Protein AF-0000000072235820 (afdb_homodimer)

Foldseek 3Di:
DQDDDDDCPDDDDDDDDDDDDDDDDDDDDDDDPPPDPPPCPVPPPVPVPVPPLPQDAFQEEEEAELADQCRCLLVVLLVCCCVPVVTAYEYEYEDDLVVRCVAFPNVVCVVVVVSVHHYHYDNAPCVRPPPNHQAYAEYEYHHDQAQVNCVSVVVVCLRRQYAEYEYEAALVQADDDPDDDDDPPHDGNCPGRRNRNLVVQLPDDSHFYAYEHEFQEDDPRGRDDLQQCLLLLQQLVVHAREDAPPQQAKGFYAYSVQVSVLRVLLSPAPLRGSYYFYRTQQDIDGRVVSSVLSNVLSVGDHHYDYAHVVVCVVHDDSNPDDPHHHHHDGVSSCVRRVGHDDDDVSVRSNVSVVSCVVVVVNVDDDDCVRVVVRVVVVVVVVD/DCPDPPDDPDDPDDDDDPPDDPDDDDDDDCDPPDDDCPPCPVPPPVPVPVPPLPQDAFQEEEEAELADQCRCLLVVLLVCCCVPVVTAYEYEYEDDLVVRCVAFPNVVCVVSVVSVHHYHYDNAPCVRPPPNHQAYAEYEYNHDQAQVNCVSVVVVCLRRQYAEYEYEAALVQADDDPDDDDDPPHDGNCPGRRNRNLVVQLPDDSHFYAYEHEFQEDDPRGRDDLQLCLLLQQQLVVHAREDAPPQQAKGFYAYSVQVSVLRVLLSPAPLRGSYYFYRTQQDIDGRVVSSVLSNVLSVGDHHYDYAHVVVCVVHPDSNPDDPHHHHHDGVSSCVRRVGHDDDDVSVRSNVSVVSCVVVVVNVDDDDCVRVVVRVVVVVVVVD

Radius of gyration: 35.67 Å; Cα contacts (8 Å, |Δi|>4): 1275; chains: 2; bounding box: 71×128×119 Å

Structure (mmCIF, N/CA/C/O backbone):
data_AF-0000000072235820-model_v1
#
loop_
_entity.id
_entity.type
_entity.pdbx_description
1 polymer 'mRNA binding / poly(U) binding protein'
#
loop_
_atom_site.group_PDB
_atom_site.id
_atom_site.type_symbol
_atom_site.label_atom_id
_atom_site.label_alt_id
_atom_site.label_comp_id
_atom_site.label_asym_id
_atom_site.label_entity_id
_atom_site.label_seq_id
_atom_site.pdbx_PDB_ins_code
_atom_site.Cartn_x
_atom_site.Cartn_y
_atom_site.Cartn_z
_atom_site.occupancy
_atom_site.B_iso_or_equiv
_atom_site.auth_seq_id
_atom_site.auth_comp_id
_atom_site.auth_asym_id
_atom_site.auth_atom_id
_atom_site.pdbx_PDB_model_num
ATOM 1 N N . MET A 1 1 ? -31.062 7.461 -35.906 1 18.88 1 MET A N 1
ATOM 2 C CA . MET A 1 1 ? -30.203 6.918 -36.969 1 18.88 1 MET A CA 1
ATOM 3 C C . MET A 1 1 ? -28.781 6.695 -36.438 1 18.88 1 MET A C 1
ATOM 5 O O . MET A 1 1 ? -28.141 7.629 -35.969 1 18.88 1 MET A O 1
ATOM 9 N N . ASN A 1 2 ? -28.188 5.406 -36.125 1 20.22 2 ASN A N 1
ATOM 10 C CA . ASN A 1 2 ? -27.438 4.504 -35.25 1 20.22 2 ASN A CA 1
ATOM 11 C C . ASN A 1 2 ? -25.984 4.367 -35.719 1 20.22 2 ASN A C 1
ATOM 13 O O . ASN A 1 2 ? -25.609 3.355 -36.344 1 20.22 2 ASN A O 1
ATOM 17 N N . THR A 1 3 ? -25.297 5.418 -36.375 1 20 3 THR A N 1
ATOM 18 C CA . THR A 1 3 ? -24.078 5.285 -37.188 1 20 3 THR A CA 1
ATOM 19 C C . THR A 1 3 ? -22.906 4.836 -36.312 1 20 3 THR A C 1
ATOM 21 O O . THR A 1 3 ? -22.547 5.52 -35.344 1 20 3 THR A O 1
ATOM 24 N N . SER A 1 4 ? -22.281 3.623 -36.531 1 19.45 4 SER A N 1
ATOM 25 C CA . SER A 1 4 ? -21.469 2.496 -36.062 1 19.45 4 SER A CA 1
ATOM 26 C C . SER A 1 4 ? -20 2.889 -35.938 1 19.45 4 SER A C 1
ATOM 28 O O . SER A 1 4 ? -19.406 2.717 -34.875 1 19.45 4 SER A O 1
ATOM 30 N N . LEU A 1 5 ? -18.891 2.537 -36.906 1 19.47 5 LEU A N 1
ATOM 31 C CA . LEU A 1 5 ? -18.156 1.277 -37 1 19.47 5 LEU A CA 1
ATOM 32 C C . LEU A 1 5 ? -16.688 1.484 -36.688 1 19.47 5 LEU A C 1
ATOM 34 O O . LEU A 1 5 ? -16.094 0.767 -35.875 1 19.47 5 LEU A O 1
ATOM 38 N N . CYS A 1 6 ? -15.719 1.739 -37.75 1 19.89 6 CYS A N 1
ATOM 39 C CA . CYS A 1 6 ? -14.57 1.036 -38.281 1 19.89 6 CYS A CA 1
ATOM 40 C C . CYS A 1 6 ? -13.281 1.47 -37.594 1 19.89 6 CYS A C 1
ATOM 42 O O . CYS A 1 6 ? -13.133 2.635 -37.219 1 19.89 6 CYS A O 1
ATOM 44 N N . PHE A 1 7 ? -12.195 0.439 -37.219 1 21.31 7 PHE A N 1
ATOM 45 C CA . PHE A 1 7 ? -10.938 -0.017 -36.656 1 21.31 7 PHE A CA 1
ATOM 46 C C . PHE A 1 7 ? -9.766 0.375 -37.531 1 21.31 7 PHE A C 1
ATOM 48 O O . PHE A 1 7 ? -9.359 -0.391 -38.406 1 21.31 7 PHE A O 1
ATOM 55 N N . ASN A 1 8 ? -9.328 1.398 -38.156 1 19.19 8 ASN A N 1
ATOM 56 C CA . ASN A 1 8 ? -8.461 1.477 -39.344 1 19.19 8 ASN A CA 1
ATOM 57 C C . ASN A 1 8 ? -6.996 1.261 -38.969 1 19.19 8 ASN A C 1
ATOM 59 O O . ASN A 1 8 ? -6.328 2.182 -38.5 1 19.19 8 ASN A O 1
ATOM 63 N N . VAL A 1 9 ? -6.438 -0.022 -38.469 1 20.89 9 VAL A N 1
ATOM 64 C CA . VAL A 1 9 ? -5.043 -0.228 -38.094 1 20.89 9 VAL A CA 1
ATOM 65 C C . VAL A 1 9 ? -4.176 -0.278 -39.344 1 20.89 9 VAL A C 1
ATOM 67 O O . VAL A 1 9 ? -4.379 -1.127 -40.219 1 20.89 9 VAL A O 1
ATOM 70 N N . ALA A 1 10 ? -3.402 0.677 -39.781 1 17.92 10 ALA A N 1
ATOM 71 C CA . ALA A 1 10 ? -2.732 0.917 -41.062 1 17.92 10 ALA A CA 1
ATOM 72 C C . ALA A 1 10 ? -1.588 -0.07 -41.281 1 17.92 10 ALA A C 1
ATOM 74 O O . ALA A 1 10 ? -1.062 -0.635 -40.312 1 17.92 10 ALA A O 1
ATOM 75 N N . LYS A 1 11 ? -0.905 -0.26 -42.594 1 18.44 11 LYS A N 1
ATOM 76 C CA . LYS A 1 11 ? -0.354 -0.951 -43.75 1 18.44 11 LYS A CA 1
ATOM 77 C C . LYS A 1 11 ? 1.166 -1.054 -43.656 1 18.44 11 LYS A C 1
ATOM 79 O O . LYS A 1 11 ? 1.866 -0.039 -43.688 1 18.44 11 LYS A O 1
ATOM 84 N N . LEU A 1 12 ? 1.771 -2.045 -42.812 1 19.47 12 LEU A N 1
ATOM 85 C CA . LEU A 1 12 ? 3.217 -2.236 -42.844 1 19.47 12 LEU A CA 1
ATOM 86 C C . LEU A 1 12 ? 3.693 -2.561 -44.25 1 19.47 12 LEU A C 1
ATOM 88 O O . LEU A 1 12 ? 3.006 -3.264 -45 1 19.47 12 LEU A O 1
ATOM 92 N N . PRO A 1 13 ? 5.043 -2.209 -44.656 1 17.19 13 PRO A N 1
ATOM 93 C CA . PRO A 1 13 ? 5.602 -1.997 -46 1 17.19 13 PRO A CA 1
ATOM 94 C C . PRO A 1 13 ? 5.957 -3.303 -46.719 1 17.19 13 PRO A C 1
ATOM 96 O O . PRO A 1 13 ? 6.082 -4.344 -46.062 1 17.19 13 PRO A O 1
ATOM 99 N N . SER A 1 14 ? 6.57 -3.262 -48.094 1 16.16 14 SER A N 1
ATOM 100 C CA . SER A 1 14 ? 6.512 -3.779 -49.469 1 16.16 14 SER A CA 1
ATOM 101 C C . SER A 1 14 ? 7.652 -4.758 -49.719 1 16.16 14 SER A C 1
ATOM 103 O O . SER A 1 14 ? 7.461 -5.773 -50.406 1 16.16 14 SER A O 1
ATOM 105 N N . HIS A 1 15 ? 9.016 -4.637 -49.375 1 16.78 15 HIS A N 1
ATOM 106 C CA . HIS A 1 15 ? 9.852 -4.68 -50.562 1 16.78 15 HIS A CA 1
ATOM 107 C C . HIS A 1 15 ? 10.109 -6.117 -51 1 16.78 15 HIS A C 1
ATOM 109 O O . HIS A 1 15 ? 9.992 -7.047 -50.188 1 16.78 15 HIS A O 1
ATOM 115 N N . SER A 1 16 ? 11.109 -6.328 -52.188 1 15.57 16 SER A N 1
ATOM 116 C CA . SER A 1 16 ? 11.102 -6.938 -53.5 1 15.57 16 SER A CA 1
ATOM 117 C C . SER A 1 16 ? 11.828 -8.281 -53.5 1 15.57 16 SER A C 1
ATOM 119 O O . SER A 1 16 ? 11.281 -9.281 -53.969 1 15.57 16 SER A O 1
ATOM 121 N N . SER A 1 17 ? 13.289 -8.453 -53.656 1 15.62 17 SER A N 1
ATOM 122 C CA . SER A 1 17 ? 13.766 -8.867 -54.969 1 15.62 17 SER A CA 1
ATOM 123 C C . SER A 1 17 ? 13.922 -10.383 -55.062 1 15.62 17 SER A C 1
ATOM 125 O O . SER A 1 17 ? 13.867 -11.07 -54.031 1 15.62 17 SER A O 1
ATOM 127 N N . ILE A 1 18 ? 15.344 -10.922 -55.5 1 15.99 18 ILE A N 1
ATOM 128 C CA . ILE A 1 18 ? 15.797 -11.531 -56.75 1 15.99 18 ILE A CA 1
ATOM 129 C C . ILE A 1 18 ? 15.852 -13.047 -56.594 1 15.99 18 ILE A C 1
ATOM 131 O O . ILE A 1 18 ? 15.969 -13.562 -55.469 1 15.99 18 ILE A O 1
ATOM 135 N N . ILE A 1 19 ? 16.594 -13.695 -57.656 1 15.87 19 ILE A N 1
ATOM 136 C CA . ILE A 1 19 ? 16.312 -14.727 -58.656 1 15.87 19 ILE A CA 1
ATOM 137 C C . ILE A 1 19 ? 16.797 -16.078 -58.156 1 15.87 19 ILE A C 1
ATOM 139 O O . ILE A 1 19 ? 17.609 -16.141 -57.219 1 15.87 19 ILE A O 1
ATOM 143 N N . ILE A 1 20 ? 17.609 -16.906 -59.125 1 15.62 20 ILE A N 1
ATOM 144 C CA . ILE A 1 20 ? 17.234 -18.094 -59.906 1 15.62 20 ILE A CA 1
ATOM 145 C C . ILE A 1 20 ? 18.031 -19.297 -59.438 1 15.62 20 ILE A C 1
ATOM 147 O O . ILE A 1 20 ? 17.484 -20.391 -59.281 1 15.62 20 ILE A O 1
ATOM 151 N N . ARG A 1 21 ? 19.375 -19.281 -59.125 1 14.98 21 ARG A N 1
ATOM 152 C CA . ARG A 1 21 ? 20.016 -20.094 -60.156 1 14.98 21 ARG A CA 1
ATOM 153 C C . ARG A 1 21 ? 19.812 -21.578 -59.906 1 14.98 21 ARG A C 1
ATOM 155 O O . ARG A 1 21 ? 19.375 -22.312 -60.781 1 14.98 21 ARG A O 1
ATOM 162 N N . LYS A 1 22 ? 21.094 -22.297 -59.594 1 16.05 22 LYS A N 1
ATOM 163 C CA . LYS A 1 22 ? 21.859 -23.234 -60.406 1 16.05 22 LYS A CA 1
ATOM 164 C C . LYS A 1 22 ? 21.422 -24.672 -60.125 1 16.05 22 LYS A C 1
ATOM 166 O O . LYS A 1 22 ? 21.188 -25.047 -58.969 1 16.05 22 LYS A O 1
ATOM 171 N N . THR A 1 23 ? 21.594 -25.484 -61.156 1 15.63 23 THR A N 1
ATOM 172 C CA . THR A 1 23 ? 20.969 -26.656 -61.781 1 15.63 23 THR A CA 1
ATOM 173 C C . THR A 1 23 ? 21.406 -27.938 -61.062 1 15.63 23 THR A C 1
ATOM 175 O O . THR A 1 23 ? 20.594 -28.812 -60.812 1 15.63 23 THR A O 1
ATOM 178 N N . HIS A 1 24 ? 22.75 -28.438 -61.062 1 17 24 HIS A N 1
ATOM 179 C CA . HIS A 1 24 ? 23 -29.594 -61.906 1 17 24 HIS A CA 1
ATOM 180 C C . HIS A 1 24 ? 22.703 -30.891 -61.156 1 17 24 HIS A C 1
ATOM 182 O O . HIS A 1 24 ? 23.125 -31.062 -60 1 17 24 HIS A O 1
ATOM 188 N N . TYR A 1 25 ? 22 -31.828 -61.812 1 15.62 25 TYR A N 1
ATOM 189 C CA . TYR A 1 25 ? 21.188 -32.969 -61.438 1 15.62 25 TYR A CA 1
ATOM 190 C C . TYR A 1 25 ? 22.062 -34.188 -61.125 1 15.62 25 TYR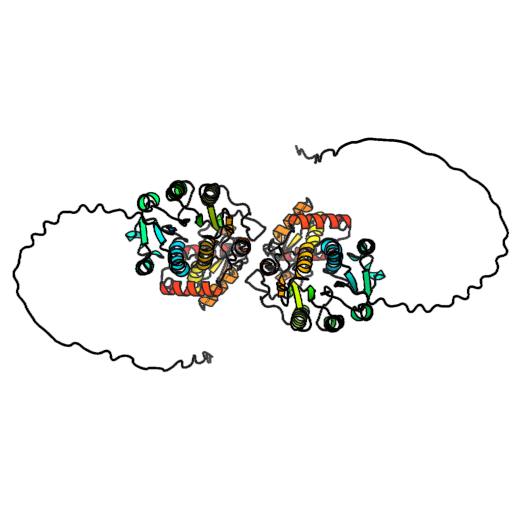 A C 1
ATOM 192 O O . TYR A 1 25 ? 21.875 -34.844 -60.094 1 15.62 25 TYR A O 1
ATOM 200 N N . PHE A 1 26 ? 23 -34.812 -62.062 1 17.16 26 PHE A N 1
ATOM 201 C CA . PHE A 1 26 ? 22.469 -36.062 -62.562 1 17.16 26 PHE A CA 1
ATOM 202 C C . PHE A 1 26 ? 22.766 -37.219 -61.594 1 17.16 26 PHE A C 1
ATOM 204 O O . PHE A 1 26 ? 23.625 -37.062 -60.719 1 17.16 26 PHE A O 1
ATOM 211 N N . ILE A 1 27 ? 22.859 -38.562 -62.312 1 17.03 27 ILE A N 1
ATOM 212 C CA . ILE A 1 27 ? 22.109 -39.812 -62.25 1 17.03 27 ILE A CA 1
ATOM 213 C C . ILE A 1 27 ? 22.922 -40.906 -61.531 1 17.03 27 ILE A C 1
ATOM 215 O O . ILE A 1 27 ? 22.422 -41.562 -60.625 1 17.03 27 ILE A O 1
ATOM 219 N N . PRO A 1 28 ? 24.234 -41.344 -61.969 1 17.41 28 PRO A N 1
ATOM 220 C CA . PRO A 1 28 ? 24.031 -42.688 -62.562 1 17.41 28 PRO A CA 1
ATOM 221 C C . PRO A 1 28 ? 23.984 -43.781 -61.5 1 17.41 28 PRO A C 1
ATOM 223 O O . PRO A 1 28 ? 22.906 -44.312 -61.188 1 17.41 28 PRO A O 1
ATOM 226 N N . ASN A 1 29 ? 25.156 -44.75 -61.562 1 18.5 29 ASN A N 1
ATOM 227 C CA . ASN A 1 29 ? 25.25 -46.156 -61.969 1 18.5 29 ASN A CA 1
ATOM 228 C C . ASN A 1 29 ? 25.156 -47.094 -60.781 1 18.5 29 ASN A C 1
ATOM 230 O O . ASN A 1 29 ? 25.609 -46.781 -59.688 1 18.5 29 ASN A O 1
ATOM 234 N N . PRO A 1 30 ? 24.609 -48.438 -61.062 1 18.5 30 PRO A N 1
ATOM 235 C CA . PRO A 1 30 ? 23.891 -49.438 -60.281 1 18.5 30 PRO A CA 1
ATOM 236 C C . PRO A 1 30 ? 24.812 -50.312 -59.438 1 18.5 30 PRO A C 1
ATOM 238 O O . PRO A 1 30 ? 24.359 -51.031 -58.531 1 18.5 30 PRO A O 1
ATOM 241 N N . VAL A 1 31 ? 26.156 -50.344 -59.625 1 21.03 31 VAL A N 1
ATOM 242 C CA . VAL A 1 31 ? 26.672 -51.688 -59.75 1 21.03 31 VAL A CA 1
ATOM 243 C C . VAL A 1 31 ? 26.438 -52.438 -58.438 1 21.03 31 VAL A C 1
ATOM 245 O O . VAL A 1 31 ? 26.719 -51.938 -57.344 1 21.03 31 VAL A O 1
ATOM 248 N N . CYS A 1 32 ? 25.828 -53.75 -58.531 1 18.97 32 CYS A N 1
ATOM 249 C CA . CYS A 1 32 ? 25.078 -54.656 -57.688 1 18.97 32 CYS A CA 1
ATOM 250 C C . CYS A 1 32 ? 26.016 -55.406 -56.75 1 18.97 32 CYS A C 1
ATOM 252 O O . CYS A 1 32 ? 25.594 -56.312 -56 1 18.97 32 CYS A O 1
ATOM 254 N N . ARG A 1 33 ? 27.328 -55.156 -56.688 1 20.97 33 ARG A N 1
ATOM 255 C CA . ARG A 1 33 ? 28.078 -56.344 -56.375 1 20.97 33 ARG A CA 1
ATOM 256 C C . ARG A 1 33 ? 27.625 -56.969 -55.062 1 20.97 33 ARG A C 1
ATOM 258 O O . ARG A 1 33 ? 27.234 -56.25 -54.156 1 20.97 33 ARG A O 1
ATOM 265 N N . HIS A 1 34 ? 27.422 -58.281 -55.156 1 21 34 HIS A N 1
ATOM 266 C CA . HIS A 1 34 ? 26.781 -59.312 -54.344 1 21 34 HIS A CA 1
ATOM 267 C C . HIS A 1 34 ? 27.547 -59.5 -53.031 1 21 34 HIS A C 1
ATOM 269 O O . HIS A 1 34 ? 27.219 -60.406 -52.25 1 21 34 HIS A O 1
ATOM 275 N N . GLN A 1 35 ? 28.312 -58.531 -52.562 1 19.36 35 GLN A N 1
ATOM 276 C CA . GLN A 1 35 ? 29.281 -59.094 -51.656 1 19.36 35 GLN A CA 1
ATOM 277 C C . GLN A 1 35 ? 28.578 -59.812 -50.5 1 19.36 35 GLN A C 1
ATOM 279 O O . GLN A 1 35 ? 27.516 -59.406 -50.031 1 19.36 35 GLN A O 1
ATOM 284 N N . SER A 1 36 ? 29.031 -61.062 -50.375 1 20.42 36 SER A N 1
ATOM 285 C CA . SER A 1 36 ? 28.656 -62.156 -49.469 1 20.42 36 SER A CA 1
ATOM 286 C C . SER A 1 36 ? 28.625 -61.688 -48.031 1 20.42 36 SER A C 1
ATOM 288 O O . SER A 1 36 ? 29.531 -60.969 -47.594 1 20.42 36 SER A O 1
ATOM 290 N N . LYS A 1 37 ? 27.516 -61.688 -47.469 1 21.92 37 LYS A N 1
ATOM 291 C CA . LYS A 1 37 ? 27.203 -61.094 -46.188 1 21.92 37 LYS A CA 1
ATOM 292 C C . LYS A 1 37 ? 27.891 -61.875 -45.062 1 21.92 37 LYS A C 1
ATOM 294 O O . LYS A 1 37 ? 27.562 -63.031 -44.781 1 21.92 37 LYS A O 1
ATOM 299 N N . LYS A 1 38 ? 29.266 -61.781 -45.062 1 23.75 38 LYS A N 1
ATOM 300 C CA . LYS A 1 38 ? 29.828 -62.406 -43.844 1 23.75 38 LYS A CA 1
ATOM 301 C C . LYS A 1 38 ? 29 -62.031 -42.625 1 23.75 38 LYS A C 1
ATOM 303 O O . LYS A 1 38 ? 28.625 -60.875 -42.438 1 23.75 38 LYS A O 1
ATOM 308 N N . ASN A 1 39 ? 28.328 -63 -42.125 1 19.56 39 ASN A N 1
ATOM 309 C CA . ASN A 1 39 ? 27.453 -62.906 -40.938 1 19.56 39 ASN A CA 1
ATOM 310 C C . ASN A 1 39 ? 28.203 -62.406 -39.719 1 19.56 39 ASN A C 1
ATOM 312 O O . ASN A 1 39 ? 29.188 -62.969 -39.312 1 19.56 39 ASN A O 1
ATOM 316 N N . PHE A 1 40 ? 28.406 -61.031 -39.594 1 22.17 40 PHE A N 1
ATOM 317 C CA . PHE A 1 40 ? 28.938 -60.375 -38.406 1 22.17 40 PHE A CA 1
ATOM 318 C C . PHE A 1 40 ? 28.109 -60.781 -37.188 1 22.17 40 PHE A C 1
ATOM 320 O O . PHE A 1 40 ? 26.953 -60.406 -37.031 1 22.17 40 PHE A O 1
ATOM 327 N N . SER A 1 41 ? 28.141 -62 -36.844 1 24.2 41 SER A N 1
ATOM 328 C CA . SER A 1 41 ? 27.5 -62.094 -35.531 1 24.2 41 SER A CA 1
ATOM 329 C C . SER A 1 41 ? 28.156 -61.156 -34.531 1 24.2 41 SER A C 1
ATOM 331 O O . SER A 1 41 ? 29.328 -61.344 -34.188 1 24.2 41 SER A O 1
ATOM 333 N N . TYR A 1 42 ? 27.953 -59.906 -34.688 1 22.39 42 TYR A N 1
ATOM 334 C CA . TYR A 1 42 ? 28.453 -58.969 -33.688 1 22.39 42 TYR A CA 1
ATOM 335 C C . TYR A 1 42 ? 28 -59.344 -32.281 1 22.39 42 TYR A C 1
ATOM 337 O O . TYR A 1 42 ? 26.812 -59.312 -32 1 22.39 42 TYR A O 1
ATOM 345 N N . ALA A 1 43 ? 28.578 -60.438 -31.781 1 28.56 43 ALA A N 1
ATOM 346 C CA . ALA A 1 43 ? 28.344 -60.531 -30.344 1 28.56 43 ALA A CA 1
ATOM 347 C C . ALA A 1 43 ? 28.562 -59.156 -29.656 1 28.56 43 ALA A C 1
ATOM 349 O O . ALA A 1 43 ? 29.641 -58.562 -29.766 1 28.56 43 ALA A O 1
ATOM 350 N N . VAL A 1 44 ? 27.531 -58.5 -29.5 1 24.75 44 VAL A N 1
ATOM 351 C CA . VAL A 1 44 ? 27.547 -57.25 -28.734 1 24.75 44 VAL A CA 1
ATOM 352 C C . VAL A 1 44 ? 28.234 -57.469 -27.375 1 24.75 44 VAL A C 1
ATOM 354 O O . VAL A 1 44 ? 27.766 -58.312 -26.578 1 24.75 44 VAL A O 1
ATOM 357 N N . LYS A 1 45 ? 29.578 -57.438 -27.312 1 28.98 45 LYS A N 1
ATOM 358 C CA . LYS A 1 45 ? 30.156 -57.156 -26 1 28.98 45 LYS A CA 1
ATOM 359 C C . LYS A 1 45 ? 29.359 -56.094 -25.266 1 28.98 45 LYS A C 1
ATOM 361 O O . LYS A 1 45 ? 29.25 -54.938 -25.734 1 28.98 45 LYS A O 1
ATOM 366 N N . ARG A 1 46 ? 28.359 -56.656 -24.656 1 26.94 46 ARG A N 1
ATOM 367 C CA . ARG A 1 46 ? 27.703 -55.719 -23.734 1 26.94 46 ARG A CA 1
ATOM 368 C C . ARG A 1 46 ? 28.719 -54.906 -22.953 1 26.94 46 ARG A C 1
ATOM 370 O O . ARG A 1 46 ? 29.453 -55.469 -22.125 1 26.94 46 ARG A O 1
ATOM 377 N N . ASP A 1 47 ? 29.5 -54.125 -23.625 1 28.38 47 ASP A N 1
ATOM 378 C CA . ASP A 1 47 ? 30.266 -53.156 -22.828 1 28.38 47 ASP A CA 1
ATOM 379 C C . ASP A 1 47 ? 29.391 -52.562 -21.734 1 28.38 47 ASP A C 1
ATOM 381 O O . ASP A 1 47 ? 28.375 -51.906 -22.047 1 28.38 47 ASP A O 1
ATOM 385 N N . SER A 1 48 ? 29.25 -53.219 -20.719 1 26.83 48 SER A N 1
ATOM 386 C CA . SER A 1 48 ? 28.656 -52.531 -19.562 1 26.83 48 SER A CA 1
ATOM 387 C C . SER A 1 48 ? 29.219 -51.125 -19.375 1 26.83 48 SER A C 1
ATOM 389 O O . SER A 1 48 ? 30.297 -50.969 -18.812 1 26.83 48 SER A O 1
ATOM 391 N N . ARG A 1 49 ? 29.344 -50.438 -20.391 1 32.09 49 ARG A N 1
ATOM 392 C CA . ARG A 1 49 ? 29.625 -49 -20.125 1 32.09 49 ARG A CA 1
ATOM 393 C C . ARG A 1 49 ? 28.922 -48.562 -18.844 1 32.09 49 ARG A C 1
ATOM 395 O O . ARG A 1 49 ? 27.703 -48.625 -18.75 1 32.09 49 ARG A O 1
ATOM 402 N N . LYS A 1 50 ? 29.641 -48.75 -17.859 1 32.44 50 LYS A N 1
ATOM 403 C CA . LYS A 1 50 ? 29.203 -48.094 -16.609 1 32.44 50 LYS A CA 1
ATOM 404 C C . LYS A 1 50 ? 28.547 -46.75 -16.906 1 32.44 50 LYS A C 1
ATOM 406 O O . LYS A 1 50 ? 29.141 -45.906 -17.547 1 32.44 50 LYS A O 1
ATOM 411 N N . ALA A 1 51 ? 27.328 -46.875 -17.234 1 31.19 51 ALA A N 1
ATOM 412 C CA . ALA A 1 51 ? 26.656 -45.562 -17.234 1 31.19 51 ALA A CA 1
ATOM 413 C C . ALA A 1 51 ? 27.297 -44.625 -16.219 1 31.19 51 ALA A C 1
ATOM 415 O O . ALA A 1 51 ? 27.188 -44.844 -15 1 31.19 51 ALA A O 1
ATOM 416 N N . HIS A 1 52 ? 28.5 -44.188 -16.422 1 31.97 52 HIS A N 1
ATOM 417 C CA . HIS A 1 52 ? 29.016 -43.094 -15.617 1 31.97 52 HIS A CA 1
ATOM 418 C C . HIS A 1 52 ? 27.938 -42.094 -15.32 1 31.97 52 HIS A C 1
ATOM 420 O O . HIS A 1 52 ? 27.422 -41.438 -16.234 1 31.97 52 HIS A O 1
ATOM 426 N N . PHE A 1 53 ? 27.047 -42.312 -14.406 1 34.84 53 PHE A N 1
ATOM 427 C CA . PHE A 1 53 ? 26.219 -41.281 -13.82 1 34.84 53 PHE A CA 1
ATOM 428 C C . PHE A 1 53 ? 27 -39.969 -13.68 1 34.84 53 PHE A C 1
ATOM 430 O O . PHE A 1 53 ? 27.922 -39.906 -12.867 1 34.84 53 PHE A O 1
ATOM 437 N N . PHE A 1 54 ? 27.359 -39.344 -14.711 1 36.47 54 PHE A N 1
ATOM 438 C CA . PHE A 1 54 ? 27.969 -38 -14.617 1 36.47 54 PHE A CA 1
ATOM 439 C C . PHE A 1 54 ? 27.266 -37.188 -13.547 1 36.47 54 PHE A C 1
ATOM 441 O O . PHE A 1 54 ? 26.047 -37 -13.57 1 36.47 54 PHE A O 1
ATOM 448 N N . LEU A 1 55 ? 27.781 -37.281 -12.328 1 45 55 LEU A N 1
ATOM 449 C CA . LEU A 1 55 ? 27.469 -36.344 -11.281 1 45 55 LEU A CA 1
ATOM 450 C C . LEU A 1 55 ? 27.469 -34.906 -11.828 1 45 55 LEU A C 1
ATOM 452 O O . LEU A 1 55 ? 28.438 -34.5 -12.469 1 45 55 LEU A O 1
ATOM 456 N N . LEU A 1 56 ? 26.359 -34.438 -12.344 1 50.62 56 LEU A N 1
ATOM 457 C CA . LEU A 1 56 ? 26.219 -33.094 -12.906 1 50.62 56 LEU A CA 1
ATOM 458 C C . LEU A 1 56 ? 26.375 -32.031 -11.82 1 50.62 56 LEU A C 1
ATOM 460 O O . LEU A 1 56 ? 25.859 -32.188 -10.711 1 50.62 56 LEU A O 1
ATOM 464 N N . SER A 1 57 ? 27.562 -31.375 -11.836 1 54.62 57 SER A N 1
ATOM 465 C CA . SER A 1 57 ? 27.609 -30.109 -11.109 1 54.62 57 SER A CA 1
ATOM 466 C C . SER A 1 57 ? 26.641 -29.078 -11.711 1 54.62 57 SER A C 1
ATOM 468 O O . SER A 1 57 ? 26.578 -28.922 -12.938 1 54.62 57 SER A O 1
ATOM 470 N N . CYS A 1 58 ? 25.422 -29.031 -11.016 1 63.28 58 CYS A N 1
ATOM 471 C CA . CYS A 1 58 ? 24.5 -28.062 -11.586 1 63.28 58 CYS A CA 1
ATOM 472 C C . CYS A 1 58 ? 24.484 -26.766 -10.766 1 63.28 58 CYS A C 1
ATOM 474 O O . CYS A 1 58 ? 24.859 -26.766 -9.594 1 63.28 58 CYS A O 1
ATOM 476 N N . SER A 1 59 ? 24.297 -25.703 -11.539 1 76.62 59 SER A N 1
ATOM 477 C CA . SER A 1 59 ? 24.203 -24.391 -10.891 1 76.62 59 SER A CA 1
ATOM 478 C C . SER A 1 59 ? 22.984 -24.328 -9.977 1 76.62 59 SER A C 1
ATOM 480 O O . SER A 1 59 ? 23.062 -23.828 -8.852 1 76.62 59 SER A O 1
ATOM 482 N N . GLY A 1 60 ? 21.891 -25.047 -10.375 1 92.69 60 GLY A N 1
ATOM 483 C CA . GLY A 1 60 ? 20.703 -24.906 -9.547 1 92.69 60 GLY A CA 1
ATOM 484 C C . GLY A 1 60 ? 19.609 -25.891 -9.898 1 92.69 60 GLY A C 1
ATOM 485 O O . GLY A 1 60 ? 19.609 -26.469 -10.992 1 92.69 60 GLY A O 1
ATOM 486 N N . ILE A 1 61 ? 18.766 -26.234 -9 1 95.5 61 ILE A N 1
ATOM 487 C CA . ILE A 1 61 ? 17.641 -27.141 -9.148 1 95.5 61 ILE A CA 1
ATOM 488 C C . ILE A 1 61 ? 16.344 -26.406 -8.844 1 95.5 61 ILE A C 1
ATOM 490 O O . ILE A 1 61 ? 16.266 -25.641 -7.875 1 95.5 61 ILE A O 1
ATOM 494 N N . ILE A 1 62 ? 15.398 -26.547 -9.664 1 96.81 62 ILE A N 1
ATOM 495 C CA . ILE A 1 62 ? 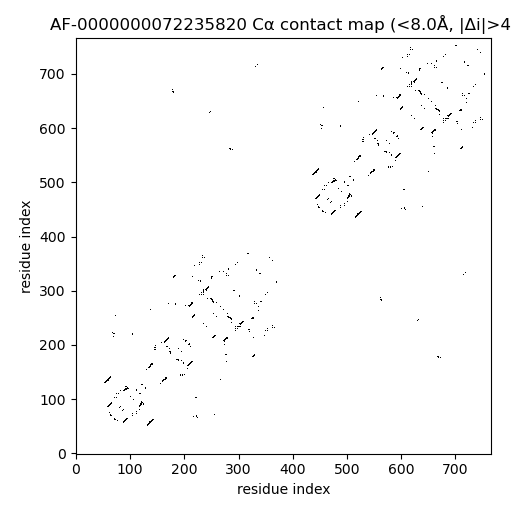14.039 -26.094 -9.422 1 96.81 62 ILE A CA 1
ATOM 496 C C . ILE A 1 62 ? 13.141 -27.281 -9.117 1 96.81 62 ILE A C 1
ATOM 498 O O . ILE A 1 62 ? 13.055 -28.219 -9.914 1 96.81 62 ILE A O 1
ATOM 502 N N . LEU A 1 63 ? 12.594 -27.312 -7.992 1 97.44 63 LEU A N 1
ATOM 503 C CA . LEU A 1 63 ? 11.57 -28.297 -7.645 1 97.44 63 LEU A CA 1
ATOM 504 C C . LEU A 1 63 ? 10.172 -27.75 -7.914 1 97.44 63 LEU A C 1
ATOM 506 O O . LEU A 1 63 ? 9.805 -26.688 -7.402 1 97.44 63 LEU A O 1
ATOM 510 N N . ASN A 1 64 ? 9.422 -28.453 -8.617 1 97.12 64 ASN A N 1
ATOM 511 C CA . ASN A 1 64 ? 8.156 -27.922 -9.109 1 97.12 64 ASN A CA 1
ATOM 512 C C . ASN A 1 64 ? 6.996 -28.859 -8.812 1 97.12 64 ASN A C 1
ATOM 514 O O . ASN A 1 64 ? 7.152 -30.078 -8.898 1 97.12 64 ASN A O 1
ATOM 518 N N . THR A 1 65 ? 5.871 -28.328 -8.531 1 94.81 65 THR A N 1
ATOM 519 C CA . THR A 1 65 ? 4.664 -29.078 -8.227 1 94.81 65 THR A CA 1
ATOM 520 C C . THR A 1 65 ? 3.973 -29.531 -9.516 1 94.81 65 THR A C 1
ATOM 522 O O . THR A 1 65 ? 4.219 -28.969 -10.586 1 94.81 65 THR A O 1
ATOM 525 N N . LYS A 1 66 ? 3.094 -30.547 -9.445 1 88.75 66 LYS A N 1
ATOM 526 C CA . LYS A 1 66 ? 2.434 -31.125 -10.609 1 88.75 66 LYS A CA 1
ATOM 527 C C . LYS A 1 66 ? 1.139 -30.391 -10.938 1 88.75 66 LYS A C 1
ATOM 529 O O . LYS A 1 66 ? 0.583 -30.547 -12.023 1 88.75 66 LYS A O 1
ATOM 534 N N . SER A 1 67 ? 0.657 -29.766 -9.953 1 76.81 67 SER A N 1
ATOM 535 C CA . SER A 1 67 ? -0.665 -29.188 -10.172 1 76.81 67 SER A CA 1
ATOM 536 C C . SER A 1 67 ? -0.834 -27.875 -9.406 1 76.81 67 SER A C 1
ATOM 538 O O . SER A 1 67 ? 0.114 -27.391 -8.789 1 76.81 67 SER A O 1
ATOM 540 N N . GLY A 1 68 ? -1.932 -27.312 -9.836 1 71.44 68 GLY A N 1
ATOM 541 C CA . GLY A 1 68 ? -2.352 -26.141 -9.07 1 71.44 68 GLY A CA 1
ATOM 542 C C . GLY A 1 68 ? -1.891 -24.828 -9.672 1 71.44 68 GLY A C 1
ATOM 543 O O . GLY A 1 68 ? -1.532 -24.781 -10.852 1 71.44 68 GLY A O 1
ATOM 544 N N . GLY A 1 69 ? -2.039 -23.797 -8.914 1 75.94 69 GLY A N 1
ATOM 545 C CA . GLY A 1 69 ? -1.818 -22.422 -9.32 1 75.94 69 GLY A CA 1
ATOM 546 C C . GLY A 1 69 ? -0.353 -22.031 -9.328 1 75.94 69 GLY A C 1
ATOM 547 O O . GLY A 1 69 ? -0.011 -20.891 -9.664 1 75.94 69 GLY A O 1
ATOM 548 N N . HIS A 1 70 ? 0.531 -23.109 -9.141 1 88.25 70 HIS A N 1
ATOM 549 C CA . HIS A 1 70 ? 1.919 -22.688 -9.008 1 88.25 70 HIS A CA 1
ATOM 550 C C . HIS A 1 70 ? 2.814 -23.406 -10.008 1 88.25 70 HIS A C 1
ATOM 552 O O . HIS A 1 70 ? 3.98 -23.047 -10.18 1 88.25 70 HIS A O 1
ATOM 558 N N . ALA A 1 71 ? 2.357 -24.453 -10.742 1 91.12 71 ALA A N 1
ATOM 559 C CA . ALA A 1 71 ? 3.213 -25.266 -11.602 1 91.12 71 ALA A CA 1
ATOM 560 C C . ALA A 1 71 ? 3.887 -24.406 -12.672 1 91.12 71 ALA A C 1
ATOM 562 O O . ALA A 1 71 ? 5.016 -24.688 -13.078 1 91.12 71 ALA A O 1
ATOM 563 N N . PHE A 1 72 ? 3.189 -23.391 -13.055 1 95.94 72 PHE A N 1
ATOM 564 C CA . PHE A 1 72 ? 3.734 -22.578 -14.133 1 95.94 72 PHE A CA 1
ATOM 565 C C . PHE A 1 72 ? 4.914 -21.75 -13.641 1 95.94 72 PHE A C 1
ATOM 567 O O . PHE A 1 72 ? 5.684 -21.219 -14.445 1 95.94 72 PHE A O 1
ATOM 574 N N . VAL A 1 73 ? 5.074 -21.594 -12.352 1 97.81 73 VAL A N 1
ATOM 575 C CA . VAL A 1 73 ? 6.199 -20.859 -11.789 1 97.81 73 VAL A CA 1
ATOM 576 C C . VAL A 1 73 ? 7.512 -21.516 -12.211 1 97.81 73 VAL A C 1
ATOM 578 O O . VAL A 1 73 ? 8.461 -20.828 -12.609 1 97.81 73 VAL A O 1
ATOM 581 N N . GLY A 1 74 ? 7.594 -22.875 -12.156 1 96.75 74 GLY A N 1
ATOM 582 C CA . GLY A 1 74 ? 8.781 -23.594 -12.578 1 96.75 74 GLY A CA 1
ATOM 583 C C . GLY A 1 74 ? 9.141 -23.359 -14.039 1 96.75 74 GLY A C 1
ATOM 584 O O . GLY A 1 74 ? 10.312 -23.203 -14.375 1 96.75 74 GLY A O 1
ATOM 585 N N . TYR A 1 75 ? 8.125 -23.328 -14.852 1 96 75 TYR A N 1
ATOM 586 C CA . TYR A 1 75 ? 8.312 -23.047 -16.266 1 96 75 TYR A CA 1
ATOM 587 C C . TYR A 1 75 ? 8.984 -21.703 -16.484 1 96 75 TYR A C 1
ATOM 589 O O . TYR A 1 75 ? 9.984 -21.594 -17.203 1 96 75 TYR A O 1
ATOM 597 N N . TYR A 1 76 ? 8.5 -20.672 -15.836 1 96.94 76 TYR A N 1
ATOM 598 C CA . TYR A 1 76 ? 9.008 -19.328 -16.016 1 96.94 76 TYR A CA 1
ATOM 599 C C . TYR A 1 76 ? 10.375 -19.156 -15.375 1 96.94 76 TYR A C 1
ATOM 601 O O . TYR A 1 76 ? 11.234 -18.438 -15.906 1 96.94 76 TYR A O 1
ATOM 609 N N . LEU A 1 77 ? 10.57 -19.797 -14.297 1 97.19 77 LEU A N 1
ATOM 610 C CA . LEU A 1 77 ? 11.875 -19.75 -13.641 1 97.19 77 LEU A CA 1
ATOM 611 C C . LEU A 1 77 ? 12.953 -20.344 -14.539 1 97.19 77 LEU A C 1
ATOM 613 O O . LEU A 1 77 ? 14.016 -19.75 -14.719 1 97.19 77 LEU A O 1
ATOM 617 N N . ALA A 1 78 ? 12.664 -21.562 -15.055 1 94.88 78 ALA A N 1
ATOM 618 C CA . ALA A 1 78 ? 13.633 -22.25 -15.922 1 94.88 78 ALA A CA 1
ATOM 619 C C . ALA A 1 78 ? 14 -21.375 -17.125 1 94.88 78 ALA A C 1
ATOM 621 O O . ALA A 1 78 ? 15.18 -21.203 -17.438 1 94.88 78 ALA A O 1
ATOM 622 N N . HIS A 1 79 ? 13 -20.812 -17.672 1 93.69 79 HIS A N 1
ATOM 623 C CA . HIS A 1 79 ? 13.195 -19.938 -18.828 1 93.69 79 HIS A CA 1
ATOM 624 C C . HIS A 1 79 ? 14.031 -18.719 -18.453 1 93.69 79 HIS A C 1
ATOM 626 O O . HIS A 1 79 ? 15.016 -18.406 -19.125 1 93.69 79 HIS A O 1
ATOM 632 N N . ALA A 1 80 ? 13.688 -18.031 -17.422 1 94.62 80 ALA A N 1
ATOM 633 C CA . ALA A 1 80 ? 14.328 -16.781 -17.031 1 94.62 80 ALA A CA 1
ATOM 634 C C . ALA A 1 80 ? 15.766 -17.016 -16.594 1 94.62 80 ALA A C 1
ATOM 636 O O . ALA A 1 80 ? 16.656 -16.219 -16.891 1 94.62 80 ALA A O 1
ATOM 637 N N . LEU A 1 81 ? 15.992 -18.078 -15.891 1 94 81 LEU A N 1
ATOM 638 C CA . LEU A 1 81 ? 17.328 -18.375 -15.398 1 94 81 LEU A CA 1
ATOM 639 C C . LEU A 1 81 ? 18.281 -18.672 -16.562 1 94 81 LEU A C 1
ATOM 641 O O . LEU A 1 81 ? 19.438 -18.266 -16.547 1 94 81 LEU A O 1
ATOM 645 N N . LEU A 1 82 ? 17.797 -19.422 -17.516 1 89.81 82 LEU A N 1
ATOM 646 C CA . LEU A 1 82 ? 18.594 -19.703 -18.703 1 89.81 82 LEU A CA 1
ATOM 647 C C . LEU A 1 82 ? 18.953 -18.406 -19.422 1 89.81 82 LEU A C 1
ATOM 649 O O . LEU A 1 82 ? 20.109 -18.203 -19.812 1 89.81 82 LEU A O 1
ATOM 653 N N . GLN A 1 83 ? 18 -17.547 -19.484 1 89.12 83 GLN A N 1
ATOM 654 C CA . GLN A 1 83 ? 18.172 -16.312 -20.25 1 89.12 83 GLN A CA 1
ATOM 655 C C . GLN A 1 83 ? 19.047 -15.312 -19.5 1 89.12 83 GLN A C 1
ATOM 657 O O . GLN A 1 83 ? 19.922 -14.664 -20.094 1 89.12 83 GLN A O 1
ATOM 662 N N . GLN A 1 84 ? 18.891 -15.203 -18.25 1 90.56 84 GLN A N 1
ATOM 663 C CA . GLN A 1 84 ? 19.484 -14.109 -17.484 1 90.56 84 GLN A CA 1
ATOM 664 C C . GLN A 1 84 ? 20.812 -14.539 -16.859 1 90.56 84 GLN A C 1
ATOM 666 O O . GLN A 1 84 ? 21.734 -13.734 -16.719 1 90.56 84 GLN A O 1
ATOM 671 N N . LYS A 1 85 ? 20.859 -15.773 -16.422 1 84.94 85 LYS A N 1
ATOM 672 C CA . LYS A 1 85 ? 22.047 -16.203 -15.688 1 84.94 85 LYS A CA 1
ATOM 673 C C . LYS A 1 85 ? 22.891 -17.156 -16.516 1 84.94 85 LYS A C 1
ATOM 675 O O . LYS A 1 85 ? 24.031 -17.453 -16.172 1 84.94 85 LYS A O 1
ATOM 680 N N . GLN A 1 86 ? 22.422 -17.656 -17.609 1 80.94 86 GLN A N 1
ATOM 681 C CA . GLN A 1 86 ? 23.141 -18.562 -18.484 1 80.94 86 GLN A CA 1
ATOM 682 C C . GLN A 1 86 ? 23.672 -19.781 -17.719 1 80.94 86 GLN A C 1
ATOM 684 O O . GLN A 1 86 ? 24.828 -20.156 -17.875 1 80.94 86 GLN A O 1
ATOM 689 N N . VAL A 1 87 ? 22.875 -20.203 -16.859 1 80.56 87 VAL A N 1
ATOM 690 C CA . VAL A 1 87 ? 23.266 -21.359 -16.047 1 80.56 87 VAL A CA 1
ATOM 691 C C . VAL A 1 87 ? 22.406 -22.562 -16.406 1 80.56 87 VAL A C 1
ATOM 693 O O . VAL A 1 87 ? 21.297 -22.406 -16.906 1 80.56 87 VAL A O 1
ATOM 696 N N . GLN A 1 88 ? 23.047 -23.719 -16.266 1 79.12 88 GLN A N 1
ATOM 697 C CA . GLN A 1 88 ? 22.297 -24.969 -16.438 1 79.12 88 GLN A CA 1
ATOM 698 C C . GLN A 1 88 ? 21.438 -25.266 -15.219 1 79.12 88 GLN A C 1
ATOM 700 O O . GLN A 1 88 ? 21.922 -25.281 -14.094 1 79.12 88 GLN A O 1
ATOM 705 N N . VAL A 1 89 ? 20.188 -25.359 -15.453 1 88.19 89 VAL A N 1
ATOM 706 C CA . VAL A 1 89 ? 19.234 -25.625 -14.375 1 88.19 89 VAL A CA 1
ATOM 707 C C . VAL A 1 89 ? 18.531 -26.953 -14.609 1 88.19 89 VAL A C 1
ATOM 709 O O . VAL A 1 89 ? 18.281 -27.344 -15.758 1 88.19 89 VAL A O 1
ATOM 712 N N . THR A 1 90 ? 18.438 -27.75 -13.641 1 91.81 90 THR A N 1
ATOM 713 C CA . THR A 1 90 ? 17.594 -28.938 -13.664 1 91.81 90 THR A CA 1
ATOM 714 C C . THR A 1 90 ? 16.203 -28.609 -13.117 1 91.81 90 THR A C 1
ATOM 716 O O . THR A 1 90 ? 16.062 -28.094 -12.008 1 91.81 90 THR A O 1
ATOM 719 N N . LEU A 1 91 ? 15.203 -28.844 -13.898 1 95.31 91 LEU A N 1
ATOM 720 C CA . LEU A 1 91 ? 13.812 -28.656 -13.5 1 95.31 91 LEU A CA 1
ATOM 721 C C . LEU A 1 91 ? 13.156 -30 -13.172 1 95.31 91 LEU A C 1
ATOM 723 O O . LEU A 1 91 ? 12.82 -30.766 -14.078 1 95.31 91 LEU A O 1
ATOM 727 N N . TRP A 1 92 ? 13.062 -30.297 -11.938 1 95.69 92 TRP A N 1
ATOM 728 C CA . TRP A 1 92 ? 12.359 -31.5 -11.5 1 95.69 92 TRP A CA 1
ATOM 729 C C . TRP A 1 92 ? 10.875 -31.219 -11.312 1 95.69 92 TRP A C 1
ATOM 731 O O . TRP A 1 92 ? 10.492 -30.234 -10.688 1 95.69 92 TRP A O 1
ATOM 741 N N . ASN A 1 93 ? 10.039 -32.094 -11.844 1 96 93 ASN A N 1
ATOM 742 C CA . ASN A 1 93 ? 8.586 -31.969 -11.727 1 96 93 ASN A CA 1
ATOM 743 C C . ASN A 1 93 ? 7.984 -33.188 -11.023 1 96 93 ASN A C 1
ATOM 745 O O . ASN A 1 93 ? 8.289 -34.312 -11.367 1 96 93 ASN A O 1
ATOM 749 N N . GLU A 1 94 ? 7.105 -32.875 -10.156 1 95 94 GLU A N 1
ATOM 750 C CA . GLU A 1 94 ? 6.344 -33.938 -9.531 1 95 94 GLU A CA 1
ATOM 751 C C . GLU A 1 94 ? 5.406 -34.625 -10.531 1 95 94 GLU A C 1
ATOM 753 O O . GLU A 1 94 ? 4.695 -33.938 -11.273 1 95 94 GLU A O 1
ATOM 758 N N . GLY A 1 95 ? 5.457 -35.938 -10.516 1 93.44 95 GLY A N 1
ATOM 759 C CA . GLY A 1 95 ? 4.48 -36.688 -11.312 1 93.44 95 GLY A CA 1
ATOM 760 C C . GLY A 1 95 ? 5.07 -37.25 -12.586 1 93.44 95 GLY A C 1
ATOM 761 O O . GLY A 1 95 ? 6.289 -37.281 -12.758 1 93.44 95 GLY A O 1
ATOM 762 N N . SER A 1 96 ? 4.16 -37.781 -13.469 1 93.5 96 SER A N 1
ATOM 763 C CA . SER A 1 96 ? 4.566 -38.406 -14.719 1 93.5 96 SER A CA 1
ATOM 764 C C . SER A 1 96 ? 4.355 -37.469 -15.898 1 93.5 96 SER A C 1
ATOM 766 O O . SER A 1 96 ? 3.305 -36.844 -16.016 1 93.5 96 SER A O 1
ATOM 768 N N . GLU A 1 97 ? 5.375 -37.469 -16.672 1 92.31 97 GLU A N 1
ATOM 769 C CA . GLU A 1 97 ? 5.285 -36.625 -17.859 1 92.31 97 GLU A CA 1
ATOM 770 C C . GLU A 1 97 ? 4.062 -36.969 -18.703 1 92.31 97 GLU A C 1
ATOM 772 O O . GLU A 1 97 ? 3.371 -36.094 -19.203 1 92.31 97 GLU A O 1
ATOM 777 N N . ALA A 1 98 ? 3.801 -38.25 -18.828 1 92.62 98 ALA A N 1
ATOM 778 C CA . ALA A 1 98 ? 2.691 -38.719 -19.641 1 92.62 98 ALA A CA 1
ATOM 779 C C . ALA A 1 98 ? 1.356 -38.188 -19.125 1 92.62 98 ALA A C 1
ATOM 781 O O . ALA A 1 98 ? 0.472 -37.844 -19.922 1 92.62 98 ALA A O 1
ATOM 782 N N . GLN A 1 99 ? 1.224 -38.094 -17.891 1 90.69 99 GLN A N 1
ATOM 783 C CA . GLN A 1 99 ? -0.031 -37.656 -17.281 1 90.69 99 GLN A CA 1
ATOM 784 C C . GLN A 1 99 ? -0.176 -36.125 -17.312 1 90.69 99 GLN A C 1
ATOM 786 O O . GLN A 1 99 ? -1.292 -35.625 -17.344 1 90.69 99 GLN A O 1
ATOM 791 N N . LEU A 1 100 ? 0.946 -35.438 -17.391 1 93.31 100 LEU A N 1
ATOM 792 C CA . LEU A 1 100 ? 0.907 -34 -17.203 1 93.31 100 LEU A CA 1
ATOM 793 C C . LEU A 1 100 ? 1.035 -33.281 -18.547 1 93.31 100 LEU A C 1
ATOM 795 O O . LEU A 1 100 ? 0.711 -32.094 -18.641 1 93.31 100 LEU A O 1
ATOM 799 N N . ARG A 1 101 ? 1.414 -33.969 -19.547 1 91 101 ARG A N 1
ATOM 800 C CA . ARG A 1 101 ? 1.869 -33.375 -20.797 1 91 101 ARG A CA 1
ATOM 801 C C . ARG A 1 101 ? 0.734 -32.625 -21.484 1 91 101 ARG A C 1
ATOM 803 O O . ARG A 1 101 ? 0.978 -31.734 -22.312 1 91 101 ARG A O 1
ATOM 810 N N . SER A 1 102 ? -0.467 -32.906 -21.156 1 90.88 102 SER A N 1
ATOM 811 C CA . SER A 1 102 ? -1.585 -32.281 -21.859 1 90.88 102 SER A CA 1
ATOM 812 C C . SER A 1 102 ? -2.064 -31.031 -21.141 1 90.88 102 SER A C 1
ATOM 814 O O . SER A 1 102 ? -2.838 -30.25 -21.688 1 90.88 102 SER A O 1
ATOM 816 N N . SER A 1 103 ? -1.596 -30.828 -19.953 1 91.38 103 SER A N 1
ATOM 817 C CA . SER A 1 103 ? -2.078 -29.703 -19.156 1 91.38 103 SER A CA 1
ATOM 818 C C . SER A 1 103 ? -1.03 -28.594 -19.062 1 91.38 103 SER A C 1
ATOM 820 O O . SER A 1 103 ? 0.168 -28.859 -19.188 1 91.38 103 SER A O 1
ATOM 822 N N . GLN A 1 104 ? -1.545 -27.375 -18.906 1 91.81 104 GLN A N 1
ATOM 823 C CA . GLN A 1 104 ? -0.623 -26.281 -18.641 1 91.81 104 GLN A CA 1
ATOM 824 C C . GLN A 1 104 ? 0.012 -26.422 -17.25 1 91.81 104 GLN A C 1
ATOM 826 O O . GLN A 1 104 ? -0.63 -26.906 -16.312 1 91.81 104 GLN A O 1
ATOM 831 N N . PRO A 1 105 ? 1.329 -26 -17.156 1 95 105 PRO A N 1
ATOM 832 C CA . PRO A 1 105 ? 2.217 -25.453 -18.188 1 95 105 PRO A CA 1
ATOM 833 C C . PRO A 1 105 ? 2.949 -26.547 -18.969 1 95 105 PRO A C 1
ATOM 835 O O . PRO A 1 105 ? 3.719 -26.234 -19.891 1 95 105 PRO A O 1
ATOM 838 N N . PHE A 1 106 ? 2.693 -27.812 -18.719 1 94.5 106 PHE A N 1
ATOM 839 C CA . PHE A 1 106 ? 3.512 -28.922 -19.203 1 94.5 106 PHE A CA 1
ATOM 840 C C . PHE A 1 106 ? 3.359 -29.109 -20.703 1 94.5 106 PHE A C 1
ATOM 842 O O . PHE A 1 106 ? 4.289 -29.562 -21.375 1 94.5 106 PHE A O 1
ATOM 849 N N . SER A 1 107 ? 2.248 -28.688 -21.188 1 93.56 107 SER A N 1
ATOM 850 C CA . SER A 1 107 ? 2.014 -28.766 -22.625 1 93.56 107 SER A CA 1
ATOM 851 C C . SER A 1 107 ? 3.014 -27.891 -23.391 1 93.56 107 SER A C 1
ATOM 853 O O . SER A 1 107 ? 3.164 -28.031 -24.609 1 93.56 107 SER A O 1
ATOM 855 N N . HIS A 1 108 ? 3.729 -27.047 -22.688 1 94.31 108 HIS A N 1
ATOM 856 C CA . HIS A 1 108 ? 4.68 -26.141 -23.328 1 94.31 108 HIS A CA 1
ATOM 857 C C . HIS A 1 108 ? 6.117 -26.547 -23.016 1 94.31 108 HIS A C 1
ATOM 859 O O . HIS A 1 108 ? 7.059 -25.844 -23.375 1 94.31 108 HIS A O 1
ATOM 865 N N . TYR A 1 109 ? 6.336 -27.641 -22.422 1 94.69 109 TYR A N 1
ATOM 866 C CA . TYR A 1 109 ? 7.66 -28.031 -21.938 1 94.69 109 TYR A CA 1
ATOM 867 C C . TYR A 1 109 ? 8.586 -28.375 -23.109 1 94.69 109 TYR A C 1
ATOM 869 O O . TYR A 1 109 ? 9.805 -28.406 -22.953 1 94.69 109 TYR A O 1
ATOM 877 N N . SER A 1 110 ? 8.055 -28.719 -24.266 1 93.88 110 SER A N 1
ATOM 878 C CA . SER A 1 110 ? 8.883 -28.922 -25.453 1 93.88 110 SER A CA 1
ATOM 879 C C . SER A 1 110 ? 9.758 -27.703 -25.734 1 93.88 110 SER A C 1
ATOM 881 O O . SER A 1 110 ? 10.891 -27.844 -26.203 1 93.88 110 SER A O 1
ATOM 883 N N . GLU A 1 111 ? 9.219 -26.531 -25.375 1 93.44 111 GLU A N 1
ATOM 884 C CA . GLU A 1 111 ? 9.984 -25.297 -25.531 1 93.44 111 GLU A CA 1
ATOM 885 C C . GLU A 1 111 ? 11.219 -25.297 -24.625 1 93.44 111 GLU A C 1
ATOM 887 O O . GLU A 1 111 ? 12.289 -24.844 -25.047 1 93.44 111 GLU A O 1
ATOM 892 N N . LEU A 1 112 ? 11.031 -25.781 -23.453 1 93.06 112 LEU A N 1
ATOM 893 C CA . LEU A 1 112 ? 12.133 -25.828 -22.5 1 93.06 112 LEU A CA 1
ATOM 894 C C . LEU A 1 112 ? 13.188 -26.844 -22.938 1 93.06 112 LEU A C 1
ATOM 896 O O . LEU A 1 112 ? 14.391 -26.578 -22.844 1 93.06 112 LEU A O 1
ATOM 900 N N . LYS A 1 113 ? 12.711 -27.938 -23.453 1 90.69 113 LYS A N 1
ATOM 901 C CA . LYS A 1 113 ? 13.625 -28.969 -23.922 1 90.69 113 LYS A CA 1
ATOM 902 C C . LYS A 1 113 ? 14.453 -28.469 -25.094 1 90.69 113 LYS A C 1
ATOM 904 O O . LYS A 1 113 ? 15.656 -28.734 -25.172 1 90.69 113 LYS A O 1
ATOM 909 N N . THR A 1 114 ? 13.836 -27.75 -25.891 1 92.38 114 THR A N 1
ATOM 910 C CA . THR A 1 114 ? 14.531 -27.188 -27.047 1 92.38 114 THR A CA 1
ATOM 911 C C . THR A 1 114 ? 15.602 -26.188 -26.625 1 92.38 114 THR A C 1
ATOM 913 O O . THR A 1 114 ? 16.641 -26.078 -27.266 1 92.38 114 THR A O 1
ATOM 916 N N . LEU A 1 115 ? 15.367 -25.578 -25.5 1 89.38 115 LEU A N 1
ATOM 917 C CA . LEU A 1 115 ? 16.312 -24.594 -24.984 1 89.38 115 LEU A CA 1
ATOM 918 C C . LEU A 1 115 ? 17.438 -25.266 -24.203 1 89.38 115 LEU A C 1
ATOM 920 O O . LEU A 1 115 ? 18.391 -24.609 -23.766 1 89.38 115 LEU A O 1
ATOM 924 N N . GLY A 1 116 ? 17.312 -26.578 -24 1 87.44 116 GLY A N 1
ATOM 925 C CA . GLY A 1 116 ? 18.375 -27.344 -23.359 1 87.44 116 GLY A CA 1
ATOM 926 C C . GLY A 1 116 ? 18.172 -27.484 -21.859 1 87.44 116 GLY A C 1
ATOM 927 O O . GLY A 1 116 ? 19.094 -27.859 -21.141 1 87.44 116 GLY A O 1
ATOM 928 N N . ILE A 1 117 ? 17.016 -27.156 -21.375 1 90.06 117 ILE A N 1
ATOM 929 C CA . ILE A 1 117 ? 16.734 -27.297 -19.938 1 90.06 117 ILE A CA 1
ATOM 930 C C . ILE A 1 117 ? 16.516 -28.766 -19.609 1 90.06 117 ILE A C 1
ATOM 932 O O . ILE A 1 117 ? 15.773 -29.469 -20.281 1 90.06 117 ILE A O 1
ATOM 936 N N . ASN A 1 118 ? 17.25 -29.234 -18.656 1 90.12 118 ASN A N 1
ATOM 937 C CA . ASN A 1 118 ? 17.078 -30.609 -18.172 1 90.12 118 ASN A CA 1
ATOM 938 C C . ASN A 1 118 ? 15.797 -30.75 -17.359 1 90.12 118 ASN A C 1
ATOM 940 O O . ASN A 1 118 ? 15.719 -30.25 -16.234 1 90.12 118 ASN A O 1
ATOM 944 N N . THR A 1 119 ? 14.828 -31.375 -17.906 1 93.31 119 THR A N 1
ATOM 945 C CA . THR A 1 119 ? 13.562 -31.578 -17.234 1 93.31 119 THR A CA 1
ATOM 946 C C . THR A 1 119 ? 13.438 -33.031 -16.75 1 93.31 119 THR A C 1
ATOM 948 O O . THR A 1 119 ? 13.633 -33.969 -17.516 1 93.31 119 THR A O 1
ATOM 951 N N . ILE A 1 120 ? 13.172 -33.219 -15.523 1 93.19 120 ILE A N 1
ATOM 952 C CA . ILE A 1 120 ? 13 -34.531 -14.906 1 93.19 120 ILE A CA 1
ATOM 953 C C . ILE A 1 120 ? 11.602 -34.625 -14.312 1 93.19 120 ILE A C 1
ATOM 955 O O . ILE A 1 120 ? 11.102 -33.688 -13.703 1 93.19 120 ILE A O 1
ATOM 959 N N . PHE A 1 121 ? 10.977 -35.75 -14.516 1 94.56 121 PHE A N 1
ATOM 960 C CA . PHE A 1 121 ? 9.695 -36.062 -13.883 1 94.56 121 PHE A CA 1
ATOM 961 C C . PHE A 1 121 ? 9.836 -37.25 -12.922 1 94.56 121 PHE A C 1
ATOM 963 O O . PHE A 1 121 ? 10.539 -38.219 -13.227 1 94.56 121 PHE A O 1
ATOM 970 N N . GLY A 1 122 ? 9.195 -37.125 -11.789 1 94.12 122 GLY A N 1
ATOM 971 C CA . GLY A 1 122 ? 9.289 -38.219 -10.828 1 94.12 122 GLY A CA 1
ATOM 972 C C . GLY A 1 122 ? 8.328 -38.062 -9.664 1 94.12 122 GLY A C 1
ATOM 973 O O . GLY A 1 122 ? 7.707 -37 -9.492 1 94.12 122 GLY A O 1
ATOM 974 N N . GLN A 1 123 ? 8.219 -39.062 -8.836 1 91.44 123 GLN A N 1
ATOM 975 C CA . GLN A 1 123 ? 7.34 -39.062 -7.668 1 91.44 123 GLN A CA 1
ATOM 976 C C . GLN A 1 123 ? 8.062 -38.531 -6.434 1 91.44 123 GLN A C 1
ATOM 978 O O . GLN A 1 123 ? 7.426 -38 -5.523 1 91.44 123 GLN A O 1
ATOM 983 N N . SER A 1 124 ? 9.312 -38.719 -6.461 1 91 124 SER A N 1
ATOM 984 C CA . SER A 1 124 ? 10.156 -38.25 -5.363 1 91 124 SER A CA 1
ATOM 985 C C . SER A 1 124 ? 11.359 -37.5 -5.879 1 91 124 SER A C 1
ATOM 987 O O . SER A 1 124 ? 12.172 -38.031 -6.641 1 91 124 SER A O 1
ATOM 989 N N . ALA A 1 125 ? 11.43 -36.281 -5.379 1 89.25 125 ALA A N 1
ATOM 990 C CA . ALA A 1 125 ? 12.555 -35.438 -5.809 1 89.25 125 ALA A CA 1
ATOM 991 C C . ALA A 1 125 ? 13.875 -36.031 -5.332 1 89.25 125 ALA A C 1
ATOM 993 O O . ALA A 1 125 ? 14.844 -36.094 -6.09 1 89.25 125 ALA A O 1
ATOM 994 N N . THR A 1 126 ? 13.883 -36.5 -4.168 1 90.19 126 THR A N 1
ATOM 995 C CA . THR A 1 126 ? 15.117 -37.031 -3.596 1 90.19 126 THR A CA 1
ATOM 996 C C . THR A 1 126 ? 15.562 -38.281 -4.352 1 90.19 126 THR A C 1
ATOM 998 O O . THR A 1 126 ? 16.734 -38.438 -4.668 1 90.19 126 THR A O 1
ATOM 1001 N N . GLU A 1 127 ? 14.648 -39.094 -4.688 1 88.94 127 GLU A N 1
ATOM 1002 C CA . GLU A 1 127 ? 14.984 -40.312 -5.422 1 88.94 127 GLU A CA 1
ATOM 1003 C C . GLU A 1 127 ? 15.469 -40 -6.832 1 88.94 127 GLU A C 1
ATOM 1005 O O . GLU A 1 127 ? 16.359 -40.656 -7.355 1 88.94 127 GLU A O 1
ATOM 1010 N N . SER A 1 128 ? 14.898 -38.938 -7.332 1 89.12 128 SER A N 1
ATOM 1011 C CA . SER A 1 128 ? 15.219 -38.562 -8.703 1 89.12 128 SER A CA 1
ATOM 1012 C C . SER A 1 128 ? 16.594 -37.938 -8.789 1 89.12 128 SER A C 1
ATOM 1014 O O . SER A 1 128 ? 17.266 -38 -9.82 1 89.12 128 SER A O 1
ATOM 1016 N N . LEU A 1 129 ? 17 -37.281 -7.699 1 88.19 129 LEU A N 1
ATOM 1017 C CA . LEU A 1 129 ? 18.156 -36.406 -7.793 1 88.19 129 LEU A CA 1
ATOM 1018 C C . LEU A 1 129 ? 19.344 -37.031 -7.051 1 88.19 129 LEU A C 1
ATOM 1020 O O . LEU A 1 129 ? 20.5 -36.719 -7.379 1 88.19 129 LEU A O 1
ATOM 1024 N N . GLU A 1 130 ? 19.031 -37.781 -6.117 1 84.5 130 GLU A N 1
ATOM 1025 C CA . GLU A 1 130 ? 20.109 -38.375 -5.328 1 84.5 130 GLU A CA 1
ATOM 1026 C C . GLU A 1 130 ? 21.047 -39.188 -6.207 1 84.5 130 GLU A C 1
ATOM 1028 O O . GLU A 1 130 ? 20.609 -39.969 -7.051 1 84.5 130 GLU A O 1
ATOM 1033 N N . GLY A 1 131 ? 22.312 -38.969 -6.035 1 79.94 131 GLY A N 1
ATOM 1034 C CA . GLY A 1 131 ? 23.328 -39.688 -6.781 1 79.94 131 GLY A CA 1
ATOM 1035 C C . GLY A 1 131 ? 23.562 -39.125 -8.164 1 79.94 131 GLY A C 1
ATOM 1036 O O . GLY A 1 131 ? 24.562 -39.469 -8.812 1 79.94 131 GLY A O 1
ATOM 1037 N N . LYS A 1 132 ? 22.656 -38.344 -8.641 1 82.38 132 LYS A N 1
ATOM 1038 C CA . LYS A 1 132 ? 22.781 -37.781 -9.977 1 82.38 132 LYS A CA 1
ATOM 1039 C C . LYS A 1 132 ? 23.375 -36.375 -9.922 1 82.38 132 LYS A C 1
ATOM 1041 O O . LYS A 1 132 ? 23.969 -35.906 -10.891 1 82.38 132 LYS A O 1
ATOM 1046 N N . VAL A 1 133 ? 23.109 -35.781 -8.781 1 84 133 VAL A N 1
ATOM 1047 C CA . VAL A 1 133 ? 23.641 -34.406 -8.586 1 84 133 VAL A CA 1
ATOM 1048 C C . VAL A 1 133 ? 24.734 -34.438 -7.527 1 84 133 VAL A C 1
ATOM 1050 O O . VAL A 1 133 ? 24.5 -34.844 -6.387 1 84 133 VAL A O 1
ATOM 1053 N N . ARG A 1 134 ? 25.906 -34.031 -7.895 1 81.69 134 ARG A N 1
ATOM 1054 C CA . ARG A 1 134 ? 27.031 -34.031 -6.961 1 81.69 134 ARG A CA 1
ATOM 1055 C C . ARG A 1 134 ? 27.125 -32.719 -6.195 1 81.69 134 ARG A C 1
ATOM 1057 O O . ARG A 1 134 ? 27.406 -32.719 -5 1 81.69 134 ARG A O 1
ATOM 1064 N N . LYS A 1 135 ? 26.938 -31.672 -6.871 1 88.69 135 LYS A N 1
ATOM 1065 C CA . LYS A 1 135 ? 27.016 -30.344 -6.27 1 88.69 135 LYS A CA 1
ATOM 1066 C C . LYS A 1 135 ? 26 -29.406 -6.883 1 88.69 135 LYS A C 1
ATOM 1068 O O . LYS A 1 135 ? 25.766 -29.438 -8.094 1 88.69 135 LYS A O 1
ATOM 1073 N N . CYS A 1 136 ? 25.406 -28.625 -6.02 1 91.81 136 CYS A N 1
ATOM 1074 C CA . CYS A 1 136 ? 24.406 -27.656 -6.438 1 91.81 136 CYS A CA 1
ATOM 1075 C C . CYS A 1 136 ? 24.469 -26.391 -5.578 1 91.81 136 CYS A C 1
ATOM 1077 O O . CYS A 1 136 ? 24.562 -26.484 -4.352 1 91.81 136 CYS A O 1
ATOM 1079 N N . ASP A 1 137 ? 24.469 -25.266 -6.195 1 93.38 137 ASP A N 1
ATOM 1080 C CA . ASP A 1 137 ? 24.656 -24.016 -5.465 1 93.38 137 ASP A CA 1
ATOM 1081 C C . ASP A 1 137 ? 23.359 -23.562 -4.793 1 93.38 137 ASP A C 1
ATOM 1083 O O . ASP A 1 137 ? 23.375 -23.031 -3.682 1 93.38 137 ASP A O 1
ATOM 1087 N N . TRP A 1 138 ? 22.25 -23.719 -5.484 1 96.12 138 TRP A N 1
ATOM 1088 C CA . TRP A 1 138 ? 20.984 -23.234 -4.934 1 96.12 138 TRP A CA 1
ATOM 1089 C C . TRP A 1 138 ? 19.828 -24.141 -5.363 1 96.12 138 TRP A C 1
ATOM 1091 O O . TRP A 1 138 ? 19.922 -24.828 -6.383 1 96.12 138 TRP A O 1
ATOM 1101 N N . ILE A 1 139 ? 18.781 -24.219 -4.594 1 97.12 139 ILE A N 1
ATOM 1102 C CA . ILE A 1 139 ? 17.531 -24.922 -4.879 1 97.12 139 ILE A CA 1
ATOM 1103 C C . ILE A 1 139 ? 16.359 -23.938 -4.777 1 97.12 139 ILE A C 1
ATOM 1105 O O . ILE A 1 139 ? 16.281 -23.156 -3.818 1 97.12 139 ILE A O 1
ATOM 1109 N N . ILE A 1 140 ? 15.539 -23.875 -5.746 1 98.12 140 ILE A N 1
ATOM 1110 C CA . ILE A 1 140 ? 14.258 -23.188 -5.68 1 98.12 140 ILE A CA 1
ATOM 1111 C C . ILE A 1 140 ? 13.133 -24.203 -5.484 1 98.12 140 ILE A C 1
ATOM 1113 O O . ILE A 1 140 ? 12.898 -25.047 -6.348 1 98.12 140 ILE A O 1
ATOM 1117 N N . ASP A 1 141 ? 12.461 -24.109 -4.387 1 98.44 141 ASP A N 1
ATOM 1118 C CA . ASP A 1 141 ? 11.438 -25.062 -3.977 1 98.44 141 ASP A CA 1
ATOM 1119 C C . ASP A 1 141 ? 10.039 -24.5 -4.219 1 98.44 141 ASP A C 1
ATOM 1121 O O . ASP A 1 141 ? 9.484 -23.812 -3.361 1 98.44 141 ASP A O 1
ATOM 1125 N N . ASN A 1 142 ? 9.43 -24.812 -5.262 1 97.94 142 ASN A N 1
ATOM 1126 C CA . ASN A 1 142 ? 8.039 -24.531 -5.602 1 97.94 142 ASN A CA 1
ATOM 1127 C C . ASN A 1 142 ? 7.18 -25.797 -5.512 1 97.94 142 ASN A C 1
ATOM 1129 O O . ASN A 1 142 ? 6.277 -25.984 -6.324 1 97.94 142 ASN A O 1
ATOM 1133 N N . PHE A 1 143 ? 7.508 -26.672 -4.613 1 96.25 143 PHE A N 1
ATOM 1134 C CA . PHE A 1 143 ? 6.926 -28 -4.547 1 96.25 143 PHE A CA 1
ATOM 1135 C C . PHE A 1 143 ? 6.434 -28.312 -3.139 1 96.25 143 PHE A C 1
ATOM 1137 O O . PHE A 1 143 ? 5.32 -28.812 -2.959 1 96.25 143 PHE A O 1
ATOM 1144 N N . SER A 1 144 ? 7.172 -28 -2.139 1 95.5 144 SER A N 1
ATOM 1145 C CA . SER A 1 144 ? 6.898 -28.422 -0.768 1 95.5 144 SER A CA 1
ATOM 1146 C C . SER A 1 144 ? 5.555 -27.875 -0.286 1 95.5 144 SER A C 1
ATOM 1148 O O . SER A 1 144 ? 5.203 -26.734 -0.568 1 95.5 144 SER A O 1
ATOM 1150 N N . LYS A 1 145 ? 4.84 -28.766 0.446 1 91.94 145 LYS A N 1
ATOM 1151 C CA . LYS A 1 145 ? 3.508 -28.422 0.925 1 91.94 145 LYS A CA 1
ATOM 1152 C C . LYS A 1 145 ? 3.459 -28.406 2.451 1 91.94 145 LYS A C 1
ATOM 1154 O O . LYS A 1 145 ? 2.584 -27.766 3.041 1 91.94 145 LYS A O 1
ATOM 1159 N N . ASP A 1 146 ? 4.301 -29.203 3.02 1 96.56 146 ASP A N 1
ATOM 1160 C CA . ASP A 1 146 ? 4.402 -29.297 4.473 1 96.56 146 ASP A CA 1
ATOM 1161 C C . ASP A 1 146 ? 5.809 -29.719 4.898 1 96.56 146 ASP A C 1
ATOM 1163 O O . ASP A 1 146 ? 6.684 -29.922 4.051 1 96.56 146 ASP A O 1
ATOM 1167 N N . VAL A 1 147 ? 6 -29.797 6.152 1 97.56 147 VAL A N 1
ATOM 1168 C CA . VAL A 1 147 ? 7.32 -30.078 6.707 1 97.56 147 VAL A CA 1
ATOM 1169 C C . VAL A 1 147 ? 7.766 -31.484 6.301 1 97.56 147 VAL A C 1
ATOM 1171 O O . VAL A 1 147 ? 8.938 -31.703 5.973 1 97.56 147 VAL A O 1
ATOM 1174 N N . GLU A 1 148 ? 6.863 -32.406 6.266 1 95.62 148 GLU A N 1
ATOM 1175 C CA . GLU A 1 148 ? 7.191 -33.781 5.969 1 95.62 148 GLU A CA 1
ATOM 1176 C C . GLU A 1 148 ? 7.715 -33.938 4.543 1 95.62 148 GLU A C 1
ATOM 1178 O O . GLU A 1 148 ? 8.641 -34.719 4.297 1 95.62 148 GLU A O 1
ATOM 1183 N N . THR A 1 149 ? 7.129 -33.219 3.686 1 93.44 149 THR A N 1
ATOM 1184 C CA . THR A 1 149 ? 7.57 -33.281 2.295 1 93.44 149 THR A CA 1
ATOM 1185 C C . THR A 1 149 ? 8.891 -32.531 2.117 1 93.44 149 THR A C 1
ATOM 1187 O O . THR A 1 149 ? 9.633 -32.781 1.168 1 93.44 149 THR A O 1
ATOM 1190 N N . THR A 1 150 ? 9.211 -31.656 2.986 1 97 150 THR A N 1
ATOM 1191 C CA . THR A 1 150 ? 10.367 -30.766 2.854 1 97 150 THR A CA 1
ATOM 1192 C C . THR A 1 150 ? 11.602 -31.391 3.504 1 97 150 THR A C 1
ATOM 1194 O O . THR A 1 150 ? 12.727 -31.172 3.059 1 97 150 THR A O 1
ATOM 1197 N N . LYS A 1 151 ? 11.461 -32.188 4.477 1 96.94 151 LYS A N 1
ATOM 1198 C CA . LYS A 1 151 ? 12.562 -32.75 5.273 1 96.94 151 LYS A CA 1
ATOM 1199 C C . LYS A 1 151 ? 13.578 -33.438 4.387 1 96.94 151 LYS A C 1
ATOM 1201 O O . LYS A 1 151 ? 14.773 -33.156 4.449 1 96.94 151 LYS A O 1
ATOM 1206 N N . PRO A 1 152 ? 13.133 -34.375 3.533 1 95.75 152 PRO A N 1
ATOM 1207 C CA . PRO A 1 152 ? 14.109 -35.062 2.688 1 95.75 152 PRO A CA 1
ATOM 1208 C C . PRO A 1 152 ? 14.844 -34.125 1.744 1 95.75 152 PRO A C 1
ATOM 1210 O O . PRO A 1 152 ? 16 -34.375 1.394 1 95.75 152 PRO A O 1
ATOM 1213 N N . LEU A 1 153 ? 14.234 -33.094 1.353 1 96.88 153 LEU A N 1
ATOM 1214 C CA . LEU A 1 153 ? 14.844 -32.125 0.453 1 96.88 153 LEU A CA 1
ATOM 1215 C C . LEU A 1 153 ? 15.93 -31.312 1.169 1 96.88 153 LEU A C 1
ATOM 1217 O O . LEU A 1 153 ? 16.953 -30.984 0.575 1 96.88 153 LEU A O 1
ATOM 1221 N N . VAL A 1 154 ? 15.641 -30.969 2.393 1 97.25 154 VAL A N 1
ATOM 1222 C CA . VAL A 1 154 ? 16.609 -30.25 3.223 1 97.25 154 VAL A CA 1
ATOM 1223 C C . VAL A 1 154 ? 17.859 -31.109 3.414 1 97.25 154 VAL A C 1
ATOM 1225 O O . VAL A 1 154 ? 18.984 -30.609 3.328 1 97.25 154 VAL A O 1
ATOM 1228 N N . GLU A 1 155 ? 17.641 -32.375 3.662 1 95.38 155 GLU A N 1
ATOM 1229 C CA . GLU A 1 155 ? 18.766 -33.312 3.789 1 95.38 155 GLU A CA 1
ATOM 1230 C C . GLU A 1 155 ? 19.578 -33.375 2.496 1 95.38 155 GLU A C 1
ATOM 1232 O O . GLU A 1 155 ? 20.797 -33.312 2.521 1 95.38 155 GLU A O 1
ATOM 1237 N N . LEU A 1 156 ? 18.875 -33.531 1.411 1 94.62 156 LEU A N 1
ATOM 1238 C CA . LEU A 1 156 ? 19.531 -33.562 0.109 1 94.62 156 LEU A CA 1
ATOM 1239 C C . LEU A 1 156 ? 20.344 -32.281 -0.116 1 94.62 156 LEU A C 1
ATOM 1241 O O . LEU A 1 156 ? 21.484 -32.344 -0.555 1 94.62 156 LEU A O 1
ATOM 1245 N N . ALA A 1 157 ? 19.734 -31.125 0.148 1 96.12 157 ALA A N 1
ATOM 1246 C CA . ALA A 1 157 ? 20.391 -29.828 -0.041 1 96.12 157 ALA A CA 1
ATOM 1247 C C . ALA A 1 157 ? 21.703 -29.75 0.713 1 96.12 157 ALA A C 1
ATOM 1249 O O . ALA A 1 157 ? 22.719 -29.297 0.169 1 96.12 157 ALA A O 1
ATOM 1250 N N . SER A 1 158 ? 21.672 -30.203 1.93 1 94.75 158 SER A N 1
ATOM 1251 C CA . SER A 1 158 ? 22.891 -30.219 2.748 1 94.75 158 SER A CA 1
ATOM 1252 C C . SER A 1 158 ? 23.953 -31.125 2.146 1 94.75 158 SER A C 1
ATOM 1254 O O . SER A 1 158 ? 25.125 -30.766 2.102 1 94.75 158 SER A O 1
ATOM 1256 N N . GLN A 1 159 ? 23.547 -32.219 1.675 1 92.62 159 GLN A N 1
ATOM 1257 C CA . GLN A 1 159 ? 24.453 -33.25 1.144 1 92.62 159 GLN A CA 1
ATOM 1258 C C . GLN A 1 159 ? 25.156 -32.75 -0.122 1 92.62 159 GLN A C 1
ATOM 1260 O O . GLN A 1 159 ? 26.328 -33.031 -0.344 1 92.62 159 GLN A O 1
ATOM 1265 N N . ILE A 1 160 ? 24.438 -32.031 -0.88 1 92.81 160 ILE A N 1
ATOM 1266 C CA . ILE A 1 160 ? 25 -31.688 -2.18 1 92.81 160 ILE A CA 1
ATOM 1267 C C . ILE A 1 160 ? 25.562 -30.266 -2.123 1 92.81 160 ILE A C 1
ATOM 1269 O O . ILE A 1 160 ? 25.875 -29.672 -3.16 1 92.81 160 ILE A O 1
ATOM 1273 N N . GLY A 1 161 ? 25.578 -29.625 -0.981 1 93.75 161 GLY A N 1
ATOM 1274 C CA . GLY A 1 161 ? 26.328 -28.391 -0.756 1 93.75 161 GLY A CA 1
ATOM 1275 C C . GLY A 1 161 ? 25.562 -27.141 -1.16 1 93.75 161 GLY A C 1
ATOM 1276 O O . GLY A 1 161 ? 26.141 -26.172 -1.629 1 93.75 161 GLY A O 1
ATOM 1277 N N . VAL A 1 162 ? 24.328 -27.156 -1.062 1 95.88 162 VAL A N 1
ATOM 1278 C CA . VAL A 1 162 ? 23.5 -26 -1.382 1 95.88 162 VAL A CA 1
ATOM 1279 C C . VAL A 1 162 ? 23.844 -24.844 -0.439 1 95.88 162 VAL A C 1
ATOM 1281 O O . VAL A 1 162 ? 23.969 -25.047 0.773 1 95.88 162 VAL A O 1
ATOM 1284 N N . ARG A 1 163 ? 23.984 -23.688 -1.033 1 96.19 163 ARG A N 1
ATOM 1285 C CA . ARG A 1 163 ? 24.297 -22.5 -0.245 1 96.19 163 ARG A CA 1
ATOM 1286 C C . ARG A 1 163 ? 23.047 -21.672 0.03 1 96.19 163 ARG A C 1
ATOM 1288 O O . ARG A 1 163 ? 22.969 -20.969 1.031 1 96.19 163 ARG A O 1
ATOM 1295 N N . HIS A 1 164 ? 22.125 -21.703 -0.903 1 97.75 164 HIS A N 1
ATOM 1296 C CA . HIS A 1 164 ? 20.938 -20.875 -0.819 1 97.75 164 HIS A CA 1
ATOM 1297 C C . HIS A 1 164 ? 19.688 -21.656 -1.222 1 97.75 164 HIS A C 1
ATOM 1299 O O . HIS A 1 164 ? 19.594 -22.141 -2.348 1 97.75 164 HIS A O 1
ATOM 1305 N N . TYR A 1 165 ? 18.766 -21.828 -0.291 1 98.5 165 TYR A N 1
ATOM 1306 C CA . TYR A 1 165 ? 17.484 -22.5 -0.479 1 98.5 165 TYR A CA 1
ATOM 1307 C C . TYR A 1 165 ? 16.359 -21.469 -0.575 1 98.5 165 TYR A C 1
ATOM 1309 O O . TYR A 1 165 ? 16.094 -20.734 0.378 1 98.5 165 TYR A O 1
ATOM 1317 N N . LEU A 1 166 ? 15.68 -21.375 -1.676 1 98.75 166 LEU A N 1
ATOM 1318 C CA . LEU A 1 166 ? 14.633 -20.391 -1.947 1 98.75 166 LEU A CA 1
ATOM 1319 C C . LEU A 1 166 ? 13.266 -21.078 -2.033 1 98.75 166 LEU A C 1
ATOM 1321 O O . LEU A 1 166 ? 13.07 -21.969 -2.85 1 98.75 166 LEU A O 1
ATOM 1325 N N . PHE A 1 167 ? 12.32 -20.672 -1.207 1 98.81 167 PHE A N 1
ATOM 1326 C CA . PHE A 1 167 ? 11.047 -21.359 -1.05 1 98.81 167 PHE A CA 1
ATOM 1327 C C . PHE A 1 167 ? 9.891 -20.469 -1.479 1 98.81 167 PHE A C 1
ATOM 1329 O O . PHE A 1 167 ? 9.758 -19.344 -0.984 1 98.81 167 PHE A O 1
ATOM 1336 N N . VAL A 1 168 ? 9.086 -20.938 -2.369 1 98.44 168 VAL A N 1
ATOM 1337 C CA . VAL A 1 168 ? 7.871 -20.234 -2.756 1 98.44 168 VAL A CA 1
ATOM 1338 C C . VAL A 1 168 ? 6.754 -20.531 -1.758 1 98.44 168 VAL A C 1
ATOM 1340 O O . VAL A 1 168 ? 6.094 -21.562 -1.855 1 98.44 168 VAL A O 1
ATOM 1343 N N . SER A 1 169 ? 6.527 -19.656 -0.897 1 97.88 169 SER A N 1
ATOM 1344 C CA . SER A 1 169 ? 5.484 -19.734 0.121 1 97.88 169 SER A CA 1
ATOM 1345 C C . SER A 1 169 ? 4.191 -19.094 -0.373 1 97.88 169 SER A C 1
ATOM 1347 O O . SER A 1 169 ? 3.85 -19.203 -1.553 1 97.88 169 SER A O 1
ATOM 1349 N N . SER A 1 170 ? 3.385 -18.594 0.571 1 97.06 170 SER A N 1
ATOM 1350 C CA . SER A 1 170 ? 2.08 -18.047 0.201 1 97.06 170 SER A CA 1
ATOM 1351 C C . SER A 1 170 ? 1.65 -16.938 1.158 1 97.06 170 SER A C 1
ATOM 1353 O O . SER A 1 170 ? 1.792 -17.078 2.375 1 97.06 170 SER A O 1
ATOM 1355 N N . ALA A 1 171 ? 1.143 -15.875 0.547 1 97.38 171 ALA A N 1
ATOM 1356 C CA . ALA A 1 171 ? 0.562 -14.828 1.384 1 97.38 171 ALA A CA 1
ATOM 1357 C C . ALA A 1 171 ? -0.695 -15.32 2.092 1 97.38 171 ALA A C 1
ATOM 1359 O O . ALA A 1 171 ? -1.17 -14.695 3.041 1 97.38 171 ALA A O 1
ATOM 1360 N N . GLY A 1 172 ? -1.23 -16.453 1.658 1 96.62 172 GLY A N 1
ATOM 1361 C CA . GLY A 1 172 ? -2.439 -17.016 2.238 1 96.62 172 GLY A CA 1
ATOM 1362 C C . GLY A 1 172 ? -2.281 -17.391 3.697 1 96.62 172 GLY A C 1
ATOM 1363 O O . GLY A 1 172 ? -3.271 -17.625 4.395 1 96.62 172 GLY A O 1
ATOM 1364 N N . ILE A 1 173 ? -1.104 -17.391 4.188 1 97.81 173 ILE A N 1
ATOM 1365 C CA . ILE A 1 173 ? -0.876 -17.859 5.551 1 97.81 173 ILE A CA 1
ATOM 1366 C C . ILE A 1 173 ? -1.076 -16.703 6.527 1 97.81 173 ILE A C 1
ATOM 1368 O O . ILE A 1 173 ? -1.133 -16.906 7.742 1 97.81 173 ILE A O 1
ATOM 1372 N N . TYR A 1 174 ? -1.16 -15.406 6.023 1 97.75 174 TYR A N 1
ATOM 1373 C CA . TYR A 1 174 ? -1.368 -14.258 6.898 1 97.75 174 TYR A CA 1
ATOM 1374 C C . TYR A 1 174 ? -2.699 -14.375 7.637 1 97.75 174 TYR A C 1
ATOM 1376 O O . TYR A 1 174 ? -3.703 -14.789 7.055 1 97.75 174 TYR A O 1
ATOM 1384 N N . LYS A 1 175 ? -2.686 -14.039 8.852 1 96.56 175 LYS A N 1
ATOM 1385 C CA . LYS A 1 175 ? -3.934 -13.883 9.594 1 96.56 175 LYS A CA 1
ATOM 1386 C C . LYS A 1 175 ? -4.664 -12.609 9.18 1 96.56 175 LYS A C 1
ATOM 1388 O O . LYS A 1 175 ? -4.035 -11.594 8.875 1 96.56 175 LYS A O 1
ATOM 1393 N N . ALA A 1 176 ? -6 -12.742 9.227 1 91.06 176 ALA A N 1
ATOM 1394 C CA . ALA A 1 176 ? -6.801 -11.562 8.922 1 91.06 176 ALA A CA 1
ATOM 1395 C C . ALA A 1 176 ? -6.457 -10.406 9.859 1 91.06 176 ALA A C 1
ATOM 1397 O O . ALA A 1 176 ? -6.242 -10.617 11.055 1 91.06 176 ALA A O 1
ATOM 1398 N N . SER A 1 177 ? -6.285 -9.234 9.258 1 86.94 177 SER A N 1
ATOM 1399 C CA . SER A 1 177 ? -5.98 -8.031 10.023 1 86.94 177 SER A CA 1
ATOM 1400 C C . SER A 1 177 ? -6.762 -6.828 9.508 1 86.94 177 SER A C 1
ATOM 1402 O O . SER A 1 177 ? -7.035 -6.727 8.312 1 86.94 177 SER A O 1
ATOM 1404 N N . GLU A 1 178 ? -7.148 -5.953 10.414 1 83.69 178 GLU A N 1
ATOM 1405 C CA . GLU A 1 178 ? -7.82 -4.715 10.039 1 83.69 178 GLU A CA 1
ATOM 1406 C C . GLU A 1 178 ? -6.82 -3.67 9.555 1 83.69 178 GLU A C 1
ATOM 1408 O O . GLU A 1 178 ? -7.199 -2.693 8.906 1 83.69 178 GLU A O 1
ATOM 1413 N N . MET A 1 179 ? -5.629 -3.898 9.977 1 87 179 MET A N 1
ATOM 1414 C CA . MET A 1 179 ? -4.551 -3.066 9.445 1 87 179 MET A CA 1
ATOM 1415 C C . MET A 1 179 ? -3.924 -3.709 8.211 1 87 179 MET A C 1
ATOM 1417 O O . MET A 1 179 ? -3.559 -4.887 8.242 1 87 179 MET A O 1
ATOM 1421 N N . THR A 1 180 ? -3.906 -3.021 7.156 1 91.88 180 THR A N 1
ATOM 1422 C CA . THR A 1 180 ? -3.418 -3.51 5.871 1 91.88 180 THR A CA 1
ATOM 1423 C C . THR A 1 180 ? -2.521 -2.471 5.203 1 91.88 180 THR A C 1
ATOM 1425 O O . THR A 1 180 ? -2.531 -1.298 5.586 1 91.88 180 THR A O 1
ATOM 1428 N N . PRO A 1 181 ? -1.669 -2.863 4.281 1 95.75 181 PRO A N 1
ATOM 1429 C CA . PRO A 1 181 ? -1.393 -4.195 3.742 1 95.75 181 PRO A CA 1
ATOM 1430 C C . PRO A 1 181 ? -0.595 -5.07 4.707 1 95.75 181 PRO A C 1
ATOM 1432 O O . PRO A 1 181 ? -0.056 -4.57 5.699 1 95.75 181 PRO A O 1
ATOM 1435 N N . HIS A 1 182 ? -0.561 -6.355 4.406 1 96.94 182 HIS A N 1
ATOM 1436 C CA . HIS A 1 182 ? 0.282 -7.262 5.176 1 96.94 182 HIS A CA 1
ATOM 1437 C C . HIS A 1 182 ? 1.761 -6.98 4.938 1 96.94 182 HIS A C 1
ATOM 1439 O O . HIS A 1 182 ? 2.193 -6.852 3.789 1 96.94 182 HIS A O 1
ATOM 1445 N N . PHE A 1 183 ? 2.449 -6.781 5.996 1 94.94 183 PHE A N 1
ATOM 1446 C CA . PHE A 1 183 ? 3.906 -6.797 5.996 1 94.94 183 PHE A CA 1
ATOM 1447 C C . PHE A 1 183 ? 4.438 -8.18 6.359 1 94.94 183 PHE A C 1
ATOM 1449 O O . PHE A 1 183 ? 3.719 -8.984 6.957 1 94.94 183 PHE A O 1
ATOM 1456 N N . GLU A 1 184 ? 5.656 -8.477 6.055 1 97.75 184 GLU A N 1
ATOM 1457 C CA . GLU A 1 184 ? 6.199 -9.82 6.184 1 97.75 184 GLU A CA 1
ATOM 1458 C C . GLU A 1 184 ? 6.258 -10.25 7.648 1 97.75 184 GLU A C 1
ATOM 1460 O O . GLU A 1 184 ? 6.195 -11.445 7.949 1 97.75 184 GLU A O 1
ATOM 1465 N N . ASN A 1 185 ? 6.285 -9.297 8.539 1 95.25 185 ASN A N 1
ATOM 1466 C CA . ASN A 1 185 ? 6.363 -9.641 9.953 1 95.25 185 ASN A CA 1
ATOM 1467 C C . ASN A 1 185 ? 4.98 -9.734 10.586 1 95.25 185 ASN A C 1
ATOM 1469 O O . ASN A 1 185 ? 4.855 -9.969 11.789 1 95.25 185 ASN A O 1
ATOM 1473 N N . ASP A 1 186 ? 3.939 -9.484 9.844 1 96 186 ASP A N 1
ATOM 1474 C CA . ASP A 1 186 ? 2.588 -9.609 10.375 1 96 186 ASP A CA 1
ATOM 1475 C C . ASP A 1 186 ? 2.305 -11.047 10.812 1 96 186 ASP A C 1
ATOM 1477 O O . ASP A 1 186 ? 2.918 -11.992 10.305 1 96 186 ASP A O 1
ATOM 1481 N N . PRO A 1 187 ? 1.326 -11.25 11.719 1 96.75 187 PRO A N 1
ATOM 1482 C CA . PRO A 1 187 ? 1.009 -12.594 12.211 1 96.75 187 PRO A CA 1
ATOM 1483 C C . PRO A 1 187 ? 0.503 -13.523 11.117 1 96.75 187 PRO A C 1
ATOM 1485 O O . PRO A 1 187 ? -0.239 -13.086 10.227 1 96.75 187 PRO A O 1
ATOM 1488 N N . VAL A 1 188 ? 0.936 -14.789 11.211 1 98.06 188 VAL A N 1
ATOM 1489 C CA . VAL A 1 188 ? 0.499 -15.828 10.281 1 98.06 188 VAL A CA 1
ATOM 1490 C C . VAL A 1 188 ? -0.236 -16.922 11.047 1 98.06 188 VAL A C 1
ATOM 1492 O O . VAL A 1 188 ? -0.136 -17.016 12.273 1 98.06 188 VAL A O 1
ATOM 1495 N N . ASN A 1 189 ? -1.056 -17.625 10.352 1 97.88 189 ASN A N 1
ATOM 1496 C CA . ASN A 1 189 ? -1.667 -18.812 10.93 1 97.88 189 ASN A CA 1
ATOM 1497 C C . ASN A 1 189 ? -0.628 -19.906 11.219 1 97.88 189 ASN A C 1
ATOM 1499 O O . ASN A 1 189 ? -0.23 -20.641 10.32 1 97.88 189 ASN A O 1
ATOM 1503 N N . SER A 1 190 ? -0.252 -20.109 12.422 1 95.88 190 SER A N 1
ATOM 1504 C CA . SER A 1 190 ? 0.844 -20.984 12.82 1 95.88 190 SER A CA 1
ATOM 1505 C C . SER A 1 190 ? 0.501 -22.438 12.562 1 95.88 190 SER A C 1
ATOM 1507 O O . SER A 1 190 ? 1.393 -23.297 12.484 1 95.88 190 SER A O 1
ATOM 1509 N N . ASP A 1 191 ? -0.817 -22.672 12.383 1 96.56 191 ASP A N 1
ATOM 1510 C CA . ASP A 1 191 ? -1.244 -24.062 12.203 1 96.56 191 ASP A CA 1
ATOM 1511 C C . ASP A 1 191 ? -1.251 -24.438 10.727 1 96.56 191 ASP A C 1
ATOM 1513 O O . ASP A 1 191 ? -1.337 -25.625 10.383 1 96.56 191 ASP A O 1
ATOM 1517 N N . ALA A 1 192 ? -1.13 -23.438 9.906 1 96.94 192 ALA A N 1
ATOM 1518 C CA . ALA A 1 192 ? -1.107 -23.734 8.469 1 96.94 192 ALA A CA 1
ATOM 1519 C C . ALA A 1 192 ? 0.161 -24.484 8.086 1 96.94 192 ALA A C 1
ATOM 1521 O O . ALA A 1 192 ? 1.256 -24.141 8.539 1 96.94 192 ALA A O 1
ATOM 1522 N N . ALA A 1 193 ? 0.034 -25.5 7.266 1 97.62 193 ALA A N 1
ATOM 1523 C CA . ALA A 1 193 ? 1.149 -26.359 6.863 1 97.62 193 ALA A CA 1
ATOM 1524 C C . ALA A 1 193 ? 2.262 -25.531 6.215 1 97.62 193 ALA A C 1
ATOM 1526 O O . ALA A 1 193 ? 3.441 -25.734 6.512 1 97.62 193 ALA A O 1
ATOM 1527 N N . ILE A 1 194 ? 1.894 -24.625 5.395 1 97.5 194 ILE A N 1
ATOM 1528 C CA . ILE A 1 194 ? 2.867 -23.797 4.688 1 97.5 194 ILE A CA 1
ATOM 1529 C C . ILE A 1 194 ? 3.611 -22.906 5.684 1 97.5 194 ILE A C 1
ATOM 1531 O O . ILE A 1 194 ? 4.816 -22.688 5.551 1 97.5 194 ILE A O 1
ATOM 1535 N N . SER A 1 195 ? 2.875 -22.359 6.652 1 98.12 195 SER A N 1
ATOM 1536 C CA . SER A 1 195 ? 3.506 -21.562 7.695 1 98.12 195 SER A CA 1
ATOM 1537 C C . SER A 1 195 ? 4.539 -22.375 8.469 1 98.12 195 SER A C 1
ATOM 1539 O O . SER A 1 195 ? 5.641 -21.891 8.742 1 98.12 195 SER A O 1
ATOM 1541 N N . GLN A 1 196 ? 4.223 -23.594 8.781 1 98.44 196 GLN A N 1
ATOM 1542 C CA . GLN A 1 196 ? 5.133 -24.484 9.492 1 98.44 196 GLN A CA 1
ATOM 1543 C C . GLN A 1 196 ? 6.359 -24.797 8.641 1 98.44 196 GLN A C 1
ATOM 1545 O O . GLN A 1 196 ? 7.477 -24.875 9.148 1 98.44 196 GLN A O 1
ATOM 1550 N N . THR A 1 197 ? 6.105 -25.016 7.406 1 98.5 197 THR A N 1
ATOM 1551 C CA . THR A 1 197 ? 7.195 -25.297 6.484 1 98.5 197 THR A CA 1
ATOM 1552 C C . THR A 1 197 ? 8.164 -24.125 6.402 1 98.5 197 THR A C 1
ATOM 1554 O O . THR A 1 197 ? 9.383 -24.312 6.469 1 98.5 197 THR A O 1
ATOM 1557 N N . GLU A 1 198 ? 7.582 -22.906 6.211 1 98.31 198 GLU A N 1
ATOM 1558 C CA . GLU A 1 198 ? 8.391 -21.688 6.191 1 98.31 198 GLU A CA 1
ATOM 1559 C C . GLU A 1 198 ? 9.258 -21.578 7.445 1 98.31 198 GLU A C 1
ATOM 1561 O O . GLU A 1 198 ? 10.461 -21.328 7.355 1 98.31 198 GLU A O 1
ATOM 1566 N N . ARG A 1 199 ? 8.672 -21.797 8.609 1 98.06 199 ARG A N 1
ATOM 1567 C CA . ARG A 1 199 ? 9.383 -21.734 9.883 1 98.06 199 ARG A CA 1
ATOM 1568 C C . ARG A 1 199 ? 10.477 -22.797 9.961 1 98.06 199 ARG A C 1
ATOM 1570 O O . ARG A 1 199 ? 11.594 -22.516 10.391 1 98.06 199 ARG A O 1
ATOM 1577 N N . PHE A 1 200 ? 10.156 -24 9.578 1 98.5 200 PHE A N 1
ATOM 1578 C CA . PHE A 1 200 ? 11.102 -25.109 9.57 1 98.5 200 PHE A CA 1
ATOM 1579 C C . PHE A 1 200 ? 12.312 -24.781 8.703 1 98.5 200 PHE A C 1
ATOM 1581 O O . PHE A 1 200 ? 13.453 -24.953 9.141 1 98.5 200 PHE A O 1
ATOM 1588 N N . LEU A 1 201 ? 12.078 -24.281 7.512 1 98.75 201 LEU A N 1
ATOM 1589 C CA . LEU A 1 201 ? 13.156 -23.953 6.582 1 98.75 201 LEU A CA 1
ATOM 1590 C C . LEU A 1 201 ? 14.031 -22.828 7.129 1 98.75 201 LEU A C 1
ATOM 1592 O O . LEU A 1 201 ? 15.258 -22.922 7.094 1 98.75 201 LEU A O 1
ATOM 1596 N N . LEU A 1 202 ? 13.398 -21.797 7.645 1 98.38 202 LEU A N 1
ATOM 1597 C CA . LEU A 1 202 ? 14.125 -20.641 8.141 1 98.38 202 LEU A CA 1
ATOM 1598 C C . LEU A 1 202 ? 14.938 -21 9.383 1 98.38 202 LEU A C 1
ATOM 1600 O O . LEU A 1 202 ? 15.836 -20.25 9.781 1 98.38 202 LEU A O 1
ATOM 1604 N N . SER A 1 203 ? 14.648 -22.109 10.008 1 97.88 203 SER A N 1
ATOM 1605 C CA . SER A 1 203 ? 15.383 -22.562 11.195 1 97.88 203 SER A CA 1
ATOM 1606 C C . SER A 1 203 ? 16.641 -23.328 10.812 1 97.88 203 SER A C 1
ATOM 1608 O O . SER A 1 203 ? 17.469 -23.656 11.672 1 97.88 203 SER A O 1
ATOM 1610 N N . GLN A 1 204 ? 16.781 -23.625 9.523 1 97.12 204 GLN A N 1
ATOM 1611 C CA . GLN A 1 204 ? 17.938 -24.375 9.086 1 97.12 204 GLN A CA 1
ATOM 1612 C C . GLN A 1 204 ? 19.219 -23.547 9.203 1 97.12 204 GLN A C 1
ATOM 1614 O O . GLN A 1 204 ? 19.172 -22.328 9.031 1 97.12 204 GLN A O 1
ATOM 1619 N N . THR A 1 205 ? 20.406 -24.188 9.375 1 94.75 205 THR A N 1
ATOM 1620 C CA . THR A 1 205 ? 21.656 -23.469 9.578 1 94.75 205 THR A CA 1
ATOM 1621 C C . THR A 1 205 ? 22.688 -23.875 8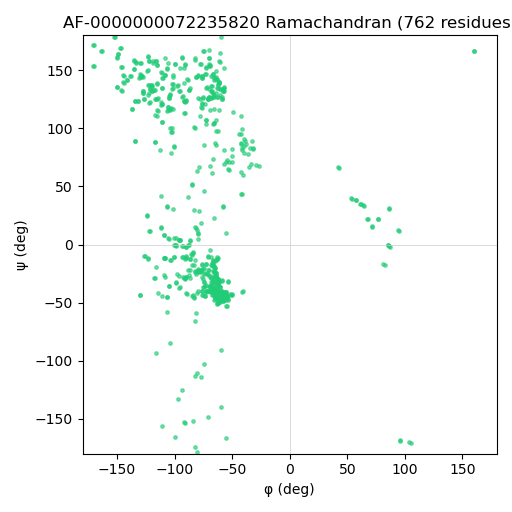.516 1 94.75 205 THR A C 1
ATOM 1623 O O . THR A 1 205 ? 23.703 -23.203 8.352 1 94.75 205 THR A O 1
ATOM 1626 N N . SER A 1 206 ? 22.422 -24.906 7.793 1 95.12 206 SER A N 1
ATOM 1627 C CA . SER A 1 206 ? 23.391 -25.438 6.84 1 95.12 206 SER A CA 1
ATOM 1628 C C . SER A 1 206 ? 23.438 -24.609 5.57 1 95.12 206 SER A C 1
ATOM 1630 O O . SER A 1 206 ? 24.391 -24.688 4.797 1 95.12 206 SER A O 1
ATOM 1632 N N . PHE A 1 207 ? 22.453 -23.906 5.266 1 97.38 207 PHE A N 1
ATOM 1633 C CA . PHE A 1 207 ? 22.359 -23.031 4.102 1 97.38 207 PHE A CA 1
ATOM 1634 C C . PHE A 1 207 ? 21.438 -21.844 4.395 1 97.38 207 PHE A C 1
ATOM 1636 O O . PHE A 1 207 ? 20.688 -21.859 5.371 1 97.38 207 PHE A O 1
ATOM 1643 N N . ALA A 1 208 ? 21.531 -20.781 3.617 1 98.19 208 ALA A N 1
ATOM 1644 C CA . ALA A 1 208 ? 20.641 -19.641 3.732 1 98.19 208 ALA A CA 1
ATOM 1645 C C . ALA A 1 208 ? 19.266 -19.938 3.127 1 98.19 208 ALA A C 1
ATOM 1647 O O . ALA A 1 208 ? 19.172 -20.688 2.145 1 98.19 208 ALA A O 1
ATOM 1648 N N . VAL A 1 209 ? 18.25 -19.391 3.723 1 98.75 209 VAL A N 1
ATOM 1649 C CA . VAL A 1 209 ? 16.891 -19.609 3.244 1 98.75 209 VAL A CA 1
ATOM 1650 C C . VAL A 1 209 ? 16.234 -18.281 2.922 1 98.75 209 VAL A C 1
ATOM 1652 O O . VAL A 1 209 ? 16.406 -17.297 3.66 1 98.75 209 VAL A O 1
ATOM 1655 N N . THR A 1 210 ? 15.539 -18.156 1.852 1 98.88 210 THR A N 1
ATOM 1656 C CA . THR A 1 210 ? 14.672 -17.031 1.5 1 98.88 210 THR A CA 1
ATOM 1657 C C . THR A 1 210 ? 13.281 -17.516 1.123 1 98.88 210 THR A C 1
ATOM 1659 O O . THR A 1 210 ? 13.141 -18.5 0.376 1 98.88 210 THR A O 1
ATOM 1662 N N . CYS A 1 211 ? 12.258 -16.938 1.677 1 98.88 211 CYS A N 1
ATOM 1663 C CA . CYS A 1 211 ? 10.883 -17.297 1.367 1 98.88 211 CYS A CA 1
ATOM 1664 C C . CYS A 1 211 ? 10.188 -16.188 0.604 1 98.88 211 CYS A C 1
ATOM 1666 O O . CYS A 1 211 ? 10.414 -15 0.875 1 98.88 211 CYS A O 1
ATOM 1668 N N . PHE A 1 212 ? 9.359 -16.547 -0.312 1 98.81 212 PHE A N 1
ATOM 1669 C CA . PHE A 1 212 ? 8.586 -15.609 -1.108 1 98.81 212 PHE A CA 1
ATOM 1670 C C . PHE A 1 212 ? 7.09 -15.867 -0.951 1 98.81 212 PHE A C 1
ATOM 1672 O O . PHE A 1 212 ? 6.637 -17.016 -1.053 1 98.81 212 PHE A O 1
ATOM 1679 N N . ARG A 1 213 ? 6.301 -14.812 -0.736 1 98.69 213 ARG A N 1
ATOM 1680 C CA . ARG A 1 213 ? 4.863 -14.938 -0.535 1 98.69 213 ARG A CA 1
ATOM 1681 C C . ARG A 1 213 ? 4.09 -14.234 -1.648 1 98.69 213 ARG A C 1
ATOM 1683 O O . ARG A 1 213 ? 3.73 -13.062 -1.519 1 98.69 213 ARG A O 1
ATOM 1690 N N . PRO A 1 214 ? 3.83 -14.945 -2.703 1 98.06 214 PRO A N 1
ATOM 1691 C CA . PRO A 1 214 ? 2.895 -14.391 -3.684 1 98.06 214 PRO A CA 1
ATOM 1692 C C . PRO A 1 214 ? 1.455 -14.359 -3.174 1 98.06 214 PRO A C 1
ATOM 1694 O O . PRO A 1 214 ? 1.127 -15.047 -2.199 1 98.06 214 PRO A O 1
ATOM 1697 N N . ILE A 1 215 ? 0.629 -13.539 -3.795 1 97.56 215 ILE A N 1
ATOM 1698 C CA . ILE A 1 215 ? -0.772 -13.352 -3.432 1 97.56 215 ILE A CA 1
ATOM 1699 C C . ILE A 1 215 ? -1.638 -13.367 -4.688 1 97.56 215 ILE A C 1
ATOM 1701 O O . ILE A 1 215 ? -1.382 -12.625 -5.637 1 97.56 215 ILE A O 1
ATOM 1705 N N . TYR A 1 216 ? -2.627 -14.258 -4.754 1 96.62 216 TYR A N 1
ATOM 1706 C CA . TYR A 1 216 ? -3.484 -14.414 -5.922 1 96.62 216 TYR A CA 1
ATOM 1707 C C . TYR A 1 216 ? -2.666 -14.359 -7.207 1 96.62 216 TYR A C 1
ATOM 1709 O O . TYR A 1 216 ? -2.869 -13.477 -8.039 1 96.62 216 TYR A O 1
ATOM 1717 N N . LEU A 1 217 ? -1.824 -15.344 -7.391 1 97.31 217 LEU A N 1
ATOM 1718 C CA . LEU A 1 217 ? -0.822 -15.391 -8.453 1 97.31 217 LEU A CA 1
ATOM 1719 C C . LEU A 1 217 ? -1.478 -15.594 -9.812 1 97.31 217 LEU A C 1
ATOM 1721 O O . LEU A 1 217 ? -2.256 -16.531 -9.992 1 97.31 217 LEU A O 1
ATOM 1725 N N . ILE A 1 218 ? -1.179 -14.695 -10.758 1 97.44 218 ILE A N 1
ATOM 1726 C CA . ILE A 1 218 ? -1.71 -14.812 -12.117 1 97.44 218 ILE A CA 1
ATOM 1727 C C . ILE A 1 218 ? -0.56 -14.859 -13.117 1 97.44 218 ILE A C 1
ATOM 1729 O O . ILE A 1 218 ? 0.566 -14.469 -12.797 1 97.44 218 ILE A O 1
ATOM 1733 N N . GLY A 1 219 ? -0.815 -15.305 -14.273 1 97.19 219 GLY A N 1
ATOM 1734 C CA . GLY A 1 219 ? 0.112 -15.398 -15.391 1 97.19 219 GLY A CA 1
ATOM 1735 C C . GLY A 1 219 ? -0.332 -16.375 -16.453 1 97.19 219 GLY A C 1
ATOM 1736 O O . GLY A 1 219 ? -1.239 -17.188 -16.234 1 97.19 219 GLY A O 1
ATOM 1737 N N . LEU A 1 220 ? 0.312 -16.297 -17.578 1 96.62 220 LEU A N 1
ATOM 1738 C CA . LEU A 1 220 ? -0.019 -17.172 -18.688 1 96.62 220 LEU A CA 1
ATOM 1739 C C . LEU A 1 220 ? 0.466 -18.594 -18.422 1 96.62 220 LEU A C 1
ATOM 1741 O O . LEU A 1 220 ? 1.37 -18.812 -17.609 1 96.62 220 LEU A O 1
ATOM 1745 N N . LYS A 1 221 ? -0.184 -19.562 -18.984 1 96.12 221 LYS A N 1
ATOM 1746 C CA . LYS A 1 221 ? 0.17 -20.969 -18.938 1 96.12 221 LYS A CA 1
ATOM 1747 C C . LYS A 1 221 ? -0.081 -21.562 -17.547 1 96.12 221 LYS A C 1
ATOM 1749 O O . LYS A 1 221 ? 0.504 -22.578 -17.188 1 96.12 221 LYS A O 1
ATOM 1754 N N . SER A 1 222 ? -0.856 -20.797 -16.766 1 95.25 222 SER A N 1
ATOM 1755 C CA . SER A 1 222 ? -1.276 -21.328 -15.477 1 95.25 222 SER A CA 1
ATOM 1756 C C . SER A 1 222 ? -2.449 -22.297 -15.641 1 95.25 222 SER A C 1
ATOM 1758 O O . SER A 1 222 ? -3.312 -22.094 -16.5 1 95.25 222 SER A O 1
ATOM 1760 N N . ALA A 1 223 ? -2.443 -23.312 -14.773 1 90.88 223 ALA A N 1
ATOM 1761 C CA . ALA A 1 223 ? -3.594 -24.219 -14.75 1 90.88 223 ALA A CA 1
ATOM 1762 C C . ALA A 1 223 ? -4.707 -23.656 -13.867 1 90.88 223 ALA A C 1
ATOM 1764 O O . ALA A 1 223 ? -5.852 -24.109 -13.945 1 90.88 223 ALA A O 1
ATOM 1765 N N . LYS A 1 224 ? -4.422 -22.734 -13.031 1 90.75 224 LYS A N 1
ATOM 1766 C CA . LYS A 1 224 ? -5.402 -22.062 -12.188 1 90.75 224 LYS A CA 1
ATOM 1767 C C . LYS A 1 224 ? -5.594 -20.609 -12.609 1 90.75 224 LYS A C 1
ATOM 1769 O O . LYS A 1 224 ? -4.785 -19.75 -12.258 1 90.75 224 LYS A O 1
ATOM 1774 N N . THR A 1 225 ? -6.691 -20.359 -13.242 1 93.69 225 THR A N 1
ATOM 1775 C CA . THR A 1 225 ? -6.949 -19.016 -13.766 1 93.69 225 THR A CA 1
ATOM 1776 C C . THR A 1 225 ? -8.273 -18.469 -13.234 1 93.69 225 THR A C 1
ATOM 1778 O O . THR A 1 225 ? -8.898 -17.625 -13.867 1 93.69 225 THR A O 1
ATOM 1781 N N . SER A 1 226 ? -8.633 -18.984 -12.109 1 94 226 SER A N 1
ATOM 1782 C CA . SER A 1 226 ? -9.953 -18.672 -11.57 1 94 226 SER A CA 1
ATOM 1783 C C . SER A 1 226 ? -10.086 -17.188 -11.227 1 94 226 SER A C 1
ATOM 1785 O O . SER A 1 226 ? -11.188 -16.641 -11.258 1 94 226 SER A O 1
ATOM 1787 N N . TYR A 1 227 ? -9.031 -16.5 -10.953 1 96 227 TYR A N 1
ATOM 1788 C CA . TYR A 1 227 ? -9.086 -15.109 -10.531 1 96 227 TYR A CA 1
ATOM 1789 C C . TYR A 1 227 ? -9.586 -14.211 -11.664 1 96 227 TYR A C 1
ATOM 1791 O O . TYR A 1 227 ? -10.172 -13.156 -11.414 1 96 227 TYR A O 1
ATOM 1799 N N . THR A 1 228 ? -9.312 -14.57 -12.875 1 96.94 228 THR A N 1
ATOM 1800 C CA . THR A 1 228 ? -9.773 -13.797 -14.023 1 96.94 228 THR A CA 1
ATOM 1801 C C . THR A 1 228 ? -10.938 -14.5 -14.719 1 96.94 228 THR A C 1
ATOM 1803 O O . THR A 1 228 ? -11.906 -13.852 -15.117 1 96.94 228 THR A O 1
ATOM 1806 N N . ASP A 1 229 ? -10.875 -15.859 -14.742 1 96 229 ASP A N 1
ATOM 1807 C CA . ASP A 1 229 ? -11.883 -16.625 -15.461 1 96 229 ASP A CA 1
ATOM 1808 C C . ASP A 1 229 ? -13.266 -16.438 -14.844 1 96 229 ASP A C 1
ATOM 1810 O O . ASP A 1 229 ? -14.281 -16.5 -15.547 1 96 229 ASP A O 1
ATOM 1814 N N . TYR A 1 230 ? -13.273 -16.266 -13.602 1 95.81 230 TYR A N 1
ATOM 1815 C CA . TYR A 1 230 ? -14.547 -16 -12.93 1 95.81 230 TYR A CA 1
ATOM 1816 C C . TYR A 1 230 ? -15.312 -14.883 -13.625 1 95.81 230 TYR A C 1
ATOM 1818 O O . TYR A 1 230 ? -16.531 -14.977 -13.82 1 95.81 230 TYR A O 1
ATOM 1826 N N . PHE A 1 231 ? -14.664 -13.859 -13.992 1 97.19 231 PHE A N 1
ATOM 1827 C CA . PHE A 1 231 ? -15.266 -12.688 -14.625 1 97.19 231 PHE A CA 1
ATOM 1828 C C . PHE A 1 231 ? -15.438 -12.906 -16.125 1 97.19 231 PHE A C 1
ATOM 1830 O O . PHE A 1 231 ? -16.516 -12.656 -16.672 1 97.19 231 PHE A O 1
ATOM 1837 N N . PHE A 1 232 ? -14.414 -13.43 -16.781 1 97.62 232 PHE A N 1
ATOM 1838 C CA . PHE A 1 232 ? -14.453 -13.648 -18.219 1 97.62 232 PHE A CA 1
ATOM 1839 C C . PHE A 1 232 ? -15.609 -14.562 -18.594 1 97.62 232 PHE A C 1
ATOM 1841 O O . PHE A 1 232 ? -16.359 -14.273 -19.531 1 97.62 232 PHE A O 1
ATOM 1848 N N . ASP A 1 233 ? -15.719 -15.648 -17.859 1 96.19 233 ASP A N 1
ATOM 1849 C CA . ASP A 1 233 ? -16.734 -16.656 -18.156 1 96.19 233 ASP A CA 1
ATOM 1850 C C . ASP A 1 233 ? -18.125 -16.047 -18.188 1 96.19 233 ASP A C 1
ATOM 1852 O O . ASP A 1 233 ? -18.938 -16.391 -19.062 1 96.19 233 ASP A O 1
ATOM 1856 N N . ARG A 1 234 ? -18.359 -15.227 -17.328 1 95.5 234 ARG A N 1
ATOM 1857 C CA . ARG A 1 234 ? -19.703 -14.656 -17.172 1 95.5 234 ARG A CA 1
ATOM 1858 C C . ARG A 1 234 ? -19.891 -13.469 -18.109 1 95.5 234 ARG A C 1
ATOM 1860 O O . ARG A 1 234 ? -20.922 -13.367 -18.797 1 95.5 234 ARG A O 1
ATOM 1867 N N . ILE A 1 235 ? -18.938 -12.609 -18.203 1 97.12 235 ILE A N 1
ATOM 1868 C CA . ILE A 1 235 ? -19.031 -11.383 -18.984 1 97.12 235 ILE A CA 1
ATOM 1869 C C . ILE A 1 235 ? -19.188 -11.719 -20.469 1 97.12 235 ILE A C 1
ATOM 1871 O O . ILE A 1 235 ? -20.047 -11.18 -21.156 1 97.12 235 ILE A O 1
ATOM 1875 N N . ILE A 1 236 ? -18.359 -12.656 -20.969 1 96.12 236 ILE A N 1
ATOM 1876 C CA . ILE A 1 236 ? -18.344 -12.977 -22.391 1 96.12 236 ILE A CA 1
ATOM 1877 C C . ILE A 1 236 ? -19.672 -13.609 -22.797 1 96.12 236 ILE A C 1
ATOM 1879 O O . ILE A 1 236 ? -20.078 -13.508 -23.969 1 96.12 236 ILE A O 1
ATOM 1883 N N . ARG A 1 237 ? -20.391 -14.188 -21.906 1 94.31 237 ARG A N 1
ATOM 1884 C CA . ARG A 1 237 ? -21.641 -14.883 -22.172 1 94.31 237 ARG A CA 1
ATOM 1885 C C . ARG A 1 237 ? -22.828 -13.992 -21.844 1 94.31 237 ARG A C 1
ATOM 1887 O O . ARG A 1 237 ? -23.984 -14.438 -21.891 1 94.31 237 ARG A O 1
ATOM 1894 N N . GLY A 1 238 ? -22.562 -12.789 -21.375 1 94.06 238 GLY A N 1
ATOM 1895 C CA . GLY A 1 238 ? -23.625 -11.844 -21.078 1 94.06 238 GLY A CA 1
ATOM 1896 C C . GLY A 1 238 ? -24.344 -12.148 -19.781 1 94.06 238 GLY A C 1
ATOM 1897 O O . GLY A 1 238 ? -25.5 -11.781 -19.609 1 94.06 238 GLY A O 1
ATOM 1898 N N . LEU A 1 239 ? -23.703 -12.852 -18.953 1 93.19 239 LEU A N 1
ATOM 1899 C CA . LEU A 1 239 ? -24.297 -13.227 -17.672 1 93.19 239 LEU A CA 1
ATOM 1900 C C . LEU A 1 239 ? -23.969 -12.195 -16.609 1 93.19 239 LEU A C 1
ATOM 1902 O O . LEU A 1 239 ? -22.953 -11.5 -16.703 1 93.19 239 LEU A O 1
ATOM 1906 N N . LYS A 1 240 ? -24.828 -12.133 -15.586 1 93.38 240 LYS A N 1
ATOM 1907 C CA . LYS A 1 240 ? -24.531 -11.273 -14.445 1 93.38 240 LYS A CA 1
ATOM 1908 C C . LYS A 1 240 ? -23.422 -11.852 -13.586 1 93.38 240 LYS A C 1
ATOM 1910 O O . LYS A 1 240 ? -23.391 -13.055 -13.328 1 93.38 240 LYS A O 1
ATOM 1915 N N . VAL A 1 241 ? -22.5 -11.047 -13.195 1 94.38 241 VAL A N 1
ATOM 1916 C CA . VAL A 1 241 ? -21.391 -11.469 -12.352 1 94.38 241 VAL A CA 1
ATOM 1917 C C . VAL A 1 241 ? -21.75 -11.281 -10.883 1 94.38 241 VAL A C 1
ATOM 1919 O O . VAL A 1 241 ? -21.969 -10.148 -10.43 1 94.38 241 VAL A O 1
ATOM 1922 N N . PRO A 1 242 ? -21.891 -12.352 -10.133 1 92.81 242 PRO A N 1
ATOM 1923 C CA . PRO A 1 242 ? -22.109 -12.195 -8.695 1 92.81 242 PRO A CA 1
ATOM 1924 C C . PRO A 1 242 ? -20.875 -11.68 -7.961 1 92.81 242 PRO A C 1
ATOM 1926 O O . PRO A 1 242 ? -19.781 -12.211 -8.141 1 92.81 242 PRO A O 1
ATOM 1929 N N . ILE A 1 243 ? -21 -10.609 -7.199 1 93.44 243 ILE A N 1
ATOM 1930 C CA . IL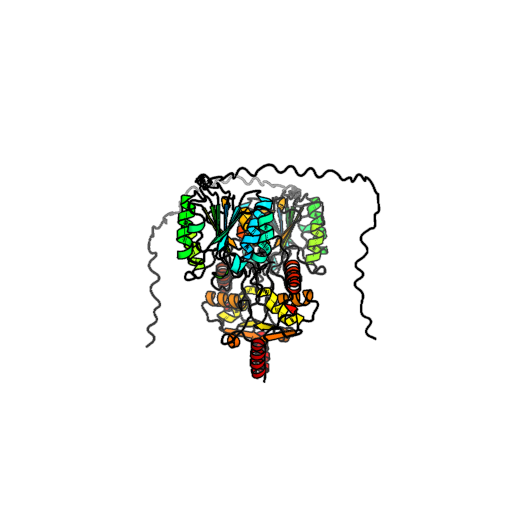E A 1 243 ? -19.922 -10.047 -6.398 1 93.44 243 ILE A CA 1
ATOM 1931 C C . ILE A 1 243 ? -20.375 -9.898 -4.949 1 93.44 243 ILE A C 1
ATOM 1933 O O . ILE A 1 243 ? -21.453 -9.375 -4.68 1 93.44 243 ILE A O 1
ATOM 1937 N N . PRO A 1 244 ? -19.609 -10.477 -4.004 1 91.19 244 PRO A N 1
ATOM 1938 C CA . PRO A 1 244 ? -19.984 -10.227 -2.609 1 91.19 244 PRO A CA 1
ATOM 1939 C C . PRO A 1 244 ? -20.016 -8.742 -2.262 1 91.19 244 PRO A C 1
ATOM 1941 O O . PRO A 1 244 ? -19.125 -7.996 -2.664 1 91.19 244 PRO A O 1
ATOM 1944 N N . TYR A 1 245 ? -21.109 -8.406 -1.559 1 88.62 245 TYR A N 1
ATOM 1945 C CA . TYR A 1 245 ? -21.266 -7.02 -1.141 1 88.62 245 TYR A CA 1
ATOM 1946 C C . TYR A 1 245 ? -20.141 -6.598 -0.206 1 88.62 245 TYR A C 1
ATOM 1948 O O . TYR A 1 245 ? -19.719 -7.375 0.651 1 88.62 245 TYR A O 1
ATOM 1956 N N . PRO A 1 246 ? -19.516 -5.363 -0.309 1 88.69 246 PRO A N 1
ATOM 1957 C CA . PRO A 1 246 ? -19.938 -4.238 -1.146 1 88.69 246 PRO A CA 1
ATOM 1958 C C . PRO A 1 246 ? -19.141 -4.137 -2.445 1 88.69 246 PRO A C 1
ATOM 1960 O O . PRO A 1 246 ? -19.406 -3.262 -3.273 1 88.69 246 PRO A O 1
ATOM 1963 N N . GLY A 1 247 ? -18.219 -4.996 -2.678 1 92.44 247 GLY A N 1
ATOM 1964 C CA . GLY A 1 247 ? -17.422 -4.992 -3.896 1 92.44 247 GLY A CA 1
ATOM 1965 C C . GLY A 1 247 ? -16.203 -4.09 -3.814 1 92.44 247 GLY A C 1
ATOM 1966 O O . GLY A 1 247 ? -15.391 -4.047 -4.742 1 92.44 247 GLY A O 1
ATOM 1967 N N . ASP A 1 248 ? -16.031 -3.418 -2.715 1 91.12 248 ASP A N 1
ATOM 1968 C CA . ASP A 1 248 ? -14.938 -2.457 -2.576 1 91.12 248 ASP A CA 1
ATOM 1969 C C . ASP A 1 248 ? -13.734 -3.094 -1.89 1 91.12 248 ASP A C 1
ATOM 1971 O O . ASP A 1 248 ? -12.742 -2.416 -1.608 1 91.12 248 ASP A O 1
ATOM 1975 N N . GLN A 1 249 ? -13.844 -4.43 -1.612 1 93 249 GLN A N 1
ATOM 1976 C CA . GLN A 1 249 ? -12.68 -5.109 -1.053 1 93 249 GLN A CA 1
ATOM 1977 C C . GLN A 1 249 ? -11.492 -5.043 -2.012 1 93 249 GLN A C 1
ATOM 1979 O O . GLN A 1 249 ? -11.656 -5.242 -3.217 1 93 249 GLN A O 1
ATOM 1984 N N . LEU A 1 250 ? -10.375 -4.703 -1.443 1 95.94 250 LEU A N 1
ATOM 1985 C CA . LEU A 1 250 ? -9.156 -4.562 -2.238 1 95.94 250 LEU A CA 1
ATOM 1986 C C . LEU A 1 250 ? -8.422 -5.895 -2.334 1 95.94 250 LEU A C 1
ATOM 1988 O O . LEU A 1 250 ? -8.328 -6.633 -1.35 1 95.94 250 LEU A O 1
ATOM 1992 N N . VAL A 1 251 ? -7.852 -6.168 -3.502 1 96.31 251 VAL A N 1
ATOM 1993 C CA . VAL A 1 251 ? -7.043 -7.363 -3.715 1 96.31 251 VAL A CA 1
ATOM 1994 C C . VAL A 1 251 ? -5.715 -6.98 -4.359 1 96.31 251 VAL A C 1
ATOM 1996 O O . VAL A 1 251 ? -5.652 -6.051 -5.168 1 96.31 251 VAL A O 1
ATOM 1999 N N . SER A 1 252 ? -4.727 -7.652 -3.977 1 95.25 252 SER A N 1
ATOM 2000 C CA . SER A 1 252 ? -3.441 -7.699 -4.668 1 95.25 252 SER A CA 1
ATOM 2001 C C . SER A 1 252 ? -3.354 -8.914 -5.586 1 95.25 252 SER A C 1
ATOM 2003 O O . SER A 1 252 ? -3.707 -10.023 -5.191 1 95.25 252 SER A O 1
ATOM 2005 N N . LEU A 1 253 ? -2.924 -8.664 -6.809 1 96.62 253 LEU A N 1
ATOM 2006 C CA . LEU A 1 253 ? -2.645 -9.789 -7.699 1 96.62 253 LEU A CA 1
ATOM 2007 C C . LEU A 1 253 ? -1.159 -9.852 -8.047 1 96.62 253 LEU A C 1
ATOM 2009 O O . LEU A 1 253 ? -0.622 -8.938 -8.672 1 96.62 253 LEU A O 1
ATOM 2013 N N . SER A 1 254 ? -0.573 -10.906 -7.605 1 97.44 254 SER A N 1
ATOM 2014 C CA . SER A 1 254 ? 0.81 -11.148 -8 1 97.44 254 SER A CA 1
ATOM 2015 C C . SER A 1 254 ? 0.892 -11.656 -9.438 1 97.44 254 SER A C 1
ATOM 2017 O O . SER A 1 254 ? 0.021 -12.398 -9.891 1 97.44 254 SER A O 1
ATOM 2019 N N . HIS A 1 255 ? 1.892 -11.234 -10.094 1 98 255 HIS A N 1
ATOM 2020 C CA . HIS A 1 255 ? 2.18 -11.781 -11.414 1 98 255 HIS A CA 1
ATOM 2021 C C . HIS A 1 255 ? 3.416 -12.68 -11.375 1 98 255 HIS A C 1
ATOM 2023 O O . HIS A 1 255 ? 4.398 -12.359 -10.703 1 98 255 HIS A O 1
ATOM 2029 N N . VAL A 1 256 ? 3.438 -13.703 -12.148 1 98.06 256 VAL A N 1
ATOM 2030 C CA . VAL A 1 256 ? 4.5 -14.703 -12.133 1 98.06 256 VAL A CA 1
ATOM 2031 C C . VAL A 1 256 ? 5.824 -14.055 -12.523 1 98.06 256 VAL A C 1
ATOM 2033 O O . VAL A 1 256 ? 6.879 -14.406 -11.984 1 98.06 256 VAL A O 1
ATOM 2036 N N . ASP A 1 257 ? 5.84 -13.086 -13.406 1 97.56 257 ASP A N 1
ATOM 2037 C CA . ASP A 1 257 ? 7.066 -12.414 -13.82 1 97.56 257 ASP A CA 1
ATOM 2038 C C . ASP A 1 257 ? 7.723 -11.695 -12.648 1 97.56 257 ASP A C 1
ATOM 2040 O O . ASP A 1 257 ? 8.945 -11.719 -12.5 1 97.56 257 ASP A O 1
ATOM 2044 N N . ASP A 1 258 ? 6.883 -11.016 -11.922 1 97.94 258 ASP A N 1
ATOM 2045 C CA . ASP A 1 258 ? 7.402 -10.312 -10.758 1 97.94 258 ASP A CA 1
ATOM 2046 C C . ASP A 1 258 ? 7.98 -11.289 -9.734 1 97.94 258 ASP A C 1
ATOM 2048 O O . ASP A 1 258 ? 9.047 -11.047 -9.164 1 97.94 258 ASP A O 1
ATOM 2052 N N . LEU A 1 259 ? 7.258 -12.383 -9.477 1 98.5 259 LEU A N 1
ATOM 2053 C CA . LEU A 1 259 ? 7.738 -13.406 -8.555 1 98.5 259 LEU A CA 1
ATOM 2054 C C . LEU A 1 259 ? 9.07 -13.977 -9.031 1 98.5 259 LEU A C 1
ATOM 2056 O O . LEU A 1 259 ? 10.023 -14.062 -8.25 1 98.5 259 LEU A O 1
ATOM 2060 N N . VAL A 1 260 ? 9.156 -14.32 -10.273 1 98.19 260 VAL A N 1
ATOM 2061 C CA . VAL A 1 260 ? 10.336 -14.953 -10.867 1 98.19 260 VAL A CA 1
ATOM 2062 C C . VAL A 1 260 ? 11.531 -14.008 -10.758 1 98.19 260 VAL A C 1
ATOM 2064 O O . VAL A 1 260 ? 12.617 -14.414 -10.336 1 98.19 260 VAL A O 1
ATOM 2067 N N . GLN A 1 261 ? 11.312 -12.758 -11.062 1 97.94 261 GLN A N 1
ATOM 2068 C CA . GLN A 1 261 ? 12.398 -11.789 -11 1 97.94 261 GLN A CA 1
ATOM 2069 C C . GLN A 1 261 ? 12.891 -11.602 -9.562 1 97.94 261 GLN A C 1
ATOM 2071 O O . GLN A 1 261 ? 14.086 -11.461 -9.328 1 97.94 261 GLN A O 1
ATOM 2076 N N . MET A 1 262 ? 11.961 -11.547 -8.68 1 98.5 262 MET A N 1
ATOM 2077 C CA . MET A 1 262 ? 12.336 -11.414 -7.273 1 98.5 262 MET A CA 1
ATOM 2078 C C . MET A 1 262 ? 13.211 -12.578 -6.828 1 98.5 262 MET A C 1
ATOM 2080 O O . MET A 1 262 ? 14.227 -12.383 -6.152 1 98.5 262 MET A O 1
ATOM 2084 N N . ILE A 1 263 ? 12.875 -13.789 -7.223 1 98.44 263 ILE A N 1
ATOM 2085 C CA . ILE A 1 263 ? 13.609 -14.992 -6.859 1 98.44 263 ILE A CA 1
ATOM 2086 C C . ILE A 1 263 ? 15.008 -14.953 -7.473 1 98.44 263 ILE A C 1
ATOM 2088 O O . ILE A 1 263 ? 16 -15.164 -6.777 1 98.44 263 ILE A O 1
ATOM 2092 N N . ILE A 1 264 ? 15.102 -14.641 -8.695 1 96.88 264 ILE A N 1
ATOM 2093 C CA . ILE A 1 264 ? 16.375 -14.633 -9.406 1 96.88 264 ILE A CA 1
ATOM 2094 C C . ILE A 1 264 ? 17.312 -13.609 -8.773 1 96.88 264 ILE A C 1
ATOM 2096 O O . ILE A 1 264 ? 18.484 -13.898 -8.531 1 96.88 264 ILE A O 1
ATOM 2100 N N . LEU A 1 265 ? 16.766 -12.438 -8.438 1 96.5 265 LEU A N 1
ATOM 2101 C CA . LEU A 1 265 ? 17.562 -11.383 -7.832 1 96.5 265 LEU A CA 1
ATOM 2102 C C . LEU A 1 265 ? 18.094 -11.82 -6.465 1 96.5 265 LEU A C 1
ATOM 2104 O O . LEU A 1 265 ? 19.141 -11.367 -6.02 1 96.5 265 LEU A O 1
ATOM 2108 N N . SER A 1 266 ? 17.359 -12.703 -5.852 1 97.88 266 SER A N 1
ATOM 2109 C CA . SER A 1 266 ? 17.688 -13.109 -4.488 1 97.88 266 SER A CA 1
ATOM 2110 C C . SER A 1 266 ? 18.781 -14.164 -4.469 1 97.88 266 SER A C 1
ATOM 2112 O O . SER A 1 266 ? 19.469 -14.336 -3.457 1 97.88 266 SER A O 1
ATOM 2114 N N . ILE A 1 267 ? 19 -14.914 -5.516 1 96 267 ILE A N 1
ATOM 2115 C CA . ILE A 1 267 ? 19.844 -16.094 -5.559 1 96 267 ILE A CA 1
ATOM 2116 C C . ILE A 1 267 ? 21.25 -15.75 -5.055 1 96 267 ILE A C 1
ATOM 2118 O O . ILE A 1 267 ? 21.797 -16.453 -4.207 1 96 267 ILE A O 1
ATOM 2122 N N . ASP A 1 268 ? 21.797 -14.633 -5.492 1 91.75 268 ASP A N 1
ATOM 2123 C CA . ASP A 1 268 ? 23.188 -14.32 -5.188 1 91.75 268 ASP A CA 1
ATOM 2124 C C . ASP A 1 268 ? 23.297 -13.125 -4.242 1 91.75 268 ASP A C 1
ATOM 2126 O O . ASP A 1 268 ? 24.359 -12.516 -4.117 1 91.75 268 ASP A O 1
ATOM 2130 N N . LYS A 1 269 ? 22.203 -12.727 -3.617 1 95.56 269 LYS A N 1
ATOM 2131 C CA . LYS A 1 269 ? 22.203 -11.555 -2.74 1 95.56 269 LYS A CA 1
ATOM 2132 C C . LYS A 1 269 ? 22.141 -11.977 -1.272 1 95.56 269 LYS A C 1
ATOM 2134 O O . LYS A 1 269 ? 21.125 -12.508 -0.814 1 95.56 269 LYS A O 1
ATOM 2139 N N . SER A 1 270 ? 23.172 -11.68 -0.566 1 97.12 270 SER A N 1
ATOM 2140 C CA . SER A 1 270 ? 23.234 -12.062 0.84 1 97.12 270 SER A CA 1
ATOM 2141 C C . SER A 1 270 ? 22.156 -11.352 1.654 1 97.12 270 SER A C 1
ATOM 2143 O O . SER A 1 270 ? 21.703 -11.859 2.686 1 97.12 270 SER A O 1
ATOM 2145 N N . ASP A 1 271 ? 21.641 -10.156 1.203 1 97.5 271 ASP A N 1
ATOM 2146 C CA . ASP A 1 271 ? 20.594 -9.414 1.879 1 97.5 271 ASP A CA 1
ATOM 2147 C C . ASP A 1 271 ? 19.281 -10.203 1.896 1 97.5 271 ASP A C 1
ATOM 2149 O O . ASP A 1 271 ? 18.359 -9.883 2.656 1 97.5 271 ASP A O 1
ATOM 2153 N N . ALA A 1 272 ? 19.281 -11.25 1.054 1 98.31 272 ALA A N 1
ATOM 2154 C CA . ALA A 1 272 ? 18.078 -12.078 0.979 1 98.31 272 ALA A CA 1
ATOM 2155 C C . ALA A 1 272 ? 18.125 -13.227 1.978 1 98.31 272 ALA A C 1
ATOM 2157 O O . ALA A 1 272 ? 17.125 -13.906 2.215 1 98.31 272 ALA A O 1
ATOM 2158 N N . PHE A 1 273 ? 19.297 -13.477 2.631 1 98.31 273 PHE A N 1
ATOM 2159 C CA . PHE A 1 273 ? 19.484 -14.641 3.498 1 98.31 273 PHE A CA 1
ATOM 2160 C C . PHE A 1 273 ? 18.594 -14.539 4.727 1 98.31 273 PHE A C 1
ATOM 2162 O O . PHE A 1 273 ? 18.578 -13.516 5.414 1 98.31 273 PHE A O 1
ATOM 2169 N N . GLN A 1 274 ? 17.859 -15.555 4.918 1 98.31 274 GLN A N 1
ATOM 2170 C CA . GLN A 1 274 ? 16.984 -15.719 6.07 1 98.31 274 GLN A CA 1
ATOM 2171 C C . GLN A 1 274 ? 15.883 -14.656 6.078 1 98.31 274 GLN A C 1
ATOM 2173 O O . GLN A 1 274 ? 15.5 -14.164 7.141 1 98.31 274 GLN A O 1
ATOM 2178 N N . GLU A 1 275 ? 15.422 -14.242 4.859 1 98.56 275 GLU A N 1
ATOM 2179 C CA . GLU A 1 275 ? 14.391 -13.211 4.727 1 98.56 275 GLU A CA 1
ATOM 2180 C C . GLU A 1 275 ? 13.117 -13.781 4.102 1 98.56 275 GLU A C 1
ATOM 2182 O O . GLU A 1 275 ? 13.156 -14.828 3.455 1 98.56 275 GLU A O 1
ATOM 2187 N N . ILE A 1 276 ? 12.039 -13.172 4.398 1 98.81 276 ILE A N 1
ATOM 2188 C CA . ILE A 1 276 ? 10.742 -13.398 3.766 1 98.81 276 ILE A CA 1
ATOM 2189 C C . ILE A 1 276 ? 10.359 -12.172 2.938 1 98.81 276 ILE A C 1
ATOM 2191 O O . ILE A 1 276 ? 10.508 -11.031 3.391 1 98.81 276 ILE A O 1
ATOM 2195 N N . PHE A 1 277 ? 9.883 -12.367 1.731 1 98.81 277 PHE A N 1
ATOM 2196 C CA . PHE A 1 277 ? 9.461 -11.258 0.889 1 98.81 277 PHE A CA 1
ATOM 2197 C C . PHE A 1 277 ? 8.039 -11.477 0.379 1 98.81 277 PHE A C 1
ATOM 2199 O O . PHE A 1 277 ? 7.711 -12.555 -0.104 1 98.81 277 PHE A O 1
ATOM 2206 N N . ASN A 1 278 ? 7.16 -10.43 0.486 1 98.56 278 ASN A N 1
ATOM 2207 C CA . ASN A 1 278 ? 5.914 -10.398 -0.273 1 98.56 278 ASN A CA 1
ATOM 2208 C C . ASN A 1 278 ? 6.172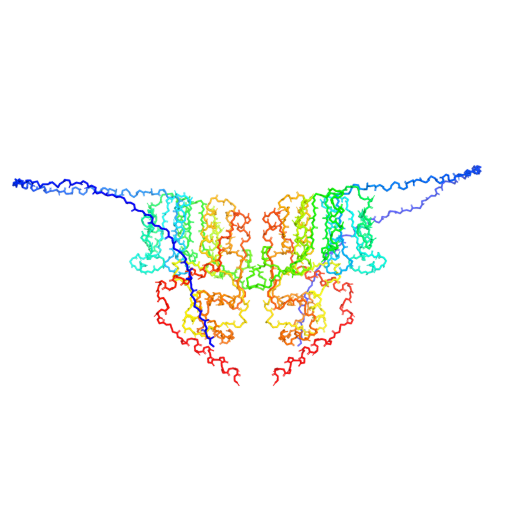 -10.156 -1.758 1 98.56 278 ASN A C 1
ATOM 2210 O O . ASN A 1 278 ? 6.859 -9.203 -2.125 1 98.56 278 ASN A O 1
ATOM 2214 N N . ALA A 1 279 ? 5.66 -11.055 -2.557 1 98.19 279 ALA A N 1
ATOM 2215 C CA . ALA A 1 279 ? 5.844 -10.898 -3.996 1 98.19 279 ALA A CA 1
ATOM 2216 C C . ALA A 1 279 ? 4.594 -10.312 -4.648 1 98.19 279 ALA A C 1
ATOM 2218 O O . ALA A 1 279 ? 3.787 -11.047 -5.227 1 98.19 279 ALA A O 1
ATOM 2219 N N . THR A 1 280 ? 4.465 -9.055 -4.633 1 96.81 280 THR A N 1
ATOM 2220 C CA . THR A 1 280 ? 3.338 -8.328 -5.207 1 96.81 280 THR A CA 1
ATOM 2221 C C . THR A 1 280 ? 3.781 -6.957 -5.711 1 96.81 280 THR A C 1
ATOM 2223 O O . THR A 1 280 ? 4.879 -6.496 -5.391 1 96.81 280 THR A O 1
ATOM 2226 N N . SER A 1 281 ? 2.998 -6.32 -6.523 1 94 281 SER A N 1
ATOM 2227 C CA . SER A 1 281 ? 3.359 -5.039 -7.113 1 94 281 SER A CA 1
ATOM 2228 C C . SER A 1 281 ? 3.152 -3.895 -6.125 1 94 281 SER A C 1
ATOM 2230 O O . SER A 1 281 ? 3.709 -2.809 -6.301 1 94 281 SER A O 1
ATOM 2232 N N . GLY A 1 282 ? 2.285 -4.109 -5.145 1 92.56 282 GLY A N 1
ATOM 2233 C CA . GLY A 1 282 ? 1.921 -3.035 -4.238 1 92.56 282 GLY A CA 1
ATOM 2234 C C . GLY A 1 282 ? 0.802 -2.158 -4.766 1 92.56 282 GLY A C 1
ATOM 2235 O O . GLY A 1 282 ? 0.402 -1.191 -4.113 1 92.56 282 GLY A O 1
ATOM 2236 N N . LYS A 1 283 ? 0.339 -2.455 -5.91 1 92 283 LYS A N 1
ATOM 2237 C CA . LYS A 1 283 ? -0.868 -1.84 -6.457 1 92 283 LYS A CA 1
ATOM 2238 C C . LYS A 1 283 ? -2.086 -2.732 -6.238 1 92 283 LYS A C 1
ATOM 2240 O O . LYS A 1 283 ? -2.004 -3.953 -6.395 1 92 283 LYS A O 1
ATOM 2245 N N . PHE A 1 284 ? -3.162 -2.104 -5.828 1 95.81 284 PHE A N 1
ATOM 2246 C CA . PHE A 1 284 ? -4.359 -2.844 -5.453 1 95.81 284 PHE A CA 1
ATOM 2247 C C . PHE A 1 284 ? -5.551 -2.404 -6.297 1 95.81 284 PHE A C 1
ATOM 2249 O O . PHE A 1 284 ? -5.535 -1.323 -6.887 1 95.81 284 PHE A O 1
ATOM 2256 N N . ILE A 1 285 ? -6.508 -3.24 -6.379 1 95.75 285 ILE A N 1
ATOM 2257 C CA . ILE A 1 285 ? -7.719 -2.941 -7.133 1 95.75 285 ILE A CA 1
ATOM 2258 C C . ILE A 1 285 ? -8.938 -3.492 -6.391 1 95.75 285 ILE A C 1
ATOM 2260 O O . ILE A 1 285 ? -8.859 -4.547 -5.758 1 95.75 285 ILE A O 1
ATOM 2264 N N . THR A 1 286 ? -10.039 -2.785 -6.387 1 95.31 286 THR A N 1
ATOM 2265 C CA . THR A 1 286 ? -11.273 -3.338 -5.828 1 95.31 286 THR A CA 1
ATOM 2266 C C . THR A 1 286 ? -11.812 -4.457 -6.711 1 95.31 286 THR A C 1
ATOM 2268 O O . THR A 1 286 ? -11.555 -4.484 -7.914 1 95.31 286 THR A O 1
ATOM 2271 N N . VAL A 1 287 ? -12.562 -5.348 -6.117 1 95.81 287 VAL A N 1
ATOM 2272 C CA . VAL A 1 287 ? -13.164 -6.438 -6.875 1 95.81 287 VAL A CA 1
ATOM 2273 C C . VAL A 1 287 ? -14.07 -5.867 -7.969 1 95.81 287 VAL A C 1
ATOM 2275 O O . VAL A 1 287 ? -14.062 -6.344 -9.102 1 95.81 287 VAL A O 1
ATOM 2278 N N . ARG A 1 288 ? -14.828 -4.828 -7.633 1 95.38 288 ARG A N 1
ATOM 2279 C CA . ARG A 1 288 ? -15.711 -4.188 -8.609 1 95.38 288 ARG A CA 1
ATOM 2280 C C . ARG A 1 288 ? -14.914 -3.637 -9.781 1 95.38 288 ARG A C 1
ATOM 2282 O O . ARG A 1 288 ? -15.297 -3.828 -10.938 1 95.38 288 ARG A O 1
ATOM 2289 N N . ALA A 1 289 ? -13.844 -2.945 -9.5 1 96.19 289 ALA A N 1
ATOM 2290 C CA . ALA A 1 289 ? -13.023 -2.357 -10.555 1 96.19 289 ALA A CA 1
ATOM 2291 C C . ALA A 1 289 ? -12.344 -3.439 -11.391 1 96.19 289 ALA A C 1
ATOM 2293 O O . ALA A 1 289 ? -12.148 -3.27 -12.594 1 96.19 289 ALA A O 1
ATOM 2294 N N . LEU A 1 290 ? -11.961 -4.562 -10.734 1 97.62 290 LEU A N 1
ATOM 2295 C CA . LEU A 1 290 ? -11.406 -5.688 -11.477 1 97.62 290 LEU A CA 1
ATOM 2296 C C . LEU A 1 290 ? -12.422 -6.242 -12.469 1 97.62 290 LEU A C 1
ATOM 2298 O O . LEU A 1 290 ? -12.078 -6.535 -13.617 1 97.62 290 LEU A O 1
ATOM 2302 N N . ALA A 1 291 ? -13.664 -6.387 -12.008 1 97.75 291 ALA A N 1
ATOM 2303 C CA . ALA A 1 291 ? -14.734 -6.82 -12.898 1 97.75 291 ALA A CA 1
ATOM 2304 C C . ALA A 1 291 ? -14.891 -5.859 -14.078 1 97.75 291 ALA A C 1
ATOM 2306 O O . ALA A 1 291 ? -15.047 -6.293 -15.219 1 97.75 291 ALA A O 1
ATOM 2307 N N . GLU A 1 292 ? -14.867 -4.578 -13.773 1 97.62 292 GLU A N 1
ATOM 2308 C CA . GLU A 1 292 ? -14.984 -3.561 -14.812 1 97.62 292 GLU A CA 1
ATOM 2309 C C . GLU A 1 292 ? -13.828 -3.66 -15.812 1 97.62 292 GLU A C 1
ATOM 2311 O O . GLU A 1 292 ? -14.039 -3.529 -17.016 1 97.62 292 GLU A O 1
ATOM 2316 N N . LEU A 1 293 ? -12.641 -3.84 -15.258 1 97.25 293 LEU A N 1
ATOM 2317 C CA . LEU A 1 293 ? -11.477 -4.008 -16.109 1 97.25 293 LEU A CA 1
ATOM 2318 C C . LEU A 1 293 ? -11.648 -5.207 -17.047 1 97.25 293 LEU A C 1
ATOM 2320 O O . LEU A 1 293 ? -11.328 -5.129 -18.234 1 97.25 293 LEU A O 1
ATOM 2324 N N . CYS A 1 294 ? -12.102 -6.297 -16.484 1 98.38 294 CYS A N 1
ATOM 2325 C CA . CYS A 1 294 ? -12.367 -7.484 -17.297 1 98.38 294 CYS A CA 1
ATOM 2326 C C . CYS A 1 294 ? -13.398 -7.195 -18.375 1 98.38 294 CYS A C 1
ATOM 2328 O O . CYS A 1 294 ? -13.266 -7.656 -19.516 1 98.38 294 CYS A O 1
ATOM 2330 N N . SER A 1 295 ? -14.43 -6.453 -18.016 1 98.38 295 SER A N 1
ATOM 2331 C CA . SER A 1 295 ? -15.461 -6.07 -18.969 1 98.38 295 SER A CA 1
ATOM 2332 C C . SER A 1 295 ? -14.875 -5.25 -20.109 1 98.38 295 SER A C 1
ATOM 2334 O O . SER A 1 295 ? -15.203 -5.48 -21.281 1 98.38 295 SER A O 1
ATOM 2336 N N . GLN A 1 296 ? -14.047 -4.324 -19.766 1 97.75 296 GLN A N 1
ATOM 2337 C CA . GLN A 1 296 ? -13.391 -3.488 -20.766 1 97.75 296 GLN A CA 1
ATOM 2338 C C . GLN A 1 296 ? -12.555 -4.332 -21.719 1 97.75 296 GLN A C 1
ATOM 2340 O O . GLN A 1 296 ? -12.625 -4.148 -22.938 1 97.75 296 GLN A O 1
ATOM 2345 N N . VAL A 1 297 ? -11.852 -5.273 -21.172 1 97.5 297 VAL A N 1
ATOM 2346 C CA . VAL A 1 297 ? -10.969 -6.125 -21.969 1 97.5 297 VAL A CA 1
ATOM 2347 C C . VAL A 1 297 ? -11.805 -7.047 -22.859 1 97.5 297 VAL A C 1
ATOM 2349 O O . VAL A 1 297 ? -11.414 -7.348 -23.984 1 97.5 297 VAL A O 1
ATOM 2352 N N . CYS A 1 298 ? -12.914 -7.473 -22.359 1 97.44 298 CYS A N 1
ATOM 2353 C CA . CYS A 1 298 ? -13.812 -8.344 -23.094 1 97.44 298 CYS A CA 1
ATOM 2354 C C . CYS A 1 298 ? -14.594 -7.562 -24.141 1 97.44 298 CYS A C 1
ATOM 2356 O O . CYS A 1 298 ? -15.211 -8.148 -25.031 1 97.44 298 CYS A O 1
ATOM 2358 N N . CYS A 1 299 ? -14.617 -6.227 -23.984 1 96.88 299 CYS A N 1
ATOM 2359 C CA . CYS A 1 299 ? -15.43 -5.352 -24.828 1 96.88 299 CYS A CA 1
ATOM 2360 C C . CYS A 1 299 ? -16.906 -5.734 -24.75 1 96.88 299 CYS A C 1
ATOM 2362 O O . CYS A 1 299 ? -17.578 -5.855 -25.781 1 96.88 299 CYS A O 1
ATOM 2364 N N . LYS A 1 300 ? -17.375 -6.098 -23.625 1 97.31 300 LYS A N 1
ATOM 2365 C CA . LYS A 1 300 ? -18.766 -6.418 -23.312 1 97.31 300 LYS A CA 1
ATOM 2366 C C . LYS A 1 300 ? -19.234 -5.68 -22.062 1 97.31 300 LYS A C 1
ATOM 2368 O O . LYS A 1 300 ? -18.453 -5.461 -21.125 1 97.31 300 LYS A O 1
ATOM 2373 N N . PRO A 1 301 ? -20.484 -5.312 -22.031 1 96.75 301 PRO A N 1
ATOM 2374 C CA . PRO A 1 301 ? -20.984 -4.609 -20.844 1 96.75 301 PRO A CA 1
ATOM 2375 C C . PRO A 1 301 ? -20.953 -5.477 -19.594 1 96.75 301 PRO A C 1
ATOM 2377 O O . PRO A 1 301 ? -21.219 -6.684 -19.672 1 96.75 301 PRO A O 1
ATOM 2380 N N . LEU A 1 302 ? -20.656 -4.848 -18.531 1 97.31 302 LEU A N 1
ATOM 2381 C CA . LEU A 1 302 ? -20.656 -5.523 -17.234 1 97.31 302 LEU A CA 1
ATOM 2382 C C . LEU A 1 302 ? -22.031 -5.418 -16.562 1 97.31 302 LEU A C 1
ATOM 2384 O O . LEU A 1 302 ? -22.578 -4.32 -16.438 1 97.31 302 LEU A O 1
ATOM 2388 N N . GLN A 1 303 ? -22.609 -6.527 -16.234 1 95.12 303 GLN A N 1
ATOM 2389 C CA . GLN A 1 303 ? -23.75 -6.605 -15.328 1 95.12 303 GLN A CA 1
ATOM 2390 C C . GLN A 1 303 ? -23.391 -7.348 -14.047 1 95.12 303 GLN A C 1
ATOM 2392 O O . GLN A 1 303 ? -22.781 -8.414 -14.086 1 95.12 303 GLN A O 1
ATOM 2397 N N . THR A 1 304 ? -23.672 -6.66 -12.945 1 94.25 304 THR A N 1
ATOM 2398 C CA . THR A 1 304 ? -23.312 -7.277 -11.672 1 94.25 304 THR A CA 1
ATOM 2399 C C . THR A 1 304 ? -24.531 -7.387 -10.766 1 94.25 304 THR A C 1
ATOM 2401 O O . THR A 1 304 ? -25.531 -6.684 -10.961 1 94.25 304 THR A O 1
ATOM 2404 N N . PHE A 1 305 ? -24.578 -8.367 -9.938 1 90.06 305 PHE A N 1
ATOM 2405 C CA . PHE A 1 305 ? -25.422 -8.328 -8.758 1 90.06 305 PHE A CA 1
ATOM 2406 C C . PHE A 1 305 ? -24.641 -8.648 -7.496 1 90.06 305 PHE A C 1
ATOM 2408 O O . PHE A 1 305 ? -23.672 -9.422 -7.543 1 90.06 305 PHE A O 1
ATOM 2415 N N . TYR A 1 306 ? -24.984 -8.023 -6.449 1 89.38 306 TYR A N 1
ATOM 2416 C CA . TYR A 1 306 ? -24.266 -8.148 -5.188 1 89.38 306 TYR A CA 1
ATOM 2417 C C . TYR A 1 306 ? -25 -9.086 -4.234 1 89.38 306 TYR A C 1
ATOM 2419 O O . TYR A 1 306 ? -26.234 -9.086 -4.188 1 89.38 306 TYR A O 1
ATOM 2427 N N . TYR A 1 307 ? -24.234 -9.922 -3.555 1 87.12 307 TYR A N 1
ATOM 2428 C CA . TYR A 1 307 ? -24.844 -10.836 -2.6 1 87.12 307 TYR A CA 1
ATOM 2429 C C . TYR A 1 307 ? -24.125 -10.781 -1.253 1 87.12 307 TYR A C 1
ATOM 2431 O O . TYR A 1 307 ? -22.984 -10.344 -1.169 1 87.12 307 TYR A O 1
ATOM 2439 N N . ASP A 1 308 ? -24.859 -11.164 -0.176 1 83.81 308 ASP A N 1
ATOM 2440 C CA . ASP A 1 308 ? -24.281 -11.25 1.16 1 83.81 308 ASP A CA 1
ATOM 2441 C C . ASP A 1 308 ? -23.438 -12.523 1.309 1 83.81 308 ASP A C 1
ATOM 2443 O O . ASP A 1 308 ? -23.969 -13.633 1.257 1 83.81 308 ASP A O 1
ATOM 2447 N N . ALA A 1 309 ? -22.203 -12.266 1.549 1 81.25 309 ALA A N 1
ATOM 2448 C CA . ALA A 1 309 ? -21.297 -13.398 1.631 1 81.25 309 ALA A CA 1
ATOM 2449 C C . ALA A 1 309 ? -21.672 -14.32 2.783 1 81.25 309 ALA A C 1
ATOM 2451 O O . ALA A 1 309 ? -21.422 -15.531 2.721 1 81.25 309 ALA A O 1
ATOM 2452 N N . GLY A 1 310 ? -22.188 -13.695 3.852 1 75.88 310 GLY A N 1
ATOM 2453 C CA . GLY A 1 310 ? -22.625 -14.5 4.984 1 75.88 310 GLY A CA 1
ATOM 2454 C C . GLY A 1 310 ? -23.734 -15.484 4.629 1 75.88 310 GLY A C 1
ATOM 2455 O O . GLY A 1 310 ? -23.812 -16.562 5.207 1 75.88 310 GLY A O 1
ATOM 2456 N N . LEU A 1 311 ? -24.547 -15.07 3.809 1 69 311 LEU A N 1
ATOM 2457 C CA . LEU A 1 311 ? -25.672 -15.906 3.395 1 69 311 LEU A CA 1
ATOM 2458 C C . LEU A 1 311 ? -25.219 -16.969 2.402 1 69 311 LEU A C 1
ATOM 2460 O O . LEU A 1 311 ? -25.859 -18.016 2.258 1 69 311 LEU A O 1
ATOM 2464 N N . ALA A 1 312 ? -24.047 -16.625 1.758 1 59.25 312 ALA A N 1
ATOM 2465 C CA . ALA A 1 312 ? -23.531 -17.547 0.746 1 59.25 312 ALA A CA 1
ATOM 2466 C C . ALA A 1 312 ? -22.641 -18.594 1.376 1 59.25 312 ALA A C 1
ATOM 2468 O O . ALA A 1 312 ? -22.266 -19.578 0.72 1 59.25 312 ALA A O 1
ATOM 2469 N N . SER A 1 313 ? -21.984 -18.312 2.537 1 57.34 313 SER A N 1
ATOM 2470 C CA . SER A 1 313 ? -21.031 -19.219 3.18 1 57.34 313 SER A CA 1
ATOM 2471 C C . SER A 1 313 ? -21.516 -20.656 3.145 1 57.34 313 SER A C 1
ATOM 2473 O O . SER A 1 313 ? -20.719 -21.594 3.01 1 57.34 313 SER A O 1
ATOM 2475 N N . ASN A 1 314 ? -22.844 -20.781 3.395 1 47.06 314 ASN A N 1
ATOM 2476 C CA . ASN A 1 314 ? -23.375 -22.125 3.207 1 47.06 314 ASN A CA 1
ATOM 2477 C C . ASN A 1 314 ? -23.375 -22.531 1.734 1 47.06 314 ASN A C 1
ATOM 2479 O O . ASN A 1 314 ? -23.688 -23.672 1.399 1 47.06 314 ASN A O 1
ATOM 2483 N N . SER A 1 315 ? -23.109 -21.5 1 1 52.16 315 SER A N 1
ATOM 2484 C CA . SER A 1 315 ? -23.391 -21.734 -0.415 1 52.16 315 SER A CA 1
ATOM 2485 C C . SER A 1 315 ? -22.094 -21.859 -1.219 1 52.16 315 SER A C 1
ATOM 2487 O O . SER A 1 315 ? -21.016 -21.484 -0.746 1 52.16 315 SER A O 1
ATOM 2489 N N . PHE A 1 316 ? -22.234 -22.5 -2.475 1 52.5 316 PHE A N 1
ATOM 2490 C CA . PHE A 1 316 ? -21.531 -22.953 -3.668 1 52.5 316 PHE A CA 1
ATOM 2491 C C . PHE A 1 316 ? -20.828 -21.766 -4.348 1 52.5 316 PHE A C 1
ATOM 2493 O O . PHE A 1 316 ? -20.75 -21.719 -5.578 1 52.5 316 PHE A O 1
ATOM 2500 N N . SER A 1 317 ? -20.281 -20.625 -3.547 1 60.22 317 SER A N 1
ATOM 2501 C CA . SER A 1 317 ? -19.734 -19.562 -4.387 1 60.22 317 SER A CA 1
ATOM 2502 C C . SER A 1 317 ? -18.344 -19.906 -4.895 1 60.22 317 SER A C 1
ATOM 2504 O O . SER A 1 317 ? -17.516 -20.406 -4.137 1 60.22 317 SER A O 1
ATOM 2506 N N . ARG A 1 318 ? -18.219 -19.828 -6.223 1 79.38 318 ARG A N 1
ATOM 2507 C CA . ARG A 1 318 ? -16.938 -20 -6.914 1 79.38 318 ARG A CA 1
ATOM 2508 C C . ARG A 1 318 ? -16.141 -18.719 -6.91 1 79.38 318 ARG A C 1
ATOM 2510 O O . ARG A 1 318 ? -15.227 -18.547 -7.723 1 79.38 318 ARG A O 1
ATOM 2517 N N . PHE A 1 319 ? -16.625 -17.781 -5.992 1 90.62 319 PHE A N 1
ATOM 2518 C CA . PHE A 1 319 ? -15.906 -16.516 -5.926 1 90.62 319 PHE A CA 1
ATOM 2519 C C . PHE A 1 319 ? -14.469 -16.719 -5.477 1 90.62 319 PHE A C 1
ATOM 2521 O O . PHE A 1 319 ? -14.219 -17.328 -4.43 1 90.62 319 PHE A O 1
ATOM 2528 N N . PRO A 1 320 ? -13.562 -16.219 -6.242 1 93.56 320 PRO A N 1
ATOM 2529 C CA . PRO A 1 320 ? -12.18 -16.688 -6.074 1 93.56 320 PRO A CA 1
ATOM 2530 C C . PRO A 1 320 ? -11.398 -15.852 -5.062 1 93.56 320 PRO A C 1
ATOM 2532 O O . PRO A 1 320 ? -10.242 -16.172 -4.766 1 93.56 320 PRO A O 1
ATOM 2535 N N . PHE A 1 321 ? -12 -14.812 -4.492 1 95.06 321 PHE A N 1
ATOM 2536 C CA . PHE A 1 321 ? -11.273 -13.938 -3.572 1 95.06 321 PHE A CA 1
ATOM 2537 C C . PHE A 1 321 ? -11.883 -14.008 -2.176 1 95.06 321 PHE A C 1
ATOM 2539 O O . PHE A 1 321 ? -13.031 -14.43 -2.012 1 95.06 321 PHE A O 1
ATOM 2546 N N . ARG A 1 322 ? -11.133 -13.664 -1.188 1 92.06 322 ARG A N 1
ATOM 2547 C CA . ARG A 1 322 ? -11.656 -13.477 0.162 1 92.06 322 ARG A CA 1
ATOM 2548 C C . ARG A 1 322 ? -12.602 -12.281 0.22 1 92.06 322 ARG A C 1
ATOM 2550 O O . ARG A 1 322 ? -12.398 -11.281 -0.477 1 92.06 322 ARG A O 1
ATOM 2557 N N . ASN A 1 323 ? -13.617 -12.375 1.071 1 89.69 323 ASN A N 1
ATOM 2558 C CA . ASN A 1 323 ? -14.562 -11.273 1.214 1 89.69 323 ASN A CA 1
ATOM 2559 C C . ASN A 1 323 ? -14.055 -10.219 2.201 1 89.69 323 ASN A C 1
ATOM 2561 O O . ASN A 1 323 ? -14.75 -9.875 3.156 1 89.69 323 ASN A O 1
ATOM 2565 N N . ARG A 1 324 ? -12.914 -9.758 2.053 1 92.44 324 ARG A N 1
ATOM 2566 C CA . ARG A 1 324 ? -12.211 -8.727 2.812 1 92.44 324 ARG A CA 1
ATOM 2567 C C . ARG A 1 324 ? -11.008 -8.203 2.043 1 92.44 324 ARG A C 1
ATOM 2569 O O . ARG A 1 324 ? -10.578 -8.812 1.059 1 92.44 324 ARG A O 1
ATOM 2576 N N . HIS A 1 325 ? -10.492 -7.062 2.559 1 95.12 325 HIS A N 1
ATOM 2577 C CA . HIS A 1 325 ? -9.227 -6.625 1.975 1 95.12 325 HIS A CA 1
ATOM 2578 C C . HIS A 1 325 ? -8.148 -7.688 2.131 1 95.12 325 HIS A C 1
ATOM 2580 O O . HIS A 1 325 ? -7.965 -8.242 3.219 1 95.12 325 HIS A O 1
ATOM 2586 N N . PHE A 1 326 ? -7.543 -8.086 1.091 1 96.69 326 PHE A N 1
ATOM 2587 C CA . PHE A 1 326 ? -6.406 -8.992 1.11 1 96.69 326 PHE A CA 1
ATOM 2588 C C . PHE A 1 326 ? -5.301 -8.5 0.182 1 96.69 326 PHE A C 1
ATOM 2590 O O . PHE A 1 326 ? -5.285 -8.836 -1.004 1 96.69 326 PHE A O 1
ATOM 2597 N N . ILE A 1 327 ? -4.422 -7.664 0.79 1 97.19 327 ILE A N 1
ATOM 2598 C CA . ILE A 1 327 ? -3.361 -6.961 0.077 1 97.19 327 ILE A CA 1
ATOM 2599 C C . ILE A 1 327 ? -2.057 -7.059 0.865 1 97.19 327 ILE A C 1
ATOM 2601 O O . ILE A 1 327 ? -2.074 -7.246 2.084 1 97.19 327 ILE A O 1
ATOM 2605 N N . ALA A 1 328 ? -0.93 -7.02 0.175 1 97.31 328 ALA A N 1
ATOM 2606 C CA . ALA A 1 328 ? 0.383 -7.141 0.805 1 97.31 328 ALA A CA 1
ATOM 2607 C C . ALA A 1 328 ? 1.346 -6.082 0.275 1 97.31 328 ALA A C 1
ATOM 2609 O O . ALA A 1 328 ? 1.141 -5.535 -0.812 1 97.31 328 ALA A O 1
ATOM 2610 N N . ASP A 1 329 ? 2.324 -5.801 1.075 1 95.88 329 ASP A N 1
ATOM 2611 C CA . ASP A 1 329 ? 3.281 -4.734 0.795 1 95.88 329 ASP A CA 1
ATOM 2612 C C . ASP A 1 329 ? 4.617 -5.305 0.318 1 95.88 329 ASP A C 1
ATOM 2614 O O . ASP A 1 329 ? 5.191 -6.18 0.971 1 95.88 329 ASP A O 1
ATOM 2618 N N . PRO A 1 330 ? 5.172 -4.832 -0.802 1 96.88 330 PRO A N 1
ATOM 2619 C CA . PRO A 1 330 ? 6.41 -5.395 -1.352 1 96.88 330 PRO A CA 1
ATOM 2620 C C . PRO A 1 330 ? 7.652 -4.629 -0.907 1 96.88 330 PRO A C 1
ATOM 2622 O O . PRO A 1 330 ? 8.766 -4.938 -1.347 1 96.88 330 PRO A O 1
ATOM 2625 N N . ARG A 1 331 ? 7.617 -3.629 -0.067 1 94.06 331 ARG A N 1
ATOM 2626 C CA . ARG A 1 331 ? 8.664 -2.641 0.172 1 94.06 331 ARG A CA 1
ATOM 2627 C C . ARG A 1 331 ? 9.938 -3.305 0.687 1 94.06 331 ARG A C 1
ATOM 2629 O O . ARG A 1 331 ? 11.039 -2.828 0.422 1 94.06 331 ARG A O 1
ATOM 2636 N N . LYS A 1 332 ? 9.844 -4.395 1.432 1 95.94 332 LYS A N 1
ATOM 2637 C CA . LYS A 1 332 ? 11.039 -5.066 1.931 1 95.94 332 LYS A CA 1
ATOM 2638 C C . LYS A 1 332 ? 11.93 -5.527 0.781 1 95.94 332 LYS A C 1
ATOM 2640 O O . LYS A 1 332 ? 13.156 -5.371 0.832 1 95.94 332 LYS A O 1
ATOM 2645 N N . ALA A 1 333 ? 11.328 -6.137 -0.247 1 97.38 333 ALA A N 1
ATOM 2646 C CA . ALA A 1 333 ? 12.086 -6.586 -1.416 1 97.38 333 ALA A CA 1
ATOM 2647 C C . ALA A 1 333 ? 12.711 -5.402 -2.148 1 97.38 333 ALA A C 1
ATOM 2649 O O . ALA A 1 333 ? 13.836 -5.5 -2.641 1 97.38 333 ALA A O 1
ATOM 2650 N N . GLU A 1 334 ? 12 -4.328 -2.234 1 94.44 334 GLU A N 1
ATOM 2651 C CA . GLU A 1 334 ? 12.531 -3.135 -2.887 1 94.44 334 GLU A CA 1
ATOM 2652 C C . GLU A 1 334 ? 13.758 -2.605 -2.152 1 94.44 334 GLU A C 1
ATOM 2654 O O . GLU A 1 334 ? 14.758 -2.26 -2.779 1 94.44 334 GLU A O 1
ATOM 2659 N N . GLN A 1 335 ? 13.648 -2.625 -0.866 1 92.19 335 GLN A N 1
ATOM 2660 C CA . GLN A 1 335 ? 14.711 -2.062 -0.04 1 92.19 335 GLN A CA 1
ATOM 2661 C C . GLN A 1 335 ? 15.938 -2.975 -0.023 1 92.19 335 GLN A C 1
ATOM 2663 O O . GLN A 1 335 ? 17.062 -2.518 -0.235 1 92.19 335 GLN A O 1
ATOM 2668 N N . LEU A 1 336 ? 15.766 -4.316 0.135 1 95.31 336 LEU A N 1
ATOM 2669 C CA . LEU A 1 336 ? 16.875 -5.227 0.391 1 95.31 336 LEU A CA 1
ATOM 2670 C C . LEU A 1 336 ? 17.438 -5.781 -0.915 1 95.31 336 LEU A C 1
ATOM 2672 O O . LEU A 1 336 ? 18.641 -6.047 -1.016 1 95.31 336 LEU A O 1
ATOM 2676 N N . LEU A 1 337 ? 16.547 -5.887 -1.916 1 96.75 337 LEU A N 1
ATOM 2677 C CA . LEU A 1 337 ? 16.984 -6.59 -3.121 1 96.75 337 LEU A CA 1
ATOM 2678 C C . LEU A 1 337 ? 17.172 -5.617 -4.281 1 96.75 337 LEU A C 1
ATOM 2680 O O . LEU A 1 337 ? 17.734 -5.98 -5.316 1 96.75 337 LEU A O 1
ATOM 2684 N N . GLY A 1 338 ? 16.703 -4.383 -4.125 1 93.94 338 GLY A N 1
ATOM 2685 C CA . GLY A 1 338 ? 16.625 -3.5 -5.277 1 93.94 338 GLY A CA 1
ATOM 2686 C C . GLY A 1 338 ? 15.602 -3.936 -6.305 1 93.94 338 GLY A C 1
ATOM 2687 O O . GLY A 1 338 ? 15.75 -3.668 -7.496 1 93.94 338 GLY A O 1
ATOM 2688 N N . TRP A 1 339 ? 14.641 -4.719 -5.891 1 95.75 339 TRP A N 1
ATOM 2689 C CA . TRP A 1 339 ? 13.57 -5.258 -6.727 1 95.75 339 TRP A CA 1
ATOM 2690 C C . TRP A 1 339 ? 12.461 -4.23 -6.918 1 95.75 339 TRP A C 1
ATOM 2692 O O . TRP A 1 339 ? 12.164 -3.447 -6.008 1 95.75 339 TRP A O 1
ATOM 2702 N N . SER A 1 340 ? 11.875 -4.199 -8.039 1 93.44 340 SER A N 1
ATOM 2703 C CA . SER A 1 340 ? 10.648 -3.453 -8.297 1 93.44 340 SER A CA 1
ATOM 2704 C C . SER A 1 340 ? 9.75 -4.195 -9.273 1 93.44 340 SER A C 1
ATOM 2706 O O . SER A 1 340 ? 10.234 -4.918 -10.148 1 93.44 340 SER A O 1
ATOM 2708 N N . SER A 1 341 ? 8.492 -4.039 -9.047 1 94.88 341 SER A N 1
ATOM 2709 C CA . SER A 1 341 ? 7.559 -4.633 -10 1 94.88 341 SER A CA 1
ATOM 2710 C C . SER A 1 341 ? 7.66 -3.963 -11.367 1 94.88 341 SER A C 1
ATOM 2712 O O . SER A 1 341 ? 7.836 -2.746 -11.453 1 94.88 341 SER A O 1
ATOM 2714 N N . HIS A 1 342 ? 7.555 -4.762 -12.375 1 92.94 342 HIS A N 1
ATOM 2715 C CA . HIS A 1 342 ? 7.559 -4.223 -13.727 1 92.94 342 HIS A CA 1
ATOM 2716 C C . HIS A 1 342 ? 6.277 -4.59 -14.469 1 92.94 342 HIS A C 1
ATOM 2718 O O . HIS A 1 342 ? 6.199 -4.434 -15.688 1 92.94 342 HIS A O 1
ATOM 2724 N N . THR A 1 343 ? 5.363 -5.059 -13.789 1 91.75 343 THR A N 1
ATOM 2725 C CA . THR A 1 343 ? 4.141 -5.516 -14.438 1 91.75 343 THR A CA 1
ATOM 2726 C C . THR A 1 343 ? 3.037 -4.469 -14.32 1 91.75 343 THR A C 1
ATOM 2728 O O . THR A 1 343 ? 3.127 -3.559 -13.492 1 91.75 343 THR A O 1
ATOM 2731 N N . ASN A 1 344 ? 2.127 -4.547 -15.258 1 92.12 344 ASN A N 1
ATOM 2732 C CA . ASN A 1 344 ? 0.943 -3.697 -15.352 1 92.12 344 ASN A CA 1
ATOM 2733 C C . ASN A 1 344 ? -0.34 -4.523 -15.352 1 92.12 344 ASN A C 1
ATOM 2735 O O . ASN A 1 344 ? -0.553 -5.352 -16.234 1 92.12 344 ASN A O 1
ATOM 2739 N N . LEU A 1 345 ? -1.188 -4.281 -14.438 1 94.62 345 LEU A N 1
ATOM 2740 C CA . LEU A 1 345 ? -2.344 -5.148 -14.234 1 94.62 345 LEU A CA 1
ATOM 2741 C C . LEU A 1 345 ? -3.268 -5.125 -15.445 1 94.62 345 LEU A C 1
ATOM 2743 O O . LEU A 1 345 ? -3.785 -6.164 -15.859 1 94.62 345 LEU A O 1
ATOM 2747 N N . GLU A 1 346 ? -3.523 -3.936 -16 1 94.38 346 GLU A N 1
ATOM 2748 C CA . GLU A 1 346 ? -4.395 -3.83 -17.172 1 94.38 346 GLU A CA 1
ATOM 2749 C C . GLU A 1 346 ? -3.879 -4.684 -18.328 1 94.38 346 GLU A C 1
ATOM 2751 O O . GLU A 1 346 ? -4.645 -5.418 -18.953 1 94.38 346 GLU A O 1
ATOM 2756 N N . GLU A 1 347 ? -2.549 -4.57 -18.5 1 96.62 347 GLU A N 1
ATOM 2757 C CA . GLU A 1 347 ? -1.921 -5.371 -19.547 1 96.62 347 GLU A CA 1
ATOM 2758 C C . GLU A 1 347 ? -1.991 -6.859 -19.219 1 96.62 347 GLU A C 1
ATOM 2760 O O . GLU A 1 347 ? -2.23 -7.688 -20.094 1 96.62 347 GLU A O 1
ATOM 2765 N N . ASN A 1 348 ? -1.771 -7.168 -17.969 1 97.31 348 ASN A N 1
ATOM 2766 C CA . ASN A 1 348 ? -1.805 -8.562 -17.531 1 97.31 348 ASN A CA 1
ATOM 2767 C C . ASN A 1 348 ? -3.18 -9.18 -17.766 1 97.31 348 ASN A C 1
ATOM 2769 O O . ASN A 1 348 ? -3.285 -10.32 -18.234 1 97.31 348 ASN A O 1
ATOM 2773 N N . ILE A 1 349 ? -4.234 -8.438 -17.438 1 97.81 349 ILE A N 1
ATOM 2774 C CA . ILE A 1 349 ? -5.598 -8.938 -17.594 1 97.81 349 ILE A CA 1
ATOM 2775 C C . ILE A 1 349 ? -5.914 -9.125 -19.078 1 97.81 349 ILE A C 1
ATOM 2777 O O . ILE A 1 349 ? -6.543 -10.109 -19.469 1 97.81 349 ILE A O 1
ATOM 2781 N N . ALA A 1 350 ? -5.461 -8.219 -19.906 1 98.31 350 ALA A N 1
ATOM 2782 C CA . ALA A 1 350 ? -5.656 -8.344 -21.344 1 98.31 350 ALA A CA 1
ATOM 2783 C C . ALA A 1 350 ? -4.98 -9.602 -21.875 1 98.31 350 ALA A C 1
ATOM 2785 O O . ALA A 1 350 ? -5.555 -10.32 -22.703 1 98.31 350 ALA A O 1
ATOM 2786 N N . GLN A 1 351 ? -3.795 -9.844 -21.422 1 98.19 351 GLN A N 1
ATOM 2787 C CA . GLN A 1 351 ? -3.064 -11.039 -21.844 1 98.19 351 GLN A CA 1
ATOM 2788 C C . GLN A 1 351 ? -3.777 -12.305 -21.391 1 98.19 351 GLN A C 1
ATOM 2790 O O . GLN A 1 351 ? -3.861 -13.281 -22.141 1 98.19 351 GLN A O 1
ATOM 2795 N N . MET A 1 352 ? -4.223 -12.266 -20.188 1 98.25 352 MET A N 1
ATOM 2796 C CA . MET A 1 352 ? -4.965 -13.406 -19.656 1 98.25 352 MET A CA 1
ATOM 2797 C C . MET A 1 352 ? -6.207 -13.688 -20.5 1 98.25 352 MET A C 1
ATOM 2799 O O . MET A 1 352 ? -6.539 -14.844 -20.766 1 98.25 352 MET A O 1
ATOM 2803 N N . PHE A 1 353 ? -6.879 -12.625 -20.922 1 98.62 353 PHE A N 1
ATOM 2804 C CA . PHE A 1 353 ? -8.078 -12.805 -21.734 1 98.62 353 PHE A CA 1
ATOM 2805 C C . PHE A 1 353 ? -7.727 -13.383 -23.094 1 98.62 353 PHE A C 1
ATOM 2807 O O . PHE A 1 353 ? -8.438 -14.25 -23.609 1 98.62 353 PHE A O 1
ATOM 2814 N N . SER A 1 354 ? -6.641 -12.844 -23.688 1 98.38 354 SER A N 1
ATOM 2815 C CA . SER A 1 354 ? -6.172 -13.383 -24.953 1 98.38 354 SER A CA 1
ATOM 2816 C C . SER A 1 354 ? -5.93 -14.883 -24.859 1 98.38 354 SER A C 1
ATOM 2818 O O . SER A 1 354 ? -6.324 -15.641 -25.75 1 98.38 354 SER A O 1
ATOM 2820 N N . GLU A 1 355 ? -5.285 -15.336 -23.812 1 97.88 355 GLU A N 1
ATOM 2821 C CA . GLU A 1 355 ? -5.059 -16.766 -23.625 1 97.88 355 GLU A CA 1
ATOM 2822 C C . GLU A 1 355 ? -6.371 -17.516 -23.391 1 97.88 355 GLU A C 1
ATOM 2824 O O . GLU A 1 355 ? -6.551 -18.625 -23.891 1 97.88 355 GLU A O 1
ATOM 2829 N N . TYR A 1 356 ? -7.23 -16.891 -22.609 1 97.81 356 TYR A N 1
ATOM 2830 C CA . TYR A 1 356 ? -8.562 -17.438 -22.375 1 97.81 356 TYR A CA 1
ATOM 2831 C C . TYR A 1 356 ? -9.266 -17.766 -23.672 1 97.81 356 TYR A C 1
ATOM 2833 O O . TYR A 1 356 ? -9.836 -18.859 -23.828 1 97.81 356 TYR A O 1
ATOM 2841 N N . LEU A 1 357 ? -9.172 -16.891 -24.656 1 97.75 357 LEU A N 1
ATOM 2842 C CA . LEU A 1 357 ? -9.789 -17.094 -25.953 1 97.75 357 LEU A CA 1
ATOM 2843 C C . LEU A 1 357 ? -9.039 -18.156 -26.766 1 97.75 357 LEU A C 1
ATOM 2845 O O . LEU A 1 357 ? -9.656 -18.984 -27.438 1 97.75 357 LEU A O 1
ATOM 2849 N N . SER A 1 358 ? -7.73 -18.094 -26.672 1 96.88 358 SER A N 1
ATOM 2850 C CA . SER A 1 358 ? -6.91 -19.047 -27.422 1 96.88 358 SER A CA 1
ATOM 2851 C C . SER A 1 358 ? -7.176 -20.469 -26.984 1 96.88 358 SER A C 1
ATOM 2853 O O . SER A 1 358 ? -7.086 -21.406 -27.797 1 96.88 358 SER A O 1
ATOM 2855 N N . LEU A 1 359 ? -7.539 -20.656 -25.766 1 94.94 359 LEU A N 1
ATOM 2856 C CA . LEU A 1 359 ? -7.828 -21.984 -25.219 1 94.94 359 LEU A CA 1
ATOM 2857 C C . LEU A 1 359 ? -9.289 -22.359 -25.438 1 94.94 359 LEU A C 1
ATOM 2859 O O . LEU A 1 359 ? -9.75 -23.406 -24.969 1 94.94 359 LEU A O 1
ATOM 2863 N N . GLN A 1 360 ? -10.039 -21.438 -26.062 1 96.06 360 GLN A N 1
ATOM 2864 C CA . GLN A 1 360 ? -11.445 -21.625 -26.438 1 96.06 360 GLN A CA 1
ATOM 2865 C C . GLN A 1 360 ? -12.305 -21.844 -25.203 1 96.06 360 GLN A C 1
ATOM 2867 O O . GLN A 1 360 ? -13.242 -22.656 -25.234 1 96.06 360 GLN A O 1
ATOM 2872 N N . LYS A 1 361 ? -11.961 -21.188 -24.141 1 94.88 361 LYS A N 1
ATOM 2873 C CA . LYS A 1 361 ? -12.742 -21.328 -22.922 1 94.88 361 LYS A CA 1
ATOM 2874 C C . LYS A 1 361 ? -14.109 -20.672 -23.062 1 94.88 361 LYS A C 1
ATOM 2876 O O . LYS A 1 361 ? -15.062 -21.047 -22.375 1 94.88 361 LYS A O 1
ATOM 2881 N N . ASP A 1 362 ? -14.172 -19.703 -23.906 1 94.69 362 ASP A N 1
ATOM 2882 C CA . ASP A 1 362 ? -15.43 -19 -24.156 1 94.69 362 ASP A CA 1
ATOM 2883 C C . ASP A 1 362 ? -16.453 -19.922 -24.828 1 94.69 362 ASP A C 1
ATOM 2885 O O . ASP A 1 362 ? -17.656 -19.656 -24.781 1 94.69 362 ASP A O 1
ATOM 2889 N N . LYS A 1 363 ? -15.961 -21.016 -25.391 1 93.81 363 LYS A N 1
ATOM 2890 C CA . LYS A 1 363 ? -16.828 -21.938 -26.125 1 93.81 363 LYS A CA 1
ATOM 2891 C C . LYS A 1 363 ? -17.188 -23.156 -25.281 1 93.81 363 LYS A C 1
ATOM 2893 O O . LYS A 1 363 ? -18 -23.969 -25.672 1 93.81 363 LYS A O 1
ATOM 2898 N N . GLN A 1 364 ? -16.531 -23.266 -24.203 1 91.75 364 GLN A N 1
ATOM 2899 C CA . GLN A 1 364 ? -16.781 -24.406 -23.328 1 91.75 364 GLN A CA 1
ATOM 2900 C C . GLN A 1 364 ? -18.062 -24.219 -22.516 1 91.75 364 GLN A C 1
ATOM 2902 O O . GLN A 1 364 ? -18.516 -23.094 -22.328 1 91.75 364 GLN A O 1
ATOM 2907 N N . ASN A 1 365 ? -18.594 -25.375 -22.125 1 86.81 365 ASN A N 1
ATOM 2908 C CA . ASN A 1 365 ? -19.781 -25.312 -21.266 1 86.81 365 ASN A CA 1
ATOM 2909 C C . ASN A 1 365 ? -19.453 -24.719 -19.906 1 86.81 365 ASN A C 1
ATOM 2911 O O . ASN A 1 365 ? -18.406 -25.016 -19.312 1 86.81 365 ASN A O 1
ATOM 2915 N N . PHE A 1 366 ? -20.266 -23.734 -19.547 1 82.56 366 PHE A N 1
ATOM 2916 C CA . PHE A 1 366 ? -20.125 -23.062 -18.266 1 82.56 366 PHE A CA 1
ATOM 2917 C C . PHE A 1 366 ? -21.344 -23.297 -17.391 1 82.56 366 PHE A C 1
ATOM 2919 O O . PHE A 1 366 ? -22.438 -22.828 -17.719 1 82.56 366 PHE A O 1
ATOM 2926 N N . PRO A 1 367 ? -21.125 -24.094 -16.297 1 80.06 367 PRO A N 1
ATOM 2927 C CA . PRO A 1 367 ? -22.281 -24.359 -15.438 1 80.06 367 PRO A CA 1
ATOM 2928 C C . PRO A 1 367 ? -22.766 -23.125 -14.68 1 80.06 367 PRO A C 1
ATOM 2930 O O . PRO A 1 367 ? -21.938 -22.406 -14.078 1 80.06 367 PRO A O 1
ATOM 2933 N N . LEU A 1 368 ? -24.109 -22.891 -14.727 1 76.5 368 LEU A N 1
ATOM 2934 C CA . LEU A 1 368 ? -24.688 -21.688 -14.133 1 76.5 368 LEU A CA 1
ATOM 2935 C C . LEU A 1 368 ? -25.391 -22.016 -12.828 1 76.5 368 LEU A C 1
ATOM 2937 O O . LEU A 1 368 ? -25.969 -21.141 -12.188 1 76.5 368 LEU A O 1
ATOM 2941 N N . ASP A 1 369 ? -25.297 -23.172 -12.422 1 74.81 369 ASP A N 1
ATOM 2942 C CA . ASP A 1 369 ? -26.109 -23.609 -11.297 1 74.81 369 ASP A CA 1
ATOM 2943 C C . ASP A 1 369 ? -25.844 -22.781 -10.047 1 74.81 369 ASP A C 1
ATOM 2945 O O . ASP A 1 369 ? -26.766 -22.312 -9.383 1 74.81 369 ASP A O 1
ATOM 2949 N N . GLU A 1 370 ? -24.656 -22.547 -9.812 1 78.12 370 GLU A N 1
ATOM 2950 C CA . GLU A 1 370 ? -24.312 -21.812 -8.594 1 78.12 370 GLU A CA 1
ATOM 2951 C C . GLU A 1 370 ? -24.75 -20.359 -8.672 1 78.12 370 GLU A C 1
ATOM 2953 O O . GLU A 1 370 ? -25.25 -19.812 -7.688 1 78.12 370 GLU A O 1
ATOM 2958 N N . ASP A 1 371 ? -24.703 -19.719 -9.75 1 81.38 371 ASP A N 1
ATOM 2959 C CA . ASP A 1 371 ? -25.094 -18.328 -9.945 1 81.38 371 ASP A CA 1
ATOM 2960 C C . ASP A 1 371 ? -26.609 -18.172 -9.82 1 81.38 371 ASP A C 1
ATOM 2962 O O . ASP A 1 371 ? -27.094 -17.188 -9.234 1 81.38 371 ASP A O 1
ATOM 2966 N N . HIS A 1 372 ? -27.266 -19.156 -10.375 1 79.06 372 HIS A N 1
ATOM 2967 C CA . HIS A 1 372 ? -28.719 -19.125 -10.297 1 79.06 372 HIS A CA 1
ATOM 2968 C C . HIS A 1 372 ? -29.188 -19.25 -8.852 1 79.06 372 HIS A C 1
ATOM 2970 O O . HIS A 1 372 ? -30.141 -18.578 -8.445 1 79.06 372 HIS A O 1
ATOM 2976 N N . LYS A 1 373 ? -28.562 -20.109 -8.188 1 77.81 373 LYS A N 1
ATOM 2977 C CA . LYS A 1 373 ? -28.906 -20.297 -6.781 1 77.81 373 LYS A CA 1
ATOM 2978 C C . LYS A 1 373 ? -28.688 -19 -5.992 1 77.81 373 LYS A C 1
ATOM 2980 O O . LYS A 1 373 ? -29.516 -18.625 -5.16 1 77.81 373 LYS A O 1
ATOM 2985 N N . LEU A 1 374 ? -27.594 -18.391 -6.234 1 81.06 374 LEU A N 1
ATOM 2986 C CA . LEU A 1 374 ? -27.281 -17.125 -5.559 1 81.06 374 LEU A CA 1
ATOM 2987 C C . LEU A 1 374 ? -28.312 -16.062 -5.898 1 81.06 374 LEU A C 1
ATOM 2989 O O . LEU A 1 374 ? -28.766 -15.32 -5.02 1 81.06 374 LEU A O 1
ATOM 2993 N N . TRP A 1 375 ? -28.703 -16 -7.082 1 78.69 375 TRP A N 1
ATOM 2994 C CA . TRP A 1 375 ? -29.688 -15.023 -7.543 1 78.69 375 TRP A CA 1
ATOM 2995 C C . TRP A 1 375 ? -31.047 -15.266 -6.898 1 78.69 375 TRP A C 1
ATOM 2997 O O . TRP A 1 375 ? -31.719 -14.32 -6.496 1 78.69 375 TRP A O 1
ATOM 3007 N N . GLU A 1 376 ? -31.359 -16.438 -6.828 1 77.19 376 GLU A N 1
ATOM 3008 C CA . GLU A 1 376 ? -32.656 -16.797 -6.234 1 77.19 376 GLU A CA 1
ATOM 3009 C C . GLU A 1 376 ? -32.688 -16.406 -4.762 1 77.19 376 GLU A C 1
ATOM 3011 O O . GLU A 1 376 ? -33.719 -15.891 -4.289 1 77.19 376 GLU A O 1
ATOM 3016 N N . VAL A 1 377 ? -31.656 -16.656 -4.117 1 76.38 377 VAL A N 1
ATOM 3017 C CA . VAL A 1 377 ? -31.578 -16.312 -2.699 1 76.38 377 VAL A CA 1
ATOM 3018 C C . VAL A 1 377 ? -31.703 -14.812 -2.514 1 76.38 377 VAL A C 1
ATOM 3020 O O . VAL A 1 377 ? -32.406 -14.344 -1.615 1 76.38 377 VAL A O 1
ATOM 3023 N N . MET A 1 378 ? -31.125 -14.062 -3.324 1 77.88 378 MET A N 1
ATOM 3024 C CA . MET A 1 378 ? -31.125 -12.602 -3.191 1 77.88 378 MET A CA 1
ATOM 3025 C C . MET A 1 378 ? -32.469 -12.016 -3.594 1 77.88 378 MET A C 1
ATOM 3027 O O . MET A 1 378 ? -32.906 -11.031 -3.008 1 77.88 378 MET A O 1
ATOM 3031 N N . SER A 1 379 ? -33 -12.609 -4.547 1 73.81 379 SER A N 1
ATOM 3032 C CA . SER A 1 379 ? -34.281 -12.141 -5 1 73.81 379 SER A CA 1
ATOM 3033 C C . SER A 1 379 ? -35.375 -12.414 -3.959 1 73.81 379 SER A C 1
ATOM 3035 O O . SER A 1 379 ? -36.344 -11.672 -3.865 1 73.81 379 SER A O 1
ATOM 3037 N N . SER A 1 380 ? -35.156 -13.391 -3.252 1 69.31 380 SER A N 1
ATOM 3038 C CA . SER A 1 380 ? -36.125 -13.734 -2.219 1 69.31 380 SER A CA 1
ATOM 3039 C C . SER A 1 380 ? -36.031 -12.773 -1.036 1 69.31 380 SER A C 1
ATOM 3041 O O . SER A 1 380 ? -37.031 -12.516 -0.366 1 69.31 380 SER A O 1
ATOM 3043 N N . ILE A 1 381 ? -34.875 -12.297 -0.77 1 63.84 381 ILE A N 1
ATOM 3044 C CA . ILE A 1 381 ? -34.656 -11.375 0.344 1 63.84 381 ILE A CA 1
ATOM 3045 C C . ILE A 1 381 ? -35.188 -9.992 -0.031 1 63.84 381 ILE A C 1
ATOM 3047 O O . ILE A 1 381 ? -35.75 -9.289 0.81 1 63.84 381 ILE A O 1
ATOM 3051 N N . SER A 1 382 ? -34.938 -9.508 -1.228 1 54.59 382 SER A N 1
ATOM 3052 C CA . SER A 1 382 ? -35.406 -8.195 -1.669 1 54.59 382 SER A CA 1
ATOM 3053 C C . SER A 1 382 ? -36.938 -8.164 -1.754 1 54.59 382 SER A C 1
ATOM 3055 O O . SER A 1 382 ? -37.531 -7.086 -1.703 1 54.59 382 SER A O 1
ATOM 3057 N N . SER A 1 383 ? -37.625 -9.305 -1.831 1 46.66 383 SER A N 1
ATOM 3058 C CA . SER A 1 383 ? -39.094 -9.359 -1.823 1 46.66 383 SER A CA 1
ATOM 3059 C C . SER A 1 383 ? -39.625 -9.406 -0.4 1 46.66 383 SER A C 1
ATOM 3061 O O . SER A 1 383 ? -40.688 -8.836 -0.111 1 46.66 383 SER A O 1
ATOM 3063 N N . MET B 1 1 ? -24.312 -12.695 42.875 1 20.81 1 MET B N 1
ATOM 3064 C CA . MET B 1 1 ? -23.406 -11.766 43.531 1 20.81 1 MET B CA 1
ATOM 3065 C C . MET B 1 1 ? -22.047 -11.734 42.844 1 20.81 1 MET B C 1
ATOM 3067 O O . MET B 1 1 ? -21.422 -12.781 42.625 1 20.81 1 MET B O 1
ATOM 3071 N N . ASN B 1 2 ? -21.578 -10.508 42.094 1 19.98 2 ASN B N 1
ATOM 3072 C CA . ASN B 1 2 ? -20.828 -9.984 40.938 1 19.98 2 ASN B CA 1
ATOM 3073 C C . ASN B 1 2 ? -19.359 -9.805 41.281 1 19.98 2 ASN B C 1
ATOM 3075 O O . ASN B 1 2 ? -18.938 -8.727 41.719 1 19.98 2 ASN B O 1
ATOM 3079 N N . THR B 1 3 ? -18.641 -10.68 42 1 22.34 3 THR B N 1
ATOM 3080 C CA . THR B 1 3 ? -17.344 -10.547 42.656 1 22.34 3 THR B CA 1
ATOM 3081 C C . THR B 1 3 ? -16.234 -10.336 41.594 1 22.34 3 THR B C 1
ATOM 3083 O O . THR B 1 3 ? -15.93 -11.242 40.812 1 22.34 3 THR B O 1
ATOM 3086 N N . SER B 1 4 ? -15.945 -8.938 41.156 1 21.55 4 SER B N 1
ATOM 3087 C CA . SER B 1 4 ? -15.141 -8.117 40.25 1 21.55 4 SER B CA 1
ATOM 3088 C C . SER B 1 4 ? -13.648 -8.289 40.531 1 21.55 4 SER B C 1
ATOM 3090 O O . SER B 1 4 ? -13.227 -8.25 41.688 1 21.55 4 SER B O 1
ATOM 3092 N N . LEU B 1 5 ? -12.766 -8.844 39.594 1 20.5 5 LEU B N 1
ATOM 3093 C CA . LEU B 1 5 ? -11.508 -9.516 39.281 1 20.5 5 LEU B CA 1
ATOM 3094 C C . LEU B 1 5 ? -10.352 -8.516 39.25 1 20.5 5 LEU B C 1
ATOM 3096 O O . LEU B 1 5 ? -9.312 -8.789 38.656 1 20.5 5 LEU B O 1
ATOM 3100 N N . CYS B 1 6 ? -10.406 -7.098 39.75 1 21.47 6 CYS B N 1
ATOM 3101 C CA . CYS B 1 6 ? -9.555 -6.031 39.219 1 21.47 6 CYS B CA 1
ATOM 3102 C C . CYS B 1 6 ? -8.164 -6.094 39.844 1 21.47 6 CYS B C 1
ATOM 3104 O O . CYS B 1 6 ? -7.988 -5.781 41.031 1 21.47 6 CYS B O 1
ATOM 3106 N N . PHE B 1 7 ? -7.285 -7.168 39.688 1 18.98 7 PHE B N 1
ATOM 3107 C CA . PHE B 1 7 ? -6.141 -7.328 40.562 1 18.98 7 PHE B CA 1
ATOM 3108 C C . PHE B 1 7 ? -5.211 -6.125 40.469 1 18.98 7 PHE B C 1
ATOM 3110 O O . PHE B 1 7 ? -5.238 -5.391 39.469 1 18.98 7 PHE B O 1
ATOM 3117 N N . ASN B 1 8 ? -3.961 -5.984 41.281 1 19.17 8 ASN B N 1
ATOM 3118 C CA . ASN B 1 8 ? -3.074 -5.371 42.25 1 19.17 8 ASN B CA 1
ATOM 3119 C C . ASN B 1 8 ? -1.817 -4.805 41.594 1 19.17 8 ASN B C 1
ATOM 3121 O O . ASN B 1 8 ? -1.008 -5.555 41.062 1 19.17 8 ASN B O 1
ATOM 3125 N N . VAL B 1 9 ? -1.746 -3.564 40.938 1 21.83 9 VAL B N 1
ATOM 3126 C CA . VAL B 1 9 ? -0.665 -2.844 40.25 1 21.83 9 VAL B CA 1
ATOM 3127 C C . VAL B 1 9 ? 0.426 -2.502 41.281 1 21.83 9 VAL B C 1
ATOM 3129 O O . VAL B 1 9 ? 0.196 -1.725 42.219 1 21.83 9 VAL B O 1
ATOM 3132 N N . ALA B 1 10 ? 1.419 -3.486 41.562 1 17.92 10 ALA B N 1
ATOM 3133 C CA . ALA B 1 10 ? 2.344 -3.404 42.688 1 17.92 10 ALA B CA 1
ATOM 3134 C C . ALA B 1 10 ? 3.121 -2.092 42.656 1 17.92 10 ALA B C 1
ATOM 3136 O O . ALA B 1 10 ? 3.203 -1.43 41.625 1 17.92 10 ALA B O 1
ATOM 3137 N N . LYS B 1 11 ? 4.27 -1.981 43.5 1 18.98 11 LYS B N 1
ATOM 3138 C CA . LYS B 1 11 ? 4.875 -1.288 44.625 1 18.98 11 LYS B CA 1
ATOM 3139 C C . LYS B 1 11 ? 6.066 -0.443 44.188 1 18.98 11 LYS B C 1
ATOM 3141 O O . LYS B 1 11 ? 7.164 -0.965 44 1 18.98 11 LYS B O 1
ATOM 3146 N N . LEU B 1 12 ? 6.148 0.349 43.062 1 21.23 12 LEU B N 1
ATOM 3147 C CA . LEU B 1 12 ? 7.488 0.818 42.719 1 21.23 12 LEU B CA 1
ATOM 3148 C C . LEU B 1 12 ? 8 1.791 43.781 1 21.23 12 LEU B C 1
ATOM 3150 O O . LEU B 1 12 ? 7.469 2.895 43.938 1 21.23 12 LEU B O 1
ATOM 3154 N N . PRO B 1 13 ? 8.391 1.242 45.031 1 17.58 13 PRO B N 1
ATOM 3155 C CA . PRO B 1 13 ? 8.422 2.186 46.156 1 17.58 13 PRO B CA 1
ATOM 3156 C C . PRO B 1 13 ? 9.383 3.348 45.938 1 17.58 13 PRO B C 1
ATOM 3158 O O . PRO B 1 13 ? 8.984 4.512 46 1 17.58 13 PRO B O 1
ATOM 3161 N N . SER B 1 14 ? 10.695 3.203 46.375 1 16.72 14 SER B N 1
ATOM 3162 C CA . SER B 1 14 ? 11.086 3.742 47.688 1 16.72 14 SER B CA 1
ATOM 3163 C C . SER B 1 14 ? 11.93 5 47.531 1 16.72 14 SER B C 1
ATOM 3165 O O . SER B 1 14 ? 11.805 5.941 48.312 1 16.72 14 SER B O 1
ATOM 3167 N N . HIS B 1 15 ? 13.008 4.961 46.531 1 20.38 15 HIS B N 1
ATOM 3168 C CA . HIS B 1 15 ? 14.273 5.398 47.125 1 20.38 15 HIS B CA 1
ATOM 3169 C C . HIS B 1 15 ? 14.328 6.918 47.25 1 20.38 15 HIS B C 1
ATOM 3171 O O . HIS B 1 15 ? 14.07 7.637 46.281 1 20.38 15 HIS B O 1
ATOM 3177 N N . SER B 1 16 ? 14.289 7.445 48.438 1 17.34 16 SER B N 1
ATOM 3178 C CA . SER B 1 16 ? 13.93 8.672 49.156 1 17.34 16 SER B CA 1
ATOM 3179 C C . SER B 1 16 ? 14.969 9.766 48.938 1 17.34 16 SER B C 1
ATOM 3181 O O . SER B 1 16 ? 14.664 10.953 49.062 1 17.34 16 SER B O 1
ATOM 3183 N N . SER B 1 17 ? 16.359 9.422 48.594 1 20.2 17 SER B N 1
ATOM 3184 C CA . SER B 1 17 ? 17.188 10.125 49.562 1 20.2 17 SER B CA 1
ATOM 3185 C C . SER B 1 17 ? 17.25 11.617 49.281 1 20.2 17 SER B C 1
ATOM 3187 O O . SER B 1 17 ? 17.422 12.016 48.125 1 20.2 17 SER B O 1
ATOM 3189 N N . ILE B 1 18 ? 16.859 12.492 50.156 1 17.92 18 ILE B N 1
ATOM 3190 C CA . ILE B 1 18 ? 16.422 13.867 50.375 1 17.92 18 ILE B CA 1
ATOM 3191 C C . ILE B 1 18 ? 17.625 14.805 50.281 1 17.92 18 ILE B C 1
ATOM 3193 O O . ILE B 1 18 ? 18.594 14.68 51.031 1 17.92 18 ILE B O 1
ATOM 3197 N N . ILE B 1 19 ? 17.984 15.258 48.969 1 19.69 19 ILE B N 1
ATOM 3198 C CA . ILE B 1 19 ? 19.109 16.094 48.562 1 19.69 19 ILE B CA 1
ATOM 3199 C C . ILE B 1 19 ? 19.094 17.391 49.344 1 19.69 19 ILE B C 1
ATOM 3201 O O . ILE B 1 19 ? 19.969 18.25 49.156 1 19.69 19 ILE B O 1
ATOM 3205 N N . ILE B 1 20 ? 18.328 17.609 50.344 1 17.03 20 ILE B N 1
ATOM 3206 C CA . ILE B 1 20 ? 17.75 18.938 50.281 1 17.03 20 ILE B CA 1
ATOM 3207 C C . ILE B 1 20 ? 18.828 19.969 50.625 1 17.03 20 ILE B C 1
ATOM 3209 O O . ILE B 1 20 ? 18.797 21.094 50.094 1 17.03 20 ILE B O 1
ATOM 3213 N N . ARG B 1 21 ? 19.922 19.766 51.344 1 16.61 21 ARG B N 1
ATOM 3214 C CA . ARG B 1 21 ? 19.812 20.719 52.438 1 16.61 21 ARG B CA 1
ATOM 3215 C C . ARG B 1 21 ? 20.312 22.094 52.031 1 16.61 21 ARG B C 1
ATOM 3217 O O . ARG B 1 21 ? 21.516 22.359 52.062 1 16.61 21 ARG B O 1
ATOM 3224 N N . LYS B 1 22 ? 20.281 22.594 50.875 1 19.08 22 LYS B N 1
ATOM 3225 C CA . LYS B 1 22 ? 21.312 23.578 50.562 1 19.08 22 LYS B CA 1
ATOM 3226 C C . LYS B 1 22 ? 21.141 24.844 51.375 1 19.08 22 LYS B C 1
ATOM 3228 O O . LYS B 1 22 ? 20.281 25.688 51.062 1 19.08 22 LYS B O 1
ATOM 3233 N N . THR B 1 23 ? 21.188 24.891 52.594 1 16.2 23 THR B N 1
ATOM 3234 C CA . THR B 1 23 ? 20.562 26.016 53.312 1 16.2 23 THR B CA 1
ATOM 3235 C C . THR B 1 23 ? 21.203 27.344 52.875 1 16.2 23 THR B C 1
ATOM 3237 O O . THR B 1 23 ? 22.281 27.344 52.281 1 16.2 23 THR B O 1
ATOM 3240 N N . HIS B 1 24 ? 21.531 28.516 53.844 1 17.06 24 HIS B N 1
ATOM 3241 C CA . HIS B 1 24 ? 20.984 29.812 54.219 1 17.06 24 HIS B CA 1
ATOM 3242 C C . HIS B 1 24 ? 21.859 30.953 53.75 1 17.06 24 HIS B C 1
ATOM 3244 O O . HIS B 1 24 ? 23.016 30.734 53.344 1 17.06 24 HIS B O 1
ATOM 3250 N N . TYR B 1 25 ? 21.875 32.344 54.406 1 16.55 25 TYR B N 1
ATOM 3251 C CA . TYR B 1 25 ? 21.484 33.719 54.188 1 16.55 25 TYR B CA 1
ATOM 3252 C C . TYR B 1 25 ? 22.688 34.656 54.125 1 16.55 25 TYR B C 1
ATOM 3254 O O . TYR B 1 25 ? 22.641 35.719 53.531 1 16.55 25 TYR B O 1
ATOM 3262 N N . PHE B 1 26 ? 24.047 34.344 54.656 1 17.69 26 PHE B N 1
ATOM 3263 C CA . PHE B 1 26 ? 24.344 35.406 55.562 1 17.69 26 PHE B CA 1
ATOM 3264 C C . PHE B 1 26 ? 24.609 36.719 54.812 1 17.69 26 PHE B C 1
ATOM 3266 O O . PHE B 1 26 ? 24.859 36.688 53.625 1 17.69 26 PHE B O 1
ATOM 3273 N N . ILE B 1 27 ? 25.641 37.688 55.5 1 17.88 27 ILE B N 1
ATOM 3274 C CA . ILE B 1 27 ? 25.531 38.969 56.188 1 17.88 27 ILE B CA 1
ATOM 3275 C C . ILE B 1 27 ? 26.172 40.062 55.344 1 17.88 27 ILE B C 1
ATOM 3277 O O . ILE B 1 27 ? 25.578 41.156 55.156 1 17.88 27 ILE B O 1
ATOM 3281 N N . PRO B 1 28 ? 27.469 39.938 54.656 1 17.44 28 PRO B N 1
ATOM 3282 C CA . PRO B 1 28 ? 28.172 41.031 55.344 1 17.44 28 PRO B CA 1
ATOM 3283 C C . PRO B 1 28 ? 27.828 42.406 54.75 1 17.44 28 PRO B C 1
ATOM 3285 O O . PRO B 1 28 ? 26.656 42.75 54.594 1 17.44 28 PRO B O 1
ATOM 3288 N N . ASN B 1 29 ? 28.906 43.094 54 1 18.14 29 ASN B N 1
ATOM 3289 C CA . ASN B 1 29 ? 29.75 44.219 54.406 1 18.14 29 ASN B CA 1
ATOM 3290 C C . ASN B 1 29 ? 29.312 45.5 53.719 1 18.14 29 ASN B C 1
ATOM 3292 O O . ASN B 1 29 ? 29.047 45.5 52.5 1 18.14 29 ASN B O 1
ATOM 3296 N N . PRO B 1 30 ? 29.078 46.562 54.469 1 18.89 30 PRO B N 1
ATOM 3297 C CA . PRO B 1 30 ? 28.328 47.812 54.312 1 18.89 30 PRO B CA 1
ATOM 3298 C C . PRO B 1 30 ? 29 48.781 53.312 1 18.89 30 PRO B C 1
ATOM 3300 O O . PRO B 1 30 ? 28.375 49.75 52.875 1 18.89 30 PRO B O 1
ATOM 3303 N N . VAL B 1 31 ? 30.234 48.625 52.812 1 20.86 31 VAL B N 1
ATOM 3304 C CA . VAL B 1 31 ? 30.984 49.844 52.906 1 20.86 31 VAL B CA 1
ATOM 3305 C C . VAL B 1 31 ? 30.391 50.875 51.938 1 20.86 31 VAL B C 1
ATOM 3307 O O . VAL B 1 31 ? 30.234 50.625 50.75 1 20.86 31 VAL B O 1
ATOM 3310 N N . CYS B 1 32 ? 29.844 52 52.438 1 19.03 32 CYS B N 1
ATOM 3311 C CA . CYS B 1 32 ? 28.922 53.031 51.969 1 19.03 32 CYS B CA 1
ATOM 3312 C C . CYS B 1 32 ? 29.625 54 51.031 1 19.03 32 CYS B C 1
ATOM 3314 O O . CYS B 1 32 ? 29.094 55.062 50.719 1 19.03 32 CYS B O 1
ATOM 3316 N N . ARG B 1 33 ? 30.734 53.75 50.438 1 20.69 33 ARG B N 1
ATOM 3317 C CA . ARG B 1 33 ? 31.453 55 50.156 1 20.69 33 ARG B CA 1
ATOM 3318 C C . ARG B 1 33 ? 30.625 55.906 49.25 1 20.69 33 ARG B C 1
ATOM 3320 O O . ARG B 1 33 ? 29.938 55.438 48.344 1 20.69 33 ARG B O 1
ATOM 3327 N N . HIS B 1 34 ? 30.453 57.156 49.656 1 19.64 34 HIS B N 1
ATOM 3328 C CA . HIS B 1 34 ? 29.562 58.25 49.312 1 19.64 34 HIS B CA 1
ATOM 3329 C C . HIS B 1 34 ? 29.859 58.812 47.906 1 19.64 34 HIS B C 1
ATOM 3331 O O . HIS B 1 34 ? 29.125 59.656 47.406 1 19.64 34 HIS B O 1
ATOM 3337 N N . GLN B 1 35 ? 30.891 58.344 47.25 1 21.06 35 GLN B N 1
ATOM 3338 C CA . GLN B 1 35 ? 31.516 59.5 46.594 1 21.06 35 GLN B CA 1
ATOM 3339 C C . GLN B 1 35 ? 30.547 60.188 45.625 1 21.06 35 GLN B C 1
ATOM 3341 O O . GLN B 1 35 ? 29.594 59.562 45.156 1 21.06 35 GLN B O 1
ATOM 3346 N N . SER B 1 36 ? 30.953 61.438 45.25 1 20.2 36 SER B N 1
ATOM 3347 C CA . SER B 1 36 ? 30.344 62.656 44.719 1 20.2 36 SER B CA 1
ATOM 3348 C C . SER B 1 36 ? 29.75 62.438 43.344 1 20.2 36 SER B C 1
ATOM 3350 O O . SER B 1 36 ? 30.203 61.562 42.594 1 20.2 36 SER B O 1
ATOM 3352 N N . LYS B 1 37 ? 28.703 63.188 43.094 1 21.08 37 LYS B N 1
ATOM 3353 C CA . LYS B 1 37 ? 27.578 63.125 42.156 1 21.08 37 LYS B CA 1
ATOM 3354 C C . LYS B 1 37 ? 28.016 63.594 40.781 1 21.08 37 LYS B C 1
ATOM 3356 O O . LYS B 1 37 ? 28.016 64.812 40.5 1 21.08 37 LYS B O 1
ATOM 3361 N N . LYS B 1 38 ? 29.312 63.438 40.375 1 23.45 38 LYS B N 1
ATOM 3362 C CA . LYS B 1 38 ? 29.562 64.062 39.125 1 23.45 38 LYS B CA 1
ATOM 3363 C C . LYS B 1 38 ? 28.422 63.844 38.125 1 23.45 38 LYS B C 1
ATOM 3365 O O . LYS B 1 38 ? 28 62.719 37.906 1 23.45 38 LYS B O 1
ATOM 3370 N N . ASN B 1 39 ? 27.625 64.812 38.031 1 19.5 39 ASN B N 1
ATOM 3371 C CA . ASN B 1 39 ? 26.453 64.812 37.156 1 19.5 39 ASN B CA 1
ATOM 3372 C C . ASN B 1 39 ? 26.812 64.562 35.719 1 19.5 39 ASN B C 1
ATOM 3374 O O . ASN B 1 39 ? 27.594 65.25 35.094 1 19.5 39 ASN B O 1
ATOM 3378 N N . PHE B 1 40 ? 27.266 63.281 35.375 1 21.75 40 PHE B N 1
ATOM 3379 C CA . PHE B 1 40 ? 27.484 62.906 34 1 21.75 40 PHE B CA 1
ATOM 3380 C C . PHE B 1 40 ? 26.281 63.25 33.125 1 21.75 40 PHE B C 1
ATOM 3382 O O . PHE B 1 40 ? 25.219 62.656 33.281 1 21.75 40 PHE B O 1
ATOM 3389 N N . SER B 1 41 ? 26.125 64.5 32.938 1 24.17 41 SER B N 1
ATOM 3390 C CA . SER B 1 41 ? 25.094 64.75 31.922 1 24.17 41 SER B CA 1
ATOM 3391 C C . SER B 1 41 ? 25.391 63.969 30.641 1 24.17 41 SER B C 1
ATOM 3393 O O . SER B 1 41 ? 26.375 64.25 29.953 1 24.17 41 SER B O 1
ATOM 3395 N N . TYR B 1 42 ? 25.375 62.656 30.734 1 21.86 42 TYR B N 1
ATOM 3396 C CA . TYR B 1 42 ? 25.547 61.906 29.5 1 21.86 42 TYR B CA 1
ATOM 3397 C C . TYR B 1 42 ? 24.594 62.406 28.422 1 21.86 42 TYR B C 1
ATOM 3399 O O . TYR B 1 42 ? 23.375 62.312 28.578 1 21.86 42 TYR B O 1
ATOM 3407 N N . ALA B 1 43 ? 24.922 63.562 27.844 1 28.62 43 ALA B N 1
ATOM 3408 C CA . ALA B 1 43 ? 24.203 63.844 26.594 1 28.62 43 ALA B CA 1
ATOM 3409 C C . ALA B 1 43 ? 24.109 62.562 25.734 1 28.62 43 ALA B C 1
ATOM 3411 O O . ALA B 1 43 ? 25.141 61.969 25.391 1 28.62 43 ALA B O 1
ATOM 3412 N N . VAL B 1 44 ? 23.094 61.906 25.844 1 24.53 44 VAL B N 1
ATOM 3413 C CA . VAL B 1 44 ? 22.828 60.75 25.016 1 24.53 44 VAL B CA 1
ATOM 3414 C C . VAL B 1 44 ? 22.938 61.125 23.531 1 24.53 44 VAL B C 1
ATOM 3416 O O . VAL B 1 44 ? 22.156 61.938 23.031 1 24.53 44 VAL B O 1
ATOM 3419 N N . LYS B 1 45 ? 24.188 61.344 23.016 1 29.7 45 LYS B N 1
ATOM 3420 C CA . LYS B 1 45 ? 24.234 61.281 21.562 1 29.7 45 LYS B CA 1
ATOM 3421 C C . LYS B 1 45 ? 23.344 60.188 21.016 1 29.7 45 LYS B C 1
ATOM 3423 O O . LYS B 1 45 ? 23.531 59 21.359 1 29.7 45 LYS B O 1
ATOM 3428 N N . ARG B 1 46 ? 22.188 60.625 20.812 1 26.64 46 ARG B N 1
ATOM 3429 C CA . ARG B 1 46 ? 21.344 59.688 20.078 1 26.64 46 ARG B CA 1
ATOM 3430 C C . ARG B 1 46 ? 22.125 59 18.953 1 26.64 46 ARG B C 1
ATOM 3432 O O . ARG B 1 46 ? 22.516 59.656 17.984 1 26.64 46 ARG B O 1
ATOM 3439 N N . ASP B 1 47 ? 23.141 58.312 19.312 1 27.84 47 ASP B N 1
ATOM 3440 C CA . ASP B 1 47 ? 23.719 57.5 18.25 1 27.84 47 ASP B CA 1
ATOM 3441 C C . ASP B 1 47 ? 22.625 56.844 17.422 1 27.84 47 ASP B C 1
ATOM 3443 O O . ASP B 1 47 ? 21.812 56.062 17.938 1 27.84 47 ASP B O 1
ATOM 3447 N N . SER B 1 48 ? 22.156 57.562 16.547 1 26.81 48 SER B N 1
ATOM 3448 C CA . SER B 1 48 ? 21.344 56.875 15.539 1 26.81 48 SER B CA 1
ATOM 3449 C C . SER B 1 48 ? 21.969 55.562 15.117 1 26.81 48 SER B C 1
ATOM 3451 O O . SER B 1 48 ? 22.891 55.531 14.297 1 26.81 48 SER B O 1
ATOM 3453 N N . ARG B 1 49 ? 22.422 54.875 16.016 1 31.61 49 ARG B N 1
ATOM 3454 C CA . ARG B 1 49 ? 22.781 53.5 15.625 1 31.61 49 ARG B CA 1
ATOM 3455 C C . ARG B 1 49 ? 21.859 53 14.523 1 31.61 49 ARG B C 1
ATOM 3457 O O . ARG B 1 49 ? 20.656 52.875 14.727 1 31.61 49 ARG B O 1
ATOM 3464 N N . LYS B 1 50 ? 22.25 53.406 13.453 1 32.22 50 LYS B N 1
ATOM 3465 C CA . LYS B 1 50 ? 21.641 52.719 12.328 1 32.22 50 LYS B CA 1
ATOM 3466 C C . LYS B 1 50 ? 21.328 51.25 12.688 1 32.22 50 LYS B C 1
ATOM 3468 O O . LYS B 1 50 ? 22.219 50.531 13.117 1 32.22 50 LYS B O 1
ATOM 3473 N N . ALA B 1 51 ? 20.219 51.156 13.305 1 32.12 51 ALA B N 1
ATOM 3474 C CA . ALA B 1 51 ? 19.781 49.75 13.391 1 32.12 51 ALA B CA 1
ATOM 3475 C C . ALA B 1 51 ? 20.344 48.938 12.234 1 32.12 51 ALA B C 1
ATOM 3477 O O . ALA B 1 51 ? 19.953 49.125 11.086 1 32.12 51 ALA B O 1
ATOM 3478 N N . HIS B 1 52 ? 21.609 48.75 12.219 1 31.92 52 HIS B N 1
ATOM 3479 C CA . HIS B 1 52 ? 22.141 47.781 11.281 1 31.92 52 HIS B CA 1
ATOM 3480 C C . HIS B 1 52 ? 21.234 46.562 11.195 1 31.92 52 HIS B C 1
ATOM 3482 O O . HIS B 1 52 ? 21.047 45.844 12.18 1 31.92 52 HIS B O 1
ATOM 3488 N N . PHE B 1 53 ? 20.156 46.625 10.492 1 34.44 53 PHE B N 1
ATOM 3489 C CA . PHE B 1 53 ? 19.438 45.406 10.07 1 34.44 53 PHE B CA 1
ATOM 3490 C C . PHE B 1 53 ? 20.406 44.281 9.797 1 34.44 53 PHE B C 1
ATOM 3492 O O . PHE B 1 53 ? 21.172 44.312 8.844 1 34.44 53 PHE B O 1
ATOM 3499 N N . PHE B 1 54 ? 21.047 43.75 10.773 1 36.31 54 PHE B N 1
ATOM 3500 C CA . PHE B 1 54 ? 21.875 42.562 10.602 1 36.31 54 PHE B CA 1
ATOM 3501 C C . PHE B 1 54 ? 21.219 41.594 9.633 1 36.31 54 PHE B C 1
ATOM 3503 O O . PHE B 1 54 ? 20.078 41.156 9.844 1 36.31 54 PHE B O 1
ATOM 3510 N N . LEU B 1 55 ? 21.5 41.812 8.367 1 44.94 55 LEU B N 1
ATOM 3511 C CA . LEU B 1 55 ? 21.219 40.781 7.363 1 44.94 55 LEU B CA 1
ATOM 3512 C C . LEU B 1 55 ? 21.609 39.406 7.879 1 44.94 55 LEU B C 1
ATOM 3514 O O . LEU B 1 55 ? 22.719 39.188 8.359 1 44.94 55 LEU B O 1
ATOM 3518 N N . LEU B 1 56 ? 20.703 38.75 8.594 1 50.03 56 LEU B N 1
ATOM 3519 C CA . LEU B 1 56 ? 20.938 37.406 9.148 1 50.03 56 LEU B CA 1
ATOM 3520 C C . LEU B 1 56 ? 21.125 36.406 8.039 1 50.03 56 LEU B C 1
ATOM 3522 O O . L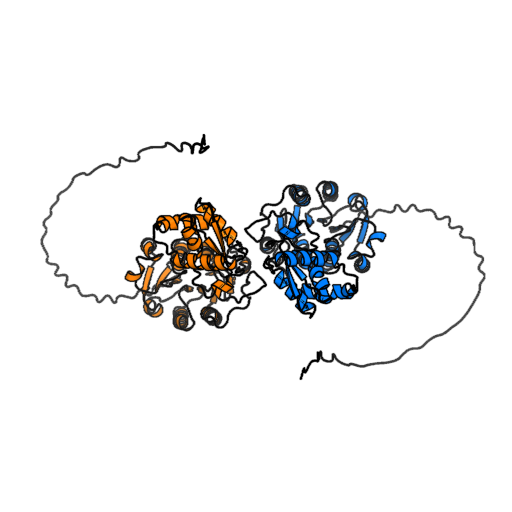EU B 1 56 ? 20.422 36.438 7.023 1 50.03 56 LEU B O 1
ATOM 3526 N N . SER B 1 57 ? 22.391 35.969 7.871 1 54.28 57 SER B N 1
ATOM 3527 C CA . SER B 1 57 ? 22.578 34.75 7.129 1 54.28 57 SER B CA 1
ATOM 3528 C C . SER B 1 57 ? 21.938 33.562 7.859 1 54.28 57 SER B C 1
ATOM 3530 O O . SER B 1 57 ? 22.109 33.406 9.07 1 54.28 57 SER B O 1
ATOM 3532 N N . CYS B 1 58 ? 20.672 33.25 7.383 1 62.97 58 CYS B N 1
ATOM 3533 C CA . CYS B 1 58 ? 20.047 32.125 8.086 1 62.97 58 CYS B CA 1
ATOM 3534 C C . CYS B 1 58 ? 20.156 30.859 7.258 1 62.97 58 CYS B C 1
ATOM 3536 O O . CYS B 1 58 ? 20.328 30.906 6.039 1 62.97 58 CYS B O 1
ATOM 3538 N N . SER B 1 59 ? 20.344 29.781 8.039 1 76.44 59 SER B N 1
ATOM 3539 C CA . SER B 1 59 ? 20.391 28.484 7.383 1 76.44 59 SER B CA 1
ATOM 3540 C C . SER B 1 59 ? 19.078 28.156 6.672 1 76.44 59 SER B C 1
ATOM 3542 O O . SER B 1 59 ? 19.094 27.672 5.539 1 76.44 59 SER B O 1
ATOM 3544 N N . GLY B 1 60 ? 17.953 28.672 7.254 1 92.69 60 GLY B N 1
ATOM 3545 C CA . GLY B 1 60 ? 16.703 28.281 6.617 1 92.69 60 GLY B CA 1
ATOM 3546 C C . GLY B 1 60 ? 15.5 29.047 7.16 1 92.69 60 GLY B C 1
ATOM 3547 O O . GLY B 1 60 ? 15.555 29.609 8.25 1 92.69 60 GLY B O 1
ATOM 3548 N N . ILE B 1 61 ? 14.477 29.203 6.418 1 95.44 61 ILE B N 1
ATOM 3549 C CA . ILE B 1 61 ? 13.227 29.875 6.758 1 95.44 61 ILE B CA 1
ATOM 3550 C C . ILE B 1 61 ? 12.062 28.875 6.652 1 95.44 61 ILE B C 1
ATOM 3552 O O . ILE B 1 61 ? 11.992 28.109 5.699 1 95.44 61 ILE B O 1
ATOM 3556 N N . ILE B 1 62 ? 11.258 28.844 7.621 1 96.81 62 ILE B N 1
ATOM 3557 C CA . ILE B 1 62 ? 9.992 28.125 7.59 1 96.81 62 ILE B CA 1
ATOM 3558 C C . ILE B 1 62 ? 8.844 29.125 7.453 1 96.81 62 ILE B C 1
ATOM 3560 O O . ILE B 1 62 ? 8.703 30.047 8.266 1 96.81 62 ILE B O 1
ATOM 3564 N N . LEU B 1 63 ? 8.133 29.016 6.422 1 97.44 63 LEU B N 1
ATOM 3565 C CA . LEU B 1 63 ? 6.898 29.781 6.254 1 97.44 63 LEU B CA 1
ATOM 3566 C C . LEU B 1 63 ? 5.691 28.984 6.734 1 97.44 63 LEU B C 1
ATOM 3568 O O . LEU B 1 63 ? 5.453 27.859 6.262 1 97.44 63 LEU B O 1
ATOM 3572 N N . ASN B 1 64 ? 4.941 29.531 7.562 1 97.12 64 ASN B N 1
ATOM 3573 C CA . ASN B 1 64 ? 3.9 28.766 8.234 1 97.12 64 ASN B CA 1
ATOM 3574 C C . ASN B 1 64 ? 2.545 29.469 8.141 1 97.12 64 ASN B C 1
ATOM 3576 O O . ASN B 1 64 ? 2.467 30.688 8.219 1 97.12 64 ASN B O 1
ATOM 3580 N N . THR B 1 65 ? 1.508 28.719 8.023 1 94.69 65 THR B N 1
ATOM 3581 C CA . THR B 1 65 ? 0.142 29.219 7.93 1 94.69 65 THR B CA 1
ATOM 3582 C C . THR B 1 65 ? -0.411 29.531 9.312 1 94.69 65 THR B C 1
ATOM 3584 O O . THR B 1 65 ? 0.108 29.062 10.32 1 94.69 65 THR B O 1
ATOM 3587 N N . LYS B 1 66 ? -1.454 30.375 9.414 1 88.44 66 LYS B N 1
ATOM 3588 C CA . LYS B 1 66 ? -2.021 30.828 10.672 1 88.44 66 LYS B CA 1
ATOM 3589 C C . LYS B 1 66 ? -3.076 29.859 11.188 1 88.44 66 LYS B C 1
ATOM 3591 O O . LYS B 1 66 ? -3.471 29.922 12.359 1 88.44 66 LYS B O 1
ATOM 3596 N N . SER B 1 67 ? -3.58 29.125 10.289 1 76.44 67 SER B N 1
ATOM 3597 C CA . SER B 1 67 ? -4.707 28.312 10.711 1 76.44 67 SER B CA 1
ATOM 3598 C C . SER B 1 67 ? -4.734 26.984 9.961 1 76.44 67 SER B C 1
ATOM 3600 O O . SER B 1 67 ? -3.811 26.672 9.203 1 76.44 67 SER B O 1
ATOM 3602 N N . GLY B 1 68 ? -5.613 26.219 10.539 1 71 68 GLY B N 1
ATOM 3603 C CA . GLY B 1 68 ? -5.914 24.984 9.828 1 71 68 GLY B CA 1
ATOM 3604 C C . GLY B 1 68 ? -5.117 23.797 10.336 1 71 68 GLY B C 1
ATOM 3605 O O . GLY B 1 68 ? -4.566 23.844 11.438 1 71 68 GLY B O 1
ATOM 3606 N N . GLY B 1 69 ? -5.18 22.734 9.594 1 75.56 69 GLY B N 1
ATOM 3607 C CA . GLY B 1 69 ? -4.633 21.438 9.945 1 75.56 69 GLY B CA 1
ATOM 3608 C C . GLY B 1 69 ? -3.139 21.328 9.719 1 75.56 69 GLY B C 1
ATOM 3609 O O . GLY B 1 69 ? -2.533 20.281 9.984 1 75.56 69 GLY B O 1
ATOM 3610 N N . HIS B 1 70 ? -2.521 22.578 9.414 1 88.25 70 HIS B N 1
ATOM 3611 C CA . HIS B 1 70 ? -1.117 22.422 9.055 1 88.25 70 HIS B CA 1
ATOM 3612 C C . HIS B 1 70 ? -0.226 23.312 9.906 1 88.25 70 HIS B C 1
ATOM 3614 O O . HIS B 1 70 ? 1.001 23.188 9.867 1 88.25 70 HIS B O 1
ATOM 3620 N N . ALA B 1 71 ? -0.764 24.266 10.711 1 91.12 71 ALA B N 1
ATOM 3621 C CA . ALA B 1 71 ? 0.048 25.234 11.43 1 91.12 71 ALA B CA 1
ATOM 3622 C C . ALA B 1 71 ? 1.034 24.547 12.367 1 91.12 71 ALA B C 1
ATOM 3624 O O . ALA B 1 71 ? 2.139 25.047 12.594 1 91.12 71 ALA B O 1
ATOM 3625 N N . PHE B 1 72 ? 0.629 23.406 12.852 1 95.94 72 PHE B N 1
ATOM 3626 C CA . PHE B 1 72 ? 1.485 22.734 13.812 1 95.94 72 PHE B CA 1
ATOM 3627 C C . PHE B 1 72 ? 2.711 22.141 13.125 1 95.94 72 PHE B C 1
ATOM 3629 O O . PHE B 1 72 ? 3.688 21.781 13.781 1 95.94 72 PHE B O 1
ATOM 3636 N N . VAL B 1 73 ? 2.689 22 11.828 1 97.81 73 VAL B N 1
ATOM 3637 C CA . VAL B 1 73 ? 3.836 21.5 11.078 1 97.81 73 VAL B CA 1
ATOM 3638 C C . VAL B 1 73 ? 5.043 22.406 11.305 1 97.81 73 VAL B C 1
ATOM 3640 O O . VAL B 1 73 ? 6.156 21.922 11.531 1 97.81 73 VAL B O 1
ATOM 3643 N N . GLY B 1 74 ? 4.832 23.75 11.25 1 96.69 74 GLY B N 1
ATOM 3644 C CA . GLY B 1 74 ? 5.91 24.703 11.5 1 96.69 74 GLY B CA 1
ATOM 3645 C C . GLY B 1 74 ? 6.531 24.562 12.875 1 96.69 74 GLY B C 1
ATOM 3646 O O . GLY B 1 74 ? 7.75 24.656 13.023 1 96.69 74 GLY B O 1
ATOM 3647 N N . TYR B 1 75 ? 5.684 24.344 13.836 1 95.94 75 TYR B N 1
ATOM 3648 C CA . TYR B 1 75 ? 6.145 24.125 15.211 1 95.94 75 TYR B CA 1
ATOM 3649 C C . TYR B 1 75 ? 7.09 22.938 15.289 1 95.94 75 TYR B C 1
ATOM 3651 O O . TYR B 1 75 ? 8.188 23.047 15.844 1 95.94 75 TYR B O 1
ATOM 3659 N N . TYR B 1 76 ? 6.73 21.828 14.711 1 96.94 76 TYR B N 1
ATOM 3660 C CA . TYR B 1 76 ? 7.512 20.609 14.797 1 96.94 76 TYR B CA 1
ATOM 3661 C C . TYR B 1 76 ? 8.773 20.703 13.938 1 96.94 76 TYR B C 1
ATOM 3663 O O . TYR B 1 76 ? 9.828 20.188 14.312 1 96.94 76 TYR B O 1
ATOM 3671 N N . LEU B 1 77 ? 8.656 21.344 12.852 1 97.12 77 LEU B N 1
ATOM 3672 C CA . LEU B 1 77 ? 9.828 21.547 12 1 97.12 77 LEU B CA 1
ATOM 3673 C C . LEU B 1 77 ? 10.891 22.359 12.719 1 97.12 77 LEU B C 1
ATOM 3675 O O . LEU B 1 77 ? 12.07 21.984 12.719 1 97.12 77 LEU B O 1
ATOM 3679 N N . ALA B 1 78 ? 10.453 23.516 13.289 1 94.81 78 ALA B N 1
ATOM 3680 C CA . ALA B 1 78 ? 11.391 24.391 14 1 94.81 78 ALA B CA 1
ATOM 3681 C C . ALA B 1 78 ? 12.109 23.625 15.109 1 94.81 78 ALA B C 1
ATOM 3683 O O . ALA B 1 78 ? 13.336 23.703 15.234 1 94.81 78 ALA B O 1
ATOM 3684 N N . HIS B 1 79 ? 11.344 22.875 15.812 1 93.62 79 HIS B N 1
ATOM 3685 C CA . HIS B 1 79 ? 11.891 22.078 16.906 1 93.62 79 HIS B CA 1
ATOM 3686 C C . HIS B 1 79 ? 12.875 21.047 16.375 1 93.62 79 HIS B C 1
ATOM 3688 O O . HIS B 1 79 ? 14 20.938 16.891 1 93.62 79 HIS B O 1
ATOM 3694 N N . ALA B 1 80 ? 12.516 20.281 15.406 1 94.56 80 ALA B N 1
ATOM 3695 C CA . ALA B 1 80 ? 13.32 19.172 14.891 1 94.56 80 ALA B CA 1
ATOM 3696 C C . ALA B 1 80 ? 14.602 19.688 14.234 1 94.56 80 ALA B C 1
ATOM 3698 O O . ALA B 1 80 ? 15.664 19.078 14.383 1 94.56 80 ALA B O 1
ATOM 3699 N N . LEU B 1 81 ? 14.484 20.766 13.523 1 93.94 81 LEU B N 1
ATOM 3700 C CA . LEU B 1 81 ? 15.648 21.328 12.836 1 93.94 81 LEU B CA 1
ATOM 3701 C C . LEU B 1 81 ? 16.688 21.812 13.836 1 93.94 81 LEU B C 1
ATOM 3703 O O . LEU B 1 81 ? 17.891 21.641 13.625 1 93.94 81 LEU B O 1
ATOM 3707 N N . LEU B 1 82 ? 16.219 22.469 14.867 1 89.69 82 LEU B N 1
ATOM 3708 C CA . LEU B 1 82 ? 17.141 22.906 15.914 1 89.69 82 LEU B CA 1
ATOM 3709 C C . LEU B 1 82 ? 17.859 21.719 16.547 1 89.69 82 LEU B C 1
ATOM 3711 O O . LEU B 1 82 ? 19.062 21.766 16.75 1 89.69 82 LEU B O 1
ATOM 3715 N N . GLN B 1 83 ? 17.109 20.688 16.75 1 88.94 83 GLN B N 1
ATOM 3716 C CA . GLN B 1 83 ? 17.641 19.531 17.469 1 88.94 83 GLN B CA 1
ATOM 3717 C C . GLN B 1 83 ? 18.562 18.719 16.562 1 88.94 83 GLN B C 1
ATOM 3719 O O . GLN B 1 83 ? 19.625 18.25 17 1 88.94 83 GLN B O 1
ATOM 3724 N N . GLN B 1 84 ? 18.234 18.547 15.359 1 90.38 84 GLN B N 1
ATOM 3725 C CA . GLN B 1 84 ? 18.906 17.594 14.492 1 90.38 84 GLN B CA 1
ATOM 3726 C C . GLN B 1 84 ? 20 18.266 13.664 1 90.38 84 GLN B C 1
ATOM 3728 O O . GLN B 1 84 ? 21.031 17.641 13.375 1 90.38 84 GLN B O 1
ATOM 3733 N N . LYS B 1 85 ? 19.734 19.469 13.25 1 84.62 85 LYS B N 1
ATOM 3734 C CA . LYS B 1 85 ? 20.688 20.109 12.344 1 84.62 85 LYS B CA 1
ATOM 3735 C C . LYS B 1 85 ? 21.453 21.234 13.047 1 84.62 85 LYS B C 1
ATOM 3737 O O . LYS B 1 85 ? 22.438 21.734 12.523 1 84.62 85 LYS B O 1
ATOM 3742 N N . GLN B 1 86 ? 21.062 21.641 14.188 1 80.56 86 GLN B N 1
ATOM 3743 C CA . GLN B 1 86 ? 21.703 22.703 14.961 1 80.56 86 GLN B CA 1
ATOM 3744 C C . GLN B 1 86 ? 21.859 23.984 14.133 1 80.56 86 GLN B C 1
ATOM 3746 O O . GLN B 1 86 ? 22.922 24.594 14.109 1 80.56 86 GLN B O 1
ATOM 3751 N N . VAL B 1 87 ? 20.875 24.219 13.422 1 80.12 87 VAL B N 1
ATOM 3752 C CA . VAL B 1 87 ? 20.891 25.406 12.57 1 80.12 87 VAL B CA 1
ATOM 3753 C C . VAL B 1 87 ? 19.891 26.422 13.086 1 80.12 87 VAL B C 1
ATOM 3755 O O . VAL B 1 87 ? 18.906 26.062 13.742 1 80.12 87 VAL B O 1
ATOM 3758 N N . GLN B 1 88 ? 20.266 27.688 12.867 1 78.94 88 GLN B N 1
ATOM 3759 C CA . GLN B 1 88 ? 19.312 28.75 13.18 1 78.94 88 GLN B CA 1
ATOM 3760 C C . GLN B 1 88 ? 18.234 28.859 12.125 1 78.94 88 GLN B C 1
ATOM 3762 O O . GLN B 1 88 ? 18.516 28.953 10.93 1 78.94 88 GLN B O 1
ATOM 3767 N N . VAL B 1 89 ? 17.031 28.719 12.547 1 88.06 89 VAL B N 1
ATOM 3768 C CA . VAL B 1 89 ? 15.891 28.766 11.641 1 88.06 89 VAL B CA 1
ATOM 3769 C C . VAL B 1 89 ? 14.984 29.938 12 1 88.06 89 VAL B C 1
ATOM 3771 O O . VAL B 1 89 ? 14.852 30.281 13.18 1 88.06 89 VAL B O 1
ATOM 3774 N N . THR B 1 90 ? 14.586 30.688 11.078 1 91.75 90 THR B N 1
ATOM 3775 C CA . THR B 1 90 ? 13.531 31.688 11.25 1 91.75 90 THR B CA 1
ATOM 3776 C C . THR B 1 90 ? 12.172 31.078 10.922 1 91.75 90 THR B C 1
ATOM 3778 O O . THR B 1 90 ? 11.969 30.531 9.844 1 91.75 90 THR B O 1
ATOM 3781 N N . LEU B 1 91 ? 11.289 31.141 11.859 1 95.31 91 LEU B N 1
ATOM 3782 C CA . LEU B 1 91 ? 9.922 30.672 11.68 1 95.31 91 LEU B CA 1
ATOM 3783 C C . LEU B 1 91 ? 8.969 31.844 11.492 1 95.31 91 LEU B C 1
ATOM 3785 O O . LEU B 1 91 ? 8.633 32.531 12.453 1 95.31 91 LEU B O 1
ATOM 3789 N N . TRP B 1 92 ? 8.625 32.094 10.289 1 95.69 92 TRP B N 1
ATOM 3790 C CA . TRP B 1 92 ? 7.641 33.125 9.992 1 95.69 92 TRP B CA 1
ATOM 3791 C C . TRP B 1 92 ? 6.223 32.562 10.039 1 95.69 92 TRP B C 1
ATOM 3793 O O . TRP B 1 92 ? 5.945 31.516 9.453 1 95.69 92 TRP B O 1
ATOM 3803 N N . ASN B 1 93 ? 5.328 33.25 10.711 1 96 93 ASN B N 1
ATOM 3804 C CA . ASN B 1 93 ? 3.93 32.844 10.82 1 96 93 ASN B CA 1
ATOM 3805 C C . ASN B 1 93 ? 2.996 33.906 10.242 1 96 93 ASN B C 1
ATOM 3807 O O . ASN B 1 93 ? 3.119 35.094 10.555 1 96 93 ASN B O 1
ATOM 3811 N N . GLU B 1 94 ? 2.076 33.438 9.516 1 94.94 94 GLU B N 1
ATOM 3812 C CA . GLU B 1 94 ? 1.028 34.312 9.031 1 94.94 94 GLU B CA 1
ATOM 3813 C C . GLU B 1 94 ? 0.146 34.812 10.18 1 94.94 94 GLU B C 1
ATOM 3815 O O . GLU B 1 94 ? -0.294 34 11.008 1 94.94 94 GLU B O 1
ATOM 3820 N N . GLY B 1 95 ? -0.064 36.125 10.188 1 93.38 95 GLY B N 1
ATOM 3821 C CA . GLY B 1 95 ? -1.021 36.656 11.148 1 93.38 95 GLY B CA 1
ATOM 3822 C C . GLY B 1 95 ? -0.365 37.375 12.312 1 93.38 95 GLY B C 1
ATOM 3823 O O . GLY B 1 95 ? 0.836 37.656 12.281 1 93.38 95 GLY B O 1
ATOM 3824 N N . SER B 1 96 ? -1.207 37.719 13.336 1 93.44 96 SER B N 1
ATOM 3825 C CA . SER B 1 96 ? -0.734 38.438 14.516 1 93.44 96 SER B CA 1
ATOM 3826 C C . SER B 1 96 ? -0.565 37.5 15.703 1 93.44 96 SER B C 1
ATOM 3828 O O . SER B 1 96 ? -1.441 36.688 15.977 1 93.44 96 SER B O 1
ATOM 3830 N N . GLU B 1 97 ? 0.537 37.688 16.297 1 92.31 97 GLU B N 1
ATOM 3831 C CA . GLU B 1 97 ? 0.806 36.875 17.469 1 92.31 97 GLU B CA 1
ATOM 3832 C C . GLU B 1 97 ? -0.311 37 18.5 1 92.31 97 GLU B C 1
ATOM 3834 O O . GLU B 1 97 ? -0.727 36 19.094 1 92.31 97 GLU B O 1
ATOM 3839 N N . ALA B 1 98 ? -0.795 38.188 18.672 1 92.56 98 ALA B N 1
ATOM 3840 C CA . ALA B 1 98 ? -1.832 38.438 19.672 1 92.56 98 ALA B CA 1
ATOM 3841 C C . ALA B 1 98 ? -3.102 37.656 19.359 1 92.56 98 ALA B C 1
ATOM 3843 O O . ALA B 1 98 ? -3.768 37.156 20.281 1 92.56 98 ALA B O 1
ATOM 3844 N N . GLN B 1 99 ? -3.41 37.5 18.172 1 90.69 99 GLN B N 1
ATOM 3845 C CA . GLN B 1 99 ? -4.641 36.844 17.75 1 90.69 99 GLN B CA 1
ATOM 3846 C C . GLN B 1 99 ? -4.477 35.312 17.797 1 90.69 99 GLN B C 1
ATOM 3848 O O . GLN B 1 99 ? -5.445 34.594 18 1 90.69 99 GLN B O 1
ATOM 3853 N N . LEU B 1 100 ? -3.234 34.875 17.672 1 93.25 100 LEU B N 1
ATOM 3854 C CA . LEU B 1 100 ? -3.018 33.438 17.484 1 93.25 100 LEU B CA 1
ATOM 3855 C C . LEU B 1 100 ? -2.539 32.781 18.766 1 93.25 100 LEU B C 1
ATOM 3857 O O . LEU B 1 100 ? -2.604 31.547 18.906 1 93.25 100 LEU B O 1
ATOM 3861 N N . ARG B 1 101 ? -2.146 33.562 19.719 1 90.88 101 ARG B N 1
ATOM 3862 C CA . ARG B 1 101 ? -1.384 33.062 20.859 1 90.88 101 ARG B CA 1
ATOM 3863 C C . ARG B 1 101 ? -2.221 32.094 21.703 1 90.88 101 ARG B C 1
ATOM 3865 O O . ARG B 1 101 ? -1.677 31.312 22.469 1 90.88 101 ARG B O 1
ATOM 3872 N N . SER B 1 102 ? -3.494 32.156 21.578 1 90.94 102 SER B N 1
ATOM 3873 C CA . SER B 1 102 ? -4.34 31.344 22.438 1 90.94 102 SER B CA 1
ATOM 3874 C C . SER B 1 102 ? -4.676 30 21.781 1 90.94 102 SER B C 1
ATOM 3876 O O . SER B 1 102 ? -5.172 29.094 22.438 1 90.94 102 SER B O 1
ATOM 3878 N N . SER B 1 103 ? -4.367 29.875 20.531 1 91.38 103 SER B N 1
ATOM 3879 C CA . SER B 1 103 ? -4.746 28.656 19.797 1 91.38 103 SER B CA 1
ATOM 3880 C C . SER B 1 103 ? -3.531 27.781 19.531 1 91.38 103 SER B C 1
ATOM 3882 O O . SER B 1 103 ? -2.404 28.281 19.453 1 91.38 103 SER B O 1
ATOM 3884 N N . GLN B 1 104 ? -3.812 26.484 19.453 1 91.81 104 GLN B N 1
ATOM 3885 C CA . GLN B 1 104 ? -2.752 25.578 19.016 1 91.81 104 GLN B CA 1
ATOM 3886 C C . GLN B 1 104 ? -2.387 25.828 17.547 1 91.81 104 GLN B C 1
ATOM 3888 O O . GLN B 1 104 ? -3.252 26.172 16.734 1 91.81 104 GLN B O 1
ATOM 3893 N N . PRO B 1 105 ? -1.041 25.672 17.234 1 95.06 105 PRO B N 1
ATOM 3894 C CA . PRO B 1 105 ? 0.094 25.328 18.094 1 95.06 105 PRO B CA 1
ATOM 3895 C C . PRO B 1 105 ? 0.717 26.547 18.766 1 95.06 105 PRO B C 1
ATOM 3897 O O . PRO B 1 105 ? 1.67 26.422 19.547 1 95.06 105 PRO B O 1
ATOM 3900 N N . PHE B 1 106 ? 0.166 27.75 18.594 1 94.5 106 PHE B N 1
ATOM 3901 C CA . PHE B 1 106 ? 0.815 29 18.953 1 94.5 106 PHE B CA 1
ATOM 3902 C C . PHE B 1 106 ? 0.875 29.172 20.453 1 94.5 106 PHE B C 1
ATOM 3904 O O . PHE B 1 106 ? 1.788 29.812 20.984 1 94.5 106 PHE B O 1
ATOM 3911 N N . SER B 1 107 ? -0.037 28.547 21.109 1 93.56 107 SER B N 1
ATOM 3912 C CA . SER B 1 107 ? -0.044 28.594 22.562 1 93.56 107 SER B CA 1
ATOM 3913 C C . SER B 1 107 ? 1.214 27.953 23.141 1 93.56 107 SER B C 1
ATOM 3915 O O . SER B 1 107 ? 1.528 28.141 24.312 1 93.56 107 SER B O 1
ATOM 3917 N N . HIS B 1 108 ? 1.961 27.25 22.328 1 94.25 108 HIS B N 1
ATOM 3918 C CA . HIS B 1 108 ? 3.162 26.562 22.797 1 94.25 108 HIS B CA 1
ATOM 3919 C C . HIS B 1 108 ? 4.422 27.234 22.266 1 94.25 108 HIS B C 1
ATOM 3921 O O . HIS B 1 108 ? 5.531 26.734 22.469 1 94.25 108 HIS B O 1
ATOM 3927 N N . TYR B 1 109 ? 4.32 28.344 21.656 1 94.62 109 TYR B N 1
ATOM 3928 C CA . TYR B 1 109 ? 5.449 28.984 20.984 1 94.62 109 TYR B CA 1
ATOM 3929 C C . TYR B 1 109 ? 6.461 29.516 21.984 1 94.62 109 TYR B C 1
ATOM 3931 O O . TYR B 1 109 ? 7.613 29.781 21.641 1 94.62 109 TYR B O 1
ATOM 3939 N N . SER B 1 110 ? 6.07 29.766 23.234 1 93.88 110 SER B N 1
ATOM 3940 C CA . SER B 1 110 ? 7.02 30.141 24.266 1 93.88 110 SER B CA 1
ATOM 3941 C C . SER B 1 110 ? 8.156 29.125 24.375 1 93.88 110 SER B C 1
ATOM 3943 O O . SER B 1 110 ? 9.297 29.5 24.656 1 93.88 110 SER B O 1
ATOM 3945 N N . GLU B 1 111 ? 7.805 27.859 24.094 1 93.38 111 GLU B N 1
ATOM 3946 C CA . GLU B 1 111 ? 8.805 26.797 24.109 1 93.38 111 GLU B CA 1
ATOM 3947 C C . GLU B 1 111 ? 9.859 27.031 23.031 1 93.38 111 GLU B C 1
ATOM 3949 O O . GLU B 1 111 ? 11.055 26.812 23.25 1 93.38 111 GLU B O 1
ATOM 3954 N N . LEU B 1 112 ? 9.398 27.469 21.906 1 93 112 LEU B N 1
ATOM 3955 C CA . LEU B 1 112 ? 10.297 27.719 20.781 1 93 112 LEU B CA 1
ATOM 3956 C C . LEU B 1 112 ? 11.195 28.922 21.078 1 93 112 LEU B C 1
ATOM 3958 O O . LEU B 1 112 ? 12.391 28.891 20.781 1 93 112 LEU B O 1
ATOM 3962 N N . LYS B 1 113 ? 10.602 29.906 21.656 1 90.69 113 LYS B N 1
ATOM 3963 C CA . LYS B 1 113 ? 11.352 31.109 22 1 90.69 113 LYS B CA 1
ATOM 3964 C C . LYS B 1 113 ? 12.445 30.797 23.031 1 90.69 113 LYS B C 1
ATOM 3966 O O . LYS B 1 113 ? 13.562 31.297 22.906 1 90.69 113 LYS B O 1
ATOM 3971 N N . THR B 1 114 ? 12.117 29.969 23.906 1 92.25 114 THR B N 1
ATOM 3972 C CA . THR B 1 114 ? 13.07 29.578 24.922 1 92.25 114 THR B CA 1
ATOM 3973 C C . THR B 1 114 ? 14.242 28.812 24.312 1 92.25 114 THR B C 1
ATOM 3975 O O . THR B 1 114 ? 15.375 28.906 24.781 1 92.25 114 THR B O 1
ATOM 3978 N N . LEU B 1 115 ? 13.945 28.156 23.234 1 89.31 115 LEU B N 1
ATOM 3979 C CA . LEU B 1 115 ? 14.969 27.375 22.562 1 89.31 115 LEU B CA 1
ATOM 3980 C C . LEU B 1 115 ? 15.797 28.25 21.625 1 89.31 115 LEU B C 1
ATOM 3982 O O . LEU B 1 115 ? 16.781 27.781 21.047 1 89.31 115 LEU B O 1
ATOM 3986 N N . GLY B 1 116 ? 15.383 29.484 21.453 1 87.38 116 GLY B N 1
ATOM 3987 C CA . GLY B 1 116 ? 16.156 30.422 20.656 1 87.38 116 GLY B CA 1
ATOM 3988 C C . GLY B 1 116 ? 15.703 30.5 19.219 1 87.38 116 GLY B C 1
ATOM 3989 O O . GLY B 1 116 ? 16.406 31.047 18.359 1 87.38 116 GLY B O 1
ATOM 3990 N N . ILE B 1 117 ? 14.57 29.938 18.922 1 89.94 117 ILE B N 1
ATOM 3991 C CA . ILE B 1 117 ? 14.055 30 17.562 1 89.94 117 ILE B CA 1
ATOM 3992 C C . ILE B 1 117 ? 13.492 31.406 17.281 1 89.94 117 ILE B C 1
ATOM 3994 O O . ILE B 1 117 ? 12.734 31.938 18.094 1 89.94 117 ILE B O 1
ATOM 3998 N N . ASN B 1 118 ? 13.953 32 16.234 1 90.06 118 ASN B N 1
ATOM 3999 C CA . ASN B 1 118 ? 13.438 33.281 15.812 1 90.06 118 ASN B CA 1
ATOM 4000 C C . ASN B 1 118 ? 12.039 33.156 15.219 1 90.06 118 ASN B C 1
ATOM 4002 O O . ASN B 1 118 ? 11.875 32.656 14.109 1 90.06 118 ASN B O 1
ATOM 4006 N N . THR B 1 119 ? 11.062 33.594 15.93 1 93.31 119 THR B N 1
ATOM 4007 C CA . THR B 1 119 ? 9.68 33.531 15.461 1 93.31 119 THR B CA 1
ATOM 4008 C C . THR B 1 119 ? 9.203 34.906 15.023 1 93.31 119 THR B C 1
ATOM 4010 O O . THR B 1 119 ? 9.32 35.875 15.781 1 93.31 119 THR B O 1
ATOM 4013 N N . ILE B 1 120 ? 8.727 35.031 13.867 1 93.25 120 ILE B N 1
ATOM 4014 C CA . ILE B 1 120 ? 8.211 36.281 13.305 1 93.25 120 ILE B CA 1
ATOM 4015 C C . ILE B 1 120 ? 6.738 36.094 12.938 1 93.25 120 ILE B C 1
ATOM 4017 O O . ILE B 1 120 ? 6.344 35.062 12.406 1 93.25 120 ILE B O 1
ATOM 4021 N N . PHE B 1 121 ? 5.941 37.094 13.258 1 94.56 121 PHE B N 1
ATOM 4022 C CA . PHE B 1 121 ? 4.547 37.125 12.836 1 94.56 121 PHE B CA 1
ATOM 4023 C C . PHE B 1 121 ? 4.301 38.281 11.891 1 94.56 121 PHE B C 1
ATOM 4025 O O . PHE B 1 121 ? 4.836 39.375 12.094 1 94.56 121 PHE B O 1
ATOM 4032 N N . GLY B 1 122 ? 3.52 38.031 10.859 1 94.06 122 GLY B N 1
ATOM 4033 C CA . GLY B 1 122 ? 3.24 39.094 9.914 1 94.06 122 GLY B CA 1
ATOM 4034 C C . GLY B 1 122 ? 2.156 38.75 8.914 1 94.06 122 GLY B C 1
ATOM 4035 O O . GLY B 1 122 ? 1.735 37.594 8.836 1 94.06 122 GLY B O 1
ATOM 4036 N N . GLN B 1 123 ? 1.728 39.688 8.133 1 91.44 123 GLN B N 1
ATOM 4037 C CA . GLN B 1 123 ? 0.689 39.5 7.121 1 91.44 123 GLN B CA 1
ATOM 4038 C C . GLN B 1 123 ? 1.292 39.094 5.777 1 91.44 123 GLN B C 1
ATOM 4040 O O . GLN B 1 123 ? 0.636 38.438 4.969 1 91.44 123 GLN B O 1
ATOM 4045 N N . SER B 1 124 ? 2.479 39.531 5.613 1 91.19 124 SER B N 1
ATOM 4046 C CA . SER B 1 124 ? 3.205 39.219 4.387 1 91.19 124 SER B CA 1
ATOM 4047 C C . SER B 1 124 ? 4.609 38.719 4.688 1 91.19 124 SER B C 1
ATOM 4049 O O . SER B 1 124 ? 5.406 39.406 5.32 1 91.19 124 SER B O 1
ATOM 4051 N N . ALA B 1 125 ? 4.836 37.531 4.164 1 89.31 125 ALA B N 1
ATOM 4052 C CA . ALA B 1 125 ? 6.156 36.938 4.391 1 89.31 125 ALA B CA 1
ATOM 4053 C C . ALA B 1 125 ? 7.246 37.781 3.721 1 89.31 125 ALA B C 1
ATOM 4055 O O . ALA B 1 125 ? 8.289 38.031 4.316 1 89.31 125 ALA B O 1
ATOM 4056 N N . THR B 1 126 ? 6.965 38.219 2.584 1 90.31 126 THR B N 1
ATOM 4057 C CA . THR B 1 126 ? 7.957 38.969 1.834 1 90.31 126 THR B CA 1
ATOM 4058 C C . THR B 1 126 ? 8.266 40.312 2.527 1 90.31 126 THR B C 1
ATOM 4060 O O . THR B 1 126 ? 9.422 40.688 2.65 1 90.31 126 THR B O 1
ATOM 4063 N N . GLU B 1 127 ? 7.281 40.938 3.023 1 88.88 127 GLU B N 1
ATOM 4064 C CA . GLU B 1 127 ? 7.484 42.188 3.717 1 88.88 127 GLU B CA 1
ATOM 4065 C C . GLU B 1 127 ? 8.242 42 5.023 1 88.88 127 GLU B C 1
ATOM 4067 O O . GLU B 1 127 ? 9.062 42.844 5.406 1 88.88 127 GLU B O 1
ATOM 4072 N N . SER B 1 128 ? 7.973 40.875 5.59 1 89.12 128 SER B N 1
ATOM 4073 C CA . SER B 1 128 ? 8.578 40.594 6.887 1 89.12 128 SER B CA 1
ATOM 4074 C C . SER B 1 128 ? 10.047 40.219 6.742 1 89.12 128 SER B C 1
ATOM 4076 O O . SER B 1 128 ? 10.844 40.438 7.652 1 89.12 128 SER B O 1
ATOM 4078 N N . LEU B 1 129 ? 10.383 39.656 5.59 1 88.12 129 LEU B N 1
ATOM 4079 C CA . LEU B 1 129 ? 11.695 39.031 5.48 1 88.12 129 LEU B CA 1
ATOM 4080 C C . LEU B 1 129 ? 12.609 39.844 4.566 1 88.12 129 LEU B C 1
ATOM 4082 O O . LEU B 1 129 ? 13.836 39.781 4.695 1 88.12 129 LEU B O 1
ATOM 4086 N N . GLU B 1 130 ? 11.992 40.531 3.705 1 84.38 130 GLU B N 1
ATOM 4087 C CA . GLU B 1 130 ? 12.789 41.312 2.762 1 84.38 130 GLU B CA 1
ATOM 4088 C C . GLU B 1 130 ? 13.688 42.281 3.488 1 84.38 130 GLU B C 1
ATOM 4090 O O . GLU B 1 130 ? 13.242 43 4.398 1 84.38 130 GLU B O 1
ATOM 4095 N N . GLY B 1 131 ? 14.922 42.312 3.113 1 79.88 131 GLY B N 1
ATOM 4096 C CA . GLY B 1 131 ? 15.883 43.25 3.697 1 79.88 131 GLY B CA 1
ATOM 4097 C C . GLY B 1 131 ? 16.453 42.75 5.02 1 79.88 131 GLY B C 1
ATOM 4098 O O . GLY B 1 131 ? 17.453 43.281 5.5 1 79.88 131 GLY B O 1
ATOM 4099 N N . LYS B 1 132 ? 15.805 41.812 5.613 1 82.19 132 LYS B N 1
ATOM 4100 C CA . LYS B 1 132 ? 16.25 41.312 6.906 1 82.19 132 LYS B CA 1
ATOM 4101 C C . LYS B 1 132 ? 17.078 40.031 6.738 1 82.19 132 LYS B C 1
ATOM 4103 O O . LYS B 1 132 ? 17.906 39.719 7.594 1 82.19 132 LYS B O 1
ATOM 4108 N N . VAL B 1 133 ? 16.781 39.375 5.641 1 83.88 133 VAL B N 1
ATOM 4109 C CA . VAL B 1 133 ? 17.516 38.156 5.355 1 83.88 133 VAL B CA 1
ATOM 4110 C C . VAL B 1 133 ? 18.406 38.375 4.133 1 83.88 133 VAL B C 1
ATOM 4112 O O . VAL B 1 133 ? 17.922 38.719 3.053 1 83.88 133 VAL B O 1
ATOM 4115 N N . ARG B 1 134 ? 19.672 38.219 4.312 1 81.31 134 ARG B N 1
ATOM 4116 C CA . ARG B 1 134 ? 20.609 38.438 3.219 1 81.31 134 ARG B CA 1
ATOM 4117 C C . ARG B 1 134 ? 20.844 37.156 2.428 1 81.31 134 ARG B C 1
ATOM 4119 O O . ARG B 1 134 ? 20.938 37.188 1.199 1 81.31 134 ARG B O 1
ATOM 4126 N N . LYS B 1 135 ? 20.969 36.094 3.117 1 88.38 135 LYS B N 1
ATOM 4127 C CA . LYS B 1 135 ? 21.203 34.812 2.488 1 88.38 135 LYS B CA 1
ATOM 4128 C C . LYS B 1 135 ? 20.5 33.688 3.24 1 88.38 135 LYS B C 1
ATOM 4130 O O . LYS B 1 135 ? 20.453 33.688 4.473 1 88.38 135 LYS B O 1
ATOM 4135 N N . CYS B 1 136 ? 19.953 32.781 2.467 1 91.75 136 CYS B N 1
ATOM 4136 C CA . CYS B 1 136 ? 19.234 31.641 3.021 1 91.75 136 CYS B CA 1
ATOM 4137 C C . CYS B 1 136 ? 19.422 30.422 2.141 1 91.75 136 CYS B C 1
ATOM 4139 O O . CYS B 1 136 ? 19.297 30.5 0.917 1 91.75 136 CYS B O 1
ATOM 4141 N N . ASP B 1 137 ? 19.734 29.312 2.725 1 93.25 137 ASP B N 1
ATOM 4142 C CA . ASP B 1 137 ? 20.047 28.109 1.95 1 93.25 137 ASP B CA 1
ATOM 4143 C C . ASP B 1 137 ? 18.766 27.422 1.488 1 93.25 137 ASP B C 1
ATOM 4145 O O . ASP B 1 137 ? 18.719 26.875 0.378 1 93.25 137 ASP B O 1
ATOM 4149 N N . TRP B 1 138 ? 17.797 27.344 2.352 1 96.06 138 TRP B N 1
ATOM 4150 C CA . TRP B 1 138 ? 16.578 26.625 2.002 1 96.06 138 TRP B CA 1
ATOM 4151 C C . TRP B 1 138 ? 15.352 27.281 2.625 1 96.06 138 TRP B C 1
ATOM 4153 O O . TRP B 1 138 ? 15.469 28 3.625 1 96.06 138 TRP B O 1
ATOM 4163 N N . ILE B 1 139 ? 14.195 27.156 2.039 1 97.12 139 ILE B N 1
ATOM 4164 C CA . ILE B 1 139 ? 12.898 27.594 2.533 1 97.12 139 ILE B CA 1
ATOM 4165 C C . ILE B 1 139 ? 11.945 26.391 2.602 1 97.12 139 ILE B C 1
ATOM 4167 O O . ILE B 1 139 ? 11.859 25.609 1.653 1 97.12 139 ILE B O 1
ATOM 4171 N N . ILE B 1 140 ? 11.305 26.203 3.688 1 98.06 140 ILE B N 1
ATOM 4172 C CA . ILE B 1 140 ? 10.188 25.266 3.814 1 98.06 140 ILE B CA 1
ATOM 4173 C C . ILE B 1 140 ? 8.867 26.047 3.812 1 98.06 140 ILE B C 1
ATOM 4175 O O . ILE B 1 140 ? 8.609 26.844 4.719 1 98.06 140 ILE B O 1
ATOM 4179 N N . ASP B 1 141 ? 8.07 25.797 2.832 1 98.44 141 ASP B N 1
ATOM 4180 C CA . ASP B 1 141 ? 6.828 26.531 2.605 1 98.44 141 ASP B CA 1
ATOM 4181 C C . ASP B 1 141 ? 5.621 25.703 3.055 1 98.44 141 ASP B C 1
ATOM 4183 O O . ASP B 1 141 ? 5.086 24.906 2.285 1 98.44 141 ASP B O 1
ATOM 4187 N N . ASN B 1 142 ? 5.133 25.906 4.188 1 97.94 142 ASN B N 1
ATOM 4188 C CA . ASN B 1 142 ? 3.893 25.359 4.738 1 97.94 142 ASN B CA 1
ATOM 4189 C C . ASN B 1 142 ? 2.799 26.422 4.801 1 97.94 142 ASN B C 1
ATOM 4191 O O . ASN B 1 142 ? 2.008 26.453 5.746 1 97.94 142 ASN B O 1
ATOM 4195 N N . PHE B 1 143 ? 2.809 27.328 3.873 1 96.19 143 PHE B N 1
ATOM 4196 C CA . PHE B 1 143 ? 1.974 28.531 3.922 1 96.19 143 PHE B CA 1
ATOM 4197 C C . PHE B 1 143 ? 1.215 28.719 2.613 1 96.19 143 PHE B C 1
ATOM 4199 O O . PHE B 1 143 ? 0.013 28.984 2.619 1 96.19 143 PHE B O 1
ATOM 4206 N N . SER B 1 144 ? 1.829 28.531 1.507 1 95.44 144 SER B N 1
ATOM 4207 C CA . SER B 1 144 ? 1.265 28.859 0.202 1 95.44 144 SER B CA 1
ATOM 4208 C C . SER B 1 144 ? -0.007 28.062 -0.068 1 95.44 144 SER B C 1
ATOM 4210 O O . SER B 1 144 ? -0.08 26.875 0.253 1 95.44 144 SER B O 1
ATOM 4212 N N . LYS B 1 145 ? -0.983 28.781 -0.675 1 91.75 145 LYS B N 1
ATOM 4213 C CA . LYS B 1 145 ? -2.283 28.172 -0.942 1 91.75 145 LYS B CA 1
ATOM 4214 C C . LYS B 1 145 ? -2.568 28.125 -2.439 1 91.75 145 LYS B C 1
ATOM 4216 O O . LYS B 1 145 ? -3.377 27.312 -2.895 1 91.75 145 LYS B O 1
ATOM 4221 N N . ASP B 1 146 ? -2.006 29.062 -3.121 1 96.56 146 ASP B N 1
ATOM 4222 C CA . ASP B 1 146 ? -2.156 29.156 -4.57 1 96.56 146 ASP B CA 1
ATOM 4223 C C . ASP B 1 146 ? -0.944 29.828 -5.207 1 96.56 146 ASP B C 1
ATOM 4225 O O . ASP B 1 146 ? -0.005 30.219 -4.512 1 96.56 146 ASP B O 1
ATOM 4229 N N . VAL B 1 147 ? -0.977 29.922 -6.473 1 97.56 147 VAL B N 1
ATOM 4230 C CA . VAL B 1 147 ? 0.156 30.453 -7.227 1 97.56 147 VAL B CA 1
ATOM 4231 C C . VAL B 1 147 ? 0.374 31.922 -6.875 1 97.56 147 VAL B C 1
ATOM 4233 O O . VAL B 1 147 ? 1.515 32.375 -6.742 1 97.56 147 VAL B O 1
ATOM 4236 N N . GLU B 1 148 ? -0.659 32.656 -6.684 1 95.5 148 GLU B N 1
ATOM 4237 C CA . GLU B 1 148 ? -0.57 34.094 -6.418 1 95.5 148 GLU B CA 1
ATOM 4238 C C . GLU B 1 148 ? 0.132 34.344 -5.094 1 95.5 148 GLU B C 1
ATOM 4240 O O . GLU B 1 148 ? 0.914 35.312 -4.984 1 95.5 148 GLU B O 1
ATOM 4245 N N . THR B 1 149 ? -0.155 33.531 -4.16 1 93.31 149 THR B N 1
ATOM 4246 C CA . THR B 1 149 ? 0.48 33.688 -2.855 1 93.31 149 THR B CA 1
ATOM 4247 C C . THR B 1 149 ? 1.932 33.219 -2.9 1 93.31 149 THR B C 1
ATOM 4249 O O . THR B 1 149 ? 2.75 33.656 -2.078 1 93.31 149 THR B O 1
ATOM 4252 N N . THR B 1 150 ? 2.275 32.438 -3.82 1 96.88 150 THR B N 1
ATOM 4253 C CA . THR B 1 150 ? 3.588 31.797 -3.887 1 96.88 150 THR B CA 1
ATOM 4254 C C . THR B 1 150 ? 4.551 32.625 -4.715 1 96.88 150 THR B C 1
ATOM 4256 O O . THR B 1 150 ? 5.758 32.625 -4.457 1 96.88 150 THR B O 1
ATOM 4259 N N . LYS B 1 151 ? 4.109 33.375 -5.645 1 96.88 151 LYS B N 1
ATOM 4260 C CA . LYS B 1 151 ? 4.938 34.125 -6.594 1 96.88 151 LYS B CA 1
ATOM 4261 C C . LYS B 1 151 ? 5.922 35.031 -5.867 1 96.88 151 LYS B C 1
ATOM 4263 O O . LYS B 1 151 ? 7.125 34.969 -6.129 1 96.88 151 LYS B O 1
ATOM 4268 N N . PRO B 1 152 ? 5.438 35.875 -4.941 1 95.69 152 PRO B N 1
ATOM 4269 C CA . PRO B 1 152 ? 6.383 36.75 -4.254 1 95.69 152 PRO B CA 1
ATOM 4270 C C . PRO B 1 152 ? 7.43 35.969 -3.449 1 95.69 152 PRO B C 1
ATOM 4272 O O . PRO B 1 152 ? 8.555 36.469 -3.281 1 95.69 152 PRO B O 1
ATOM 4275 N N . LEU B 1 153 ? 7.105 34.844 -2.982 1 96.75 153 LEU B N 1
ATOM 4276 C CA . LEU B 1 153 ? 8.023 34.031 -2.205 1 96.75 153 LEU B CA 1
ATOM 4277 C C . LEU B 1 153 ? 9.125 33.438 -3.094 1 96.75 153 LEU B C 1
ATOM 4279 O O . LEU B 1 153 ? 10.273 33.344 -2.674 1 96.75 153 LEU B O 1
ATOM 4283 N N . VAL B 1 154 ? 8.719 33.031 -4.258 1 97.25 154 VAL B N 1
ATOM 4284 C CA . VAL B 1 154 ? 9.664 32.5 -5.238 1 97.25 154 VAL B CA 1
ATOM 4285 C C . VAL B 1 154 ? 10.672 33.594 -5.613 1 97.25 154 VAL B C 1
ATOM 4287 O O . VAL B 1 154 ? 11.867 33.312 -5.715 1 97.25 154 VAL B O 1
ATOM 4290 N N . GLU B 1 155 ? 10.172 34.781 -5.812 1 95.31 155 GLU B N 1
ATOM 4291 C CA . GLU B 1 155 ? 11.055 35.906 -6.098 1 95.31 155 GLU B CA 1
ATOM 4292 C C . GLU B 1 155 ? 12.023 36.156 -4.949 1 95.31 155 GLU B C 1
ATOM 4294 O O . GLU B 1 155 ? 13.227 36.344 -5.168 1 95.31 155 GLU B O 1
ATOM 4299 N N . LEU B 1 156 ? 11.5 36.219 -3.764 1 94.56 156 LEU B N 1
ATOM 4300 C CA . LEU B 1 156 ? 12.336 36.375 -2.58 1 94.56 156 LEU B CA 1
ATOM 4301 C C . LEU B 1 156 ? 13.398 35.281 -2.504 1 94.56 156 LEU B C 1
ATOM 4303 O O . LEU B 1 156 ? 14.57 35.562 -2.244 1 94.56 156 LEU B O 1
ATOM 4307 N N . ALA B 1 157 ? 13 34.031 -2.693 1 96.06 157 ALA B N 1
ATOM 4308 C CA . ALA B 1 157 ? 13.914 32.875 -2.631 1 96.06 157 ALA B CA 1
ATOM 4309 C C . ALA B 1 157 ? 15.086 33.062 -3.588 1 96.06 157 ALA B C 1
ATOM 4311 O O . ALA B 1 157 ? 16.234 32.812 -3.219 1 96.06 157 ALA B O 1
ATOM 4312 N N . SER B 1 158 ? 14.773 33.5 -4.773 1 94.69 158 SER B N 1
ATOM 4313 C CA . SER B 1 158 ? 15.812 33.719 -5.77 1 94.69 158 SER B CA 1
ATOM 4314 C C . SER B 1 158 ? 16.75 34.844 -5.332 1 94.69 158 SER B C 1
ATOM 4316 O O . SER B 1 158 ? 17.969 34.719 -5.484 1 94.69 158 SER B O 1
ATOM 4318 N N . GLN B 1 159 ? 16.234 35.844 -4.777 1 92.5 159 GLN B N 1
ATOM 4319 C CA . GLN B 1 159 ? 16.984 37.031 -4.383 1 92.5 159 GLN B CA 1
ATOM 4320 C C . GLN B 1 159 ? 17.969 36.688 -3.25 1 92.5 159 GLN B C 1
ATOM 4322 O O . GLN B 1 159 ? 19.078 37.219 -3.215 1 92.5 159 GLN B O 1
ATOM 4327 N N . ILE B 1 160 ? 17.531 35.875 -2.398 1 92.75 160 ILE B N 1
ATOM 4328 C CA . ILE B 1 160 ? 18.359 35.656 -1.21 1 92.75 160 ILE B CA 1
ATOM 4329 C C . ILE B 1 160 ? 19.172 34.375 -1.378 1 92.75 160 ILE B C 1
ATOM 4331 O O . ILE B 1 160 ? 19.75 33.875 -0.412 1 92.75 160 ILE B O 1
ATOM 4335 N N . GLY B 1 161 ? 19.125 33.75 -2.52 1 93.62 161 GLY B N 1
ATOM 4336 C CA . GLY B 1 161 ? 20.062 32.688 -2.881 1 93.62 161 GLY B CA 1
ATOM 4337 C C . GLY B 1 161 ? 19.625 31.312 -2.379 1 93.62 161 GLY B C 1
ATOM 4338 O O . GLY B 1 161 ? 20.469 30.484 -2.021 1 93.62 161 GLY B O 1
ATOM 4339 N N . VAL B 1 162 ? 18.422 31.078 -2.285 1 95.75 162 VAL B N 1
ATOM 4340 C CA . VAL B 1 162 ? 17.906 29.781 -1.857 1 95.75 162 VAL B CA 1
ATOM 4341 C C . VAL B 1 162 ? 18.312 28.703 -2.859 1 95.75 162 VAL B C 1
ATOM 4343 O O . VAL B 1 162 ? 18.203 28.906 -4.07 1 95.75 162 VAL B O 1
ATOM 4346 N N . ARG B 1 163 ? 18.766 27.609 -2.316 1 96.06 163 ARG B N 1
ATOM 4347 C CA . ARG B 1 163 ? 19.188 26.484 -3.162 1 96.06 163 ARG B CA 1
ATOM 4348 C C . ARG B 1 163 ? 18.078 25.438 -3.246 1 96.06 163 ARG B C 1
ATOM 4350 O O . ARG B 1 163 ? 17.984 24.703 -4.234 1 96.06 163 ARG B O 1
ATOM 4357 N N . HIS B 1 164 ? 17.344 25.297 -2.18 1 97.69 164 HIS B N 1
ATOM 4358 C CA . HIS B 1 164 ? 16.344 24.234 -2.088 1 97.69 164 HIS B CA 1
ATOM 4359 C C . HIS B 1 164 ? 15.047 24.766 -1.48 1 97.69 164 HIS B C 1
ATOM 4361 O O . HIS B 1 164 ? 15.039 25.234 -0.346 1 97.69 164 HIS B O 1
ATOM 4367 N N . TYR B 1 165 ? 13.977 24.734 -2.242 1 98.5 165 TYR B N 1
ATOM 4368 C CA . TYR B 1 165 ? 12.633 25.141 -1.843 1 98.5 165 TYR B CA 1
ATOM 4369 C C . TYR B 1 165 ? 11.758 23.922 -1.585 1 98.5 165 TYR B C 1
ATOM 4371 O O . TYR B 1 165 ? 11.5 23.125 -2.496 1 98.5 165 TYR B O 1
ATOM 4379 N N . LEU B 1 166 ? 11.297 23.703 -0.395 1 98.75 166 LEU B N 1
ATOM 4380 C CA . LEU B 1 166 ? 10.516 22.547 0.024 1 98.75 166 LEU B CA 1
ATOM 4381 C C . LEU B 1 166 ? 9.07 22.938 0.333 1 98.75 166 LEU B C 1
ATOM 4383 O O . LEU B 1 166 ? 8.836 23.812 1.178 1 98.75 166 LEU B O 1
ATOM 4387 N N . PHE B 1 167 ? 8.109 22.359 -0.341 1 98.81 167 PHE B N 1
ATOM 4388 C CA . PHE B 1 167 ? 6.711 22.766 -0.284 1 98.81 167 PHE B CA 1
ATOM 4389 C C . PHE B 1 167 ? 5.84 21.672 0.307 1 98.81 167 PHE B C 1
ATOM 4391 O O . PHE B 1 167 ? 5.852 20.531 -0.177 1 98.81 167 PHE B O 1
ATOM 4398 N N . VAL B 1 168 ? 5.109 22 1.322 1 98.38 168 VAL B N 1
ATOM 4399 C CA . VAL B 1 168 ? 4.133 21.062 1.884 1 98.38 168 VAL B CA 1
ATOM 4400 C C . VAL B 1 168 ? 2.836 21.125 1.081 1 98.38 168 VAL B C 1
ATOM 4402 O O . VAL B 1 168 ? 2.006 22.016 1.299 1 98.38 168 VAL B O 1
ATOM 4405 N N . SER B 1 169 ? 2.652 20.219 0.253 1 97.88 169 SER B N 1
ATOM 4406 C CA . SER B 1 169 ? 1.468 20.062 -0.586 1 97.88 169 SER B CA 1
ATOM 4407 C C . SER B 1 169 ? 0.416 19.188 0.097 1 97.88 169 SER B C 1
ATOM 4409 O O . SER B 1 169 ? 0.256 19.25 1.318 1 97.88 169 SER B O 1
ATOM 4411 N N . SER B 1 170 ? -0.408 18.531 -0.705 1 97 170 SER B N 1
ATOM 4412 C CA . SER B 1 170 ? -1.505 17.75 -0.141 1 97 170 SER B CA 1
ATOM 4413 C C . SER B 1 170 ? -1.855 16.562 -1.034 1 97 170 SER B C 1
ATOM 4415 O O . SER B 1 170 ? -1.942 16.703 -2.256 1 97 170 SER B O 1
ATOM 4417 N N . ALA B 1 171 ? -2.041 15.43 -0.369 1 97.38 171 ALA B N 1
ATOM 4418 C CA . ALA B 1 171 ? -2.529 14.273 -1.118 1 97.38 171 ALA B CA 1
ATOM 4419 C C . ALA B 1 171 ? -3.955 14.5 -1.61 1 97.38 171 ALA B C 1
ATOM 4421 O O . ALA B 1 171 ? -4.441 13.781 -2.482 1 97.38 171 ALA B O 1
ATOM 4422 N N . GLY B 1 172 ? -4.621 15.516 -1.086 1 96.69 172 GLY B N 1
ATOM 4423 C CA . GLY B 1 172 ? -5.992 15.82 -1.459 1 96.69 172 GLY B CA 1
ATOM 4424 C C . GLY B 1 172 ? -6.145 16.203 -2.92 1 96.69 172 GLY B C 1
ATOM 4425 O O . GLY B 1 172 ? -7.258 16.219 -3.449 1 96.69 172 GLY B O 1
ATOM 4426 N N . ILE B 1 173 ? -5.086 16.422 -3.588 1 97.81 173 ILE B N 1
ATOM 4427 C CA . ILE B 1 173 ? -5.172 16.891 -4.965 1 97.81 173 ILE B CA 1
ATOM 4428 C C . ILE B 1 173 ? -5.293 15.711 -5.914 1 97.81 173 ILE B C 1
ATOM 4430 O O . ILE B 1 173 ? -5.574 15.883 -7.102 1 97.81 173 ILE B O 1
ATOM 4434 N N . TYR B 1 174 ? -5.039 14.43 -5.418 1 97.75 174 TYR B N 1
ATOM 4435 C CA . TYR B 1 174 ? -5.156 13.25 -6.27 1 97.75 174 TYR B CA 1
ATOM 4436 C C . TYR B 1 174 ? -6.582 13.086 -6.781 1 97.75 174 TYR B C 1
ATOM 4438 O O . TYR B 1 174 ? -7.543 13.305 -6.043 1 97.75 174 TYR B O 1
ATOM 4446 N N . LYS B 1 175 ? -6.699 12.742 -7.992 1 96.62 175 LYS B N 1
ATOM 4447 C CA . LYS B 1 175 ? -7.996 12.336 -8.531 1 96.62 175 LYS B CA 1
ATOM 4448 C C . LYS B 1 175 ? -8.391 10.953 -8.016 1 96.62 175 LYS B C 1
ATOM 4450 O O . LYS B 1 175 ? -7.531 10.086 -7.82 1 96.62 175 LYS B O 1
ATOM 4455 N N . ALA B 1 176 ? -9.711 10.812 -7.855 1 91.12 176 ALA B N 1
ATOM 4456 C CA . ALA B 1 176 ? -10.203 9.5 -7.445 1 91.12 176 ALA B CA 1
ATOM 4457 C C . ALA B 1 176 ? -9.797 8.422 -8.438 1 91.12 176 ALA B C 1
ATOM 4459 O O . ALA B 1 176 ? -9.812 8.648 -9.648 1 91.12 176 ALA B O 1
ATOM 4460 N N . SER B 1 177 ? -9.305 7.312 -7.883 1 87.19 177 SER B N 1
ATOM 4461 C CA . SER B 1 177 ? -8.891 6.184 -8.711 1 87.19 177 SER B CA 1
ATOM 4462 C C . SER B 1 177 ? -9.328 4.859 -8.094 1 87.19 177 SER B C 1
ATOM 4464 O O . SER B 1 177 ? -9.375 4.727 -6.867 1 87.19 177 SER B O 1
ATOM 4466 N N . GLU B 1 178 ? -9.68 3.904 -8.938 1 84.06 178 GLU B N 1
ATOM 4467 C CA . GLU B 1 178 ? -10.023 2.566 -8.469 1 84.06 178 GLU B CA 1
ATOM 4468 C C . GLU B 1 178 ? -8.773 1.743 -8.18 1 84.06 178 GLU B C 1
ATOM 4470 O O . GLU B 1 178 ? -8.844 0.72 -7.496 1 84.06 178 GLU B O 1
ATOM 4475 N N . MET B 1 179 ? -7.73 2.193 -8.789 1 87.5 179 MET B N 1
ATOM 4476 C CA . MET B 1 179 ? -6.438 1.6 -8.453 1 87.5 179 MET B CA 1
ATOM 4477 C C . MET B 1 179 ? -5.758 2.371 -7.332 1 87.5 179 MET B C 1
ATOM 4479 O O . MET B 1 179 ? -5.633 3.596 -7.398 1 87.5 179 MET B O 1
ATOM 4483 N N . THR B 1 180 ? -5.441 1.718 -6.297 1 92 180 THR B N 1
ATOM 4484 C CA . THR B 1 180 ? -4.863 2.314 -5.098 1 92 180 THR B CA 1
ATOM 4485 C C . THR B 1 180 ? -3.688 1.483 -4.594 1 92 180 THR B C 1
ATOM 4487 O O . THR B 1 180 ? -3.523 0.326 -4.988 1 92 180 THR B O 1
ATOM 4490 N N . PRO B 1 181 ? -2.793 2.061 -3.818 1 95.81 181 PRO B N 1
ATOM 4491 C CA . PRO B 1 181 ? -2.707 3.43 -3.309 1 95.81 181 PRO B CA 1
ATOM 4492 C C . PRO B 1 181 ? -2.256 4.43 -4.371 1 95.81 181 PRO B C 1
ATOM 4494 O O . PRO B 1 181 ? -1.79 4.027 -5.441 1 95.81 181 PRO B O 1
ATOM 4497 N N . HIS B 1 182 ? -2.43 5.699 -4.055 1 97 182 HIS B N 1
ATOM 4498 C CA . HIS B 1 182 ? -1.915 6.742 -4.938 1 97 182 HIS B CA 1
ATOM 4499 C C . HIS B 1 182 ? -0.39 6.758 -4.941 1 97 182 HIS B C 1
ATOM 4501 O O . HIS B 1 182 ? 0.237 6.742 -3.879 1 97 182 HIS B O 1
ATOM 4507 N N . PHE B 1 183 ? 0.145 6.68 -6.102 1 95 183 PHE B N 1
ATOM 4508 C CA . PHE B 1 183 ? 1.553 6.98 -6.336 1 95 183 PHE B CA 1
ATOM 4509 C C . PHE B 1 183 ? 1.735 8.43 -6.754 1 95 183 PHE B C 1
ATOM 4511 O O . PHE B 1 183 ? 0.786 9.078 -7.203 1 95 183 PHE B O 1
ATOM 4518 N N . GLU B 1 184 ? 2.912 8.961 -6.633 1 97.81 184 GLU B N 1
ATOM 4519 C CA . GLU B 1 184 ? 3.156 10.383 -6.828 1 97.81 184 GLU B CA 1
ATOM 4520 C C . GLU B 1 184 ? 2.893 10.797 -8.273 1 97.81 184 GLU B C 1
ATOM 4522 O O . GLU B 1 184 ? 2.547 11.953 -8.539 1 97.81 184 GLU B O 1
ATOM 4527 N N . ASN B 1 185 ? 2.963 9.867 -9.18 1 95.31 185 ASN B N 1
ATOM 4528 C CA . ASN B 1 185 ? 2.746 10.203 -10.578 1 95.31 185 ASN B CA 1
ATOM 4529 C C . ASN B 1 185 ? 1.289 10 -10.984 1 95.31 185 ASN B C 1
ATOM 4531 O O . ASN B 1 185 ? 0.935 10.18 -12.156 1 95.31 185 ASN B O 1
ATOM 4535 N N . ASP B 1 186 ? 0.446 9.555 -10.094 1 96.06 186 ASP B N 1
ATOM 4536 C CA . ASP B 1 186 ? -0.973 9.406 -10.398 1 96.06 186 ASP B CA 1
ATOM 4537 C C . ASP B 1 186 ? -1.599 10.75 -10.766 1 96.06 186 ASP B C 1
ATOM 4539 O O . ASP B 1 186 ? -1.112 11.805 -10.344 1 96.06 186 ASP B O 1
ATOM 4543 N N . PRO B 1 187 ? -2.727 10.742 -11.5 1 96.75 187 PRO B N 1
ATOM 4544 C CA . PRO B 1 187 ? -3.373 11.992 -11.922 1 96.75 187 PRO B CA 1
ATOM 4545 C C . PRO B 1 187 ? -3.871 12.82 -10.742 1 96.75 187 PRO B C 1
ATOM 4547 O O . PRO B 1 187 ? -4.363 12.266 -9.758 1 96.75 187 PRO B O 1
ATOM 4550 N N . VAL B 1 188 ? -3.723 14.141 -10.891 1 98.06 188 VAL B N 1
ATOM 4551 C CA . VAL B 1 188 ? -4.203 15.086 -9.891 1 98.06 188 VAL B CA 1
ATOM 4552 C C . VAL B 1 188 ? -5.25 16 -10.508 1 98.06 188 VAL B C 1
ATOM 4554 O O . VAL B 1 188 ? -5.363 16.094 -11.734 1 98.06 188 VAL B O 1
ATOM 4557 N N . ASN B 1 189 ? -6.066 16.562 -9.68 1 97.88 189 ASN B N 1
ATOM 4558 C CA . ASN B 1 189 ? -6.984 17.594 -10.133 1 97.88 189 ASN B CA 1
ATOM 4559 C C . ASN B 1 189 ? -6.238 18.859 -10.562 1 97.88 189 ASN B C 1
ATOM 4561 O O . ASN B 1 189 ? -5.852 19.672 -9.727 1 97.88 189 ASN B O 1
ATOM 4565 N N . SER B 1 190 ? -6.098 19.109 -11.805 1 95.88 190 SER B N 1
ATOM 4566 C CA . SER B 1 190 ? -5.273 20.188 -12.359 1 95.88 190 SER B CA 1
ATOM 4567 C C . SER B 1 190 ? -5.855 21.547 -12.023 1 95.88 190 SER B C 1
ATOM 4569 O O . SER B 1 190 ? -5.148 22.562 -12.086 1 95.88 190 SER B O 1
ATOM 4571 N N . ASP B 1 191 ? -7.148 21.516 -11.641 1 96.5 191 ASP B N 1
ATOM 4572 C CA . ASP B 1 191 ? -7.805 22.797 -11.367 1 96.5 191 ASP B CA 1
ATOM 4573 C C . ASP B 1 191 ? -7.656 23.188 -9.906 1 96.5 191 ASP B C 1
ATOM 4575 O O . ASP B 1 191 ? -7.914 24.328 -9.531 1 96.5 191 ASP B O 1
ATOM 4579 N N . ALA B 1 192 ? -7.203 22.234 -9.125 1 96.88 192 ALA B N 1
ATOM 4580 C CA . ALA B 1 192 ? -7.012 22.547 -7.711 1 96.88 192 ALA B CA 1
ATOM 4581 C C . ALA B 1 192 ? -5.875 23.547 -7.516 1 96.88 192 ALA B C 1
ATOM 4583 O O . ALA B 1 192 ? -4.816 23.422 -8.141 1 96.88 192 ALA B O 1
ATOM 4584 N N . ALA B 1 193 ? -6.07 24.531 -6.672 1 97.56 193 ALA B N 1
ATOM 4585 C CA . ALA B 1 193 ? -5.094 25.594 -6.438 1 97.56 193 ALA B CA 1
ATOM 4586 C C . ALA B 1 193 ? -3.754 25.031 -5.984 1 97.56 193 ALA B C 1
ATOM 4588 O O . ALA B 1 193 ? -2.699 25.453 -6.465 1 97.56 193 ALA B O 1
ATOM 4589 N N . ILE B 1 194 ? -3.805 24.062 -5.137 1 97.44 194 ILE B N 1
ATOM 4590 C CA . ILE B 1 194 ? -2.59 23.469 -4.605 1 97.44 194 ILE B CA 1
ATOM 4591 C C . ILE B 1 194 ? -1.851 22.719 -5.719 1 97.44 194 ILE B C 1
ATOM 4593 O O . ILE B 1 194 ? -0.62 22.75 -5.781 1 97.44 194 ILE B O 1
ATOM 4597 N N . SER B 1 195 ? -2.609 22.031 -6.57 1 98.06 195 SER B N 1
ATOM 4598 C CA . SER B 1 195 ? -2.008 21.344 -7.711 1 98.06 195 SER B CA 1
ATOM 4599 C C . SER B 1 195 ? -1.29 22.328 -8.625 1 98.06 195 SER B C 1
ATOM 4601 O O . SER B 1 195 ? -0.177 22.062 -9.086 1 98.06 195 SER B O 1
ATOM 4603 N N . GLN B 1 196 ? -1.886 23.453 -8.875 1 98.44 196 GLN B N 1
ATOM 4604 C CA . GLN B 1 196 ? -1.29 24.5 -9.695 1 98.44 196 GLN B CA 1
ATOM 4605 C C . GLN B 1 196 ? -0.034 25.062 -9.047 1 98.44 196 GLN B C 1
ATOM 4607 O O . GLN B 1 196 ? 0.953 25.344 -9.727 1 98.44 196 GLN B O 1
ATOM 4612 N N . THR B 1 197 ? -0.127 25.25 -7.785 1 98.5 197 THR B N 1
ATOM 4613 C CA . THR B 1 197 ? 1.019 25.766 -7.043 1 98.5 197 THR B CA 1
ATOM 4614 C C . THR B 1 197 ? 2.197 24.797 -7.133 1 98.5 197 THR B C 1
ATOM 4616 O O . THR B 1 197 ? 3.33 25.219 -7.391 1 98.5 197 THR B O 1
ATOM 4619 N N . GLU B 1 198 ? 1.908 23.484 -6.879 1 98.31 198 GLU B N 1
ATOM 4620 C CA . GLU B 1 198 ? 2.934 22.453 -7.004 1 98.31 198 GLU B CA 1
ATOM 4621 C C . GLU B 1 198 ? 3.594 22.5 -8.383 1 98.31 198 GLU B C 1
ATOM 4623 O O . GLU B 1 198 ? 4.82 22.484 -8.484 1 98.31 198 GLU B O 1
ATOM 4628 N N . ARG B 1 199 ? 2.797 22.578 -9.438 1 98.06 199 ARG B N 1
ATOM 4629 C CA . ARG B 1 199 ? 3.295 22.625 -10.805 1 98.06 199 ARG B CA 1
ATOM 4630 C C . ARG B 1 199 ? 4.133 23.875 -11.039 1 98.06 199 ARG B C 1
ATOM 4632 O O . ARG B 1 199 ? 5.203 23.812 -11.648 1 98.06 199 ARG B O 1
ATOM 4639 N N . PHE B 1 200 ? 3.652 25.016 -10.586 1 98.44 200 PHE B N 1
ATOM 4640 C CA . PHE B 1 200 ? 4.352 26.281 -10.719 1 98.44 200 PHE B CA 1
ATOM 4641 C C . PHE B 1 200 ? 5.723 26.219 -10.062 1 98.44 200 PHE B C 1
ATOM 4643 O O . PHE B 1 200 ? 6.727 26.594 -10.672 1 98.44 200 PHE B O 1
ATOM 4650 N N . LEU B 1 201 ? 5.777 25.688 -8.859 1 98.69 201 LEU B N 1
ATOM 4651 C CA . LEU B 1 201 ? 7.031 25.594 -8.109 1 98.69 201 LEU B CA 1
ATOM 4652 C C . LEU B 1 201 ? 8.016 24.656 -8.805 1 98.69 201 LEU B C 1
ATOM 4654 O O . LEU B 1 201 ? 9.188 25 -8.969 1 98.69 201 LEU B O 1
ATOM 4658 N N . LEU B 1 202 ? 7.52 23.516 -9.227 1 98.38 202 LEU B N 1
ATOM 4659 C CA . LEU B 1 202 ? 8.367 22.516 -9.859 1 98.38 202 LEU B CA 1
ATOM 4660 C C . LEU B 1 202 ? 8.891 23 -11.203 1 98.38 202 LEU B C 1
ATOM 4662 O O . LEU B 1 202 ? 9.844 22.438 -11.75 1 98.38 202 LEU B O 1
ATOM 4666 N N . SER B 1 203 ? 8.297 24.031 -11.758 1 97.88 203 SER B N 1
ATOM 4667 C CA . SER B 1 203 ? 8.727 24.594 -13.039 1 97.88 203 SER B CA 1
ATOM 4668 C C . SER B 1 203 ? 9.852 25.609 -12.852 1 97.88 203 SER B C 1
ATOM 4670 O O . SER B 1 203 ? 10.453 26.062 -13.828 1 97.88 203 SER B O 1
ATOM 4672 N N . GLN B 1 204 ? 10.125 25.938 -11.586 1 97.06 204 GLN B N 1
ATOM 4673 C CA . GLN B 1 204 ? 11.18 26.922 -11.336 1 97.06 204 GLN B CA 1
ATOM 4674 C C . GLN B 1 204 ? 12.555 26.344 -11.664 1 97.06 204 GLN B C 1
ATOM 4676 O O . GLN B 1 204 ? 12.789 25.141 -11.516 1 97.06 204 GLN B O 1
ATOM 4681 N N . THR B 1 205 ? 13.547 27.219 -12.016 1 94.75 205 THR B N 1
ATOM 4682 C CA . THR B 1 205 ? 14.875 26.75 -12.422 1 94.75 205 THR B CA 1
ATOM 4683 C C . THR B 1 205 ? 15.953 27.359 -11.531 1 94.75 205 THR B C 1
ATOM 4685 O O . THR B 1 205 ? 17.109 26.922 -11.555 1 94.75 205 THR B O 1
ATOM 4688 N N . SER B 1 206 ? 15.609 28.328 -10.758 1 95 206 SER B N 1
ATOM 4689 C CA . SER B 1 206 ? 16.594 29.062 -9.961 1 95 206 SER B CA 1
ATOM 4690 C C . SER B 1 206 ? 17.016 28.266 -8.734 1 95 206 SER B C 1
ATOM 4692 O O . SER B 1 206 ? 18.047 28.562 -8.125 1 95 206 SER B O 1
ATOM 4694 N N . PHE B 1 207 ? 16.25 27.391 -8.289 1 97.31 207 PHE B N 1
ATOM 4695 C CA . PHE B 1 207 ? 16.5 26.547 -7.137 1 97.31 207 PHE B CA 1
ATOM 4696 C C . PHE B 1 207 ? 15.805 25.203 -7.297 1 97.31 207 PHE B C 1
ATOM 4698 O O . PHE B 1 207 ? 14.914 25.047 -8.141 1 97.31 207 PHE B O 1
ATOM 4705 N N . ALA B 1 208 ? 16.234 24.188 -6.559 1 98.19 208 ALA B N 1
ATOM 4706 C CA . ALA B 1 208 ? 15.578 22.891 -6.547 1 98.19 208 ALA B CA 1
ATOM 4707 C C . ALA B 1 208 ? 14.289 22.922 -5.73 1 98.19 208 ALA B C 1
ATOM 4709 O O . ALA B 1 208 ? 14.203 23.641 -4.734 1 98.19 208 ALA B O 1
ATOM 4710 N N . VAL B 1 209 ? 13.32 22.172 -6.164 1 98.75 209 VAL B N 1
ATOM 4711 C CA . VAL B 1 209 ? 12.039 22.141 -5.473 1 98.75 209 VAL B CA 1
ATOM 4712 C C . VAL B 1 209 ? 11.719 20.703 -5.066 1 98.75 209 VAL B C 1
ATOM 4714 O O . VAL B 1 209 ? 11.953 19.766 -5.832 1 98.75 209 VAL B O 1
ATOM 4717 N N . THR B 1 210 ? 11.234 20.453 -3.898 1 98.88 210 THR B N 1
ATOM 4718 C CA . THR B 1 210 ? 10.672 19.188 -3.43 1 98.88 210 THR B CA 1
ATOM 4719 C C . THR B 1 210 ? 9.281 19.406 -2.83 1 98.88 210 THR B C 1
ATOM 4721 O O . THR B 1 210 ? 9.078 20.344 -2.051 1 98.88 210 THR B O 1
ATOM 4724 N N . CYS B 1 211 ? 8.328 18.641 -3.23 1 98.88 211 CYS B N 1
ATOM 4725 C CA . CYS B 1 211 ? 6.969 18.719 -2.701 1 98.88 211 CYS B CA 1
ATOM 4726 C C . CYS B 1 211 ? 6.637 17.5 -1.854 1 98.88 211 CYS B C 1
ATOM 4728 O O . CYS B 1 211 ? 7.051 16.391 -2.176 1 98.88 211 CYS B O 1
ATOM 4730 N N . PHE B 1 212 ? 5.906 17.719 -0.818 1 98.81 212 PHE B N 1
ATOM 4731 C CA . PHE B 1 212 ? 5.465 16.656 0.076 1 98.81 212 PHE B CA 1
ATOM 4732 C C . PHE B 1 212 ? 3.943 16.609 0.158 1 98.81 212 PHE B C 1
ATOM 4734 O O . PHE B 1 212 ? 3.297 17.641 0.342 1 98.81 212 PHE B O 1
ATOM 4741 N N . ARG B 1 213 ? 3.359 15.406 0.06 1 98.69 213 ARG B N 1
ATOM 4742 C CA . ARG B 1 213 ? 1.909 15.242 0.09 1 98.69 213 ARG B CA 1
ATOM 4743 C C . ARG B 1 213 ? 1.477 14.422 1.3 1 98.69 213 ARG B C 1
ATOM 4745 O O . ARG B 1 213 ? 1.335 13.203 1.21 1 98.69 213 ARG B O 1
ATOM 4752 N N . PRO B 1 214 ? 1.259 15.094 2.393 1 98 214 PRO B N 1
ATOM 4753 C CA . PRO B 1 214 ? 0.619 14.383 3.502 1 98 214 PRO B CA 1
ATOM 4754 C C . PRO B 1 214 ? -0.849 14.062 3.229 1 98 214 PRO B C 1
ATOM 4756 O O . PRO B 1 214 ? -1.455 14.648 2.328 1 98 214 PRO B O 1
ATOM 4759 N N . ILE B 1 215 ? -1.385 13.109 3.967 1 97.56 215 ILE B N 1
ATOM 4760 C CA . ILE B 1 215 ? -2.762 12.648 3.826 1 97.56 215 ILE B CA 1
ATOM 4761 C C . ILE B 1 215 ? -3.404 12.516 5.207 1 97.56 215 ILE B C 1
ATOM 4763 O O . ILE B 1 215 ? -2.861 11.844 6.09 1 97.56 215 ILE B O 1
ATOM 4767 N N . TYR B 1 216 ? -4.539 13.195 5.441 1 96.62 216 TYR B N 1
ATOM 4768 C CA . TYR B 1 216 ? -5.211 13.203 6.734 1 96.62 216 TYR B CA 1
ATOM 4769 C C . TYR B 1 216 ? -4.207 13.32 7.871 1 96.62 216 TYR B C 1
ATOM 4771 O O . TYR B 1 216 ? -4.094 12.422 8.711 1 96.62 216 TYR B O 1
ATOM 4779 N N . LEU B 1 217 ? -3.553 14.453 7.938 1 97.25 217 LEU B N 1
ATOM 4780 C CA . LEU B 1 217 ? -2.422 14.703 8.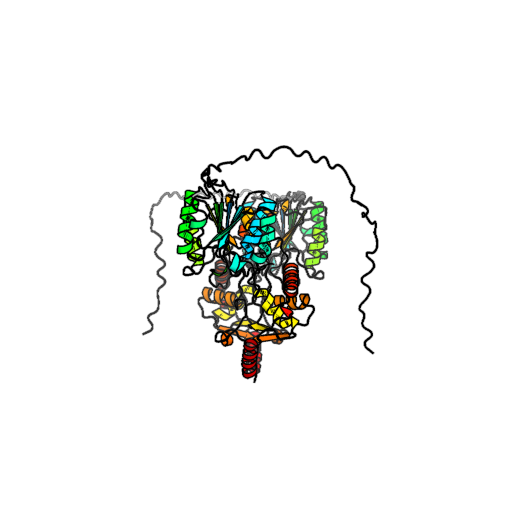828 1 97.25 217 LEU B CA 1
ATOM 4781 C C . LEU B 1 217 ? -2.881 14.805 10.273 1 97.25 217 LEU B C 1
ATOM 4783 O O . LEU B 1 217 ? -3.781 15.586 10.594 1 97.25 217 LEU B O 1
ATOM 4787 N N . ILE B 1 218 ? -2.26 13.992 11.141 1 97.38 218 ILE B N 1
ATOM 4788 C CA . ILE B 1 218 ? -2.586 14.023 12.562 1 97.38 218 ILE B CA 1
ATOM 4789 C C . ILE B 1 218 ? -1.322 14.305 13.375 1 97.38 218 ILE B C 1
ATOM 4791 O O . ILE B 1 218 ? -0.207 14.148 12.875 1 97.38 218 ILE B O 1
ATOM 4795 N N . GLY B 1 219 ? -1.472 14.711 14.562 1 97.19 219 GLY B N 1
ATOM 4796 C CA . GLY B 1 219 ? -0.418 15.008 15.516 1 97.19 219 GLY B CA 1
ATOM 4797 C C . GLY B 1 219 ? -0.876 15.906 16.656 1 97.19 219 GLY B C 1
ATOM 4798 O O . GLY B 1 219 ? -1.948 16.5 16.578 1 97.19 219 GLY B O 1
ATOM 4799 N N . LEU B 1 220 ? -0.066 15.969 17.656 1 96.56 220 LEU B N 1
ATOM 4800 C CA . LEU B 1 220 ? -0.384 16.781 18.812 1 96.56 220 LEU B CA 1
ATOM 4801 C C . LEU B 1 220 ? -0.236 18.266 18.5 1 96.56 220 LEU B C 1
ATOM 4803 O O . LEU B 1 220 ? 0.47 18.641 17.547 1 96.56 220 LEU B O 1
ATOM 4807 N N . LYS B 1 221 ? -0.957 19.078 19.172 1 96.06 221 LYS B N 1
ATOM 4808 C CA . LYS B 1 221 ? -0.897 20.547 19.094 1 96.06 221 LYS B CA 1
ATOM 4809 C C . LYS B 1 221 ? -1.471 21.047 17.766 1 96.06 221 LYS B C 1
ATOM 4811 O O . LYS B 1 221 ? -1.15 22.141 17.328 1 96.06 221 LYS B O 1
ATOM 4816 N N . SER B 1 222 ? -2.207 20.125 17.109 1 95.25 222 SER B N 1
ATOM 4817 C CA . SER B 1 222 ? -2.922 20.547 15.914 1 95.25 222 SER B CA 1
ATOM 4818 C C . SER B 1 222 ? -4.223 21.266 16.266 1 95.25 222 SER B C 1
ATOM 4820 O O . SER B 1 222 ? -4.879 20.922 17.25 1 95.25 222 SER B O 1
ATOM 4822 N N . ALA B 1 223 ? -4.551 22.266 15.438 1 90.81 223 ALA B N 1
ATOM 4823 C CA . ALA B 1 223 ? -5.848 22.922 15.602 1 90.81 223 ALA B CA 1
ATOM 4824 C C . ALA B 1 223 ? -6.949 22.141 14.898 1 90.81 223 ALA B C 1
ATOM 4826 O O . ALA B 1 223 ? -8.133 22.344 15.164 1 90.81 223 ALA B O 1
ATOM 4827 N N . LYS B 1 224 ? -6.633 21.281 14.016 1 90.75 224 LYS B N 1
ATOM 4828 C CA . LYS B 1 224 ? -7.582 20.422 13.328 1 90.75 224 LYS B CA 1
ATOM 4829 C C . LYS B 1 224 ? -7.414 18.969 13.758 1 90.75 224 LYS B C 1
ATOM 4831 O O . LYS B 1 224 ? -6.523 18.266 13.266 1 90.75 224 LYS B O 1
ATOM 4836 N N . THR B 1 225 ? -8.328 18.5 14.555 1 93.69 225 THR B N 1
ATOM 4837 C CA . THR B 1 225 ? -8.234 17.141 15.094 1 93.69 225 THR B CA 1
ATOM 4838 C C . THR B 1 225 ? -9.484 16.344 14.766 1 93.69 225 THR B C 1
ATOM 4840 O O . THR B 1 225 ? -9.828 15.406 15.484 1 93.69 225 THR B O 1
ATOM 4843 N N . SER B 1 226 ? -10.117 16.766 13.727 1 94 226 SER B N 1
ATOM 4844 C CA . SER B 1 226 ? -11.422 16.188 13.398 1 94 226 SER B CA 1
ATOM 4845 C C . SER B 1 226 ? -11.305 14.711 13.062 1 94 226 SER B C 1
ATOM 4847 O O . SER B 1 226 ? -12.258 13.945 13.258 1 94 226 SER B O 1
ATOM 4849 N N . TYR B 1 227 ? -10.203 14.234 12.602 1 96 227 TYR B N 1
ATOM 4850 C CA . TYR B 1 227 ? -10.047 12.852 12.172 1 96 227 TYR B CA 1
ATOM 4851 C C . TYR B 1 227 ? -10.172 11.891 13.352 1 96 227 TYR B C 1
ATOM 4853 O O . TYR B 1 227 ? -10.578 10.734 13.18 1 96 227 TYR B O 1
ATOM 4861 N N . THR B 1 228 ? -9.781 12.312 14.516 1 97 228 THR B N 1
ATOM 4862 C CA . THR B 1 228 ? -9.891 11.477 15.711 1 97 228 THR B CA 1
ATOM 4863 C C . THR B 1 228 ? -11.047 11.953 16.594 1 97 228 THR B C 1
ATOM 4865 O O . THR B 1 228 ? -11.797 11.133 17.125 1 97 228 THR B O 1
ATOM 4868 N N . ASP B 1 229 ? -11.25 13.297 16.625 1 96.06 229 ASP B N 1
ATOM 4869 C CA . ASP B 1 229 ? -12.266 13.867 17.516 1 96.06 229 ASP B CA 1
ATOM 4870 C C . ASP B 1 229 ? -13.664 13.406 17.109 1 96.06 229 ASP B C 1
ATOM 4872 O O . ASP B 1 229 ? -14.547 13.281 17.969 1 96.06 229 ASP B O 1
ATOM 4876 N N . TYR B 1 230 ? -13.844 13.211 15.883 1 95.88 230 TYR B N 1
ATOM 4877 C CA . TYR B 1 230 ? -15.125 12.695 15.414 1 95.88 230 TYR B CA 1
ATOM 4878 C C . TYR B 1 230 ? -15.531 11.453 16.203 1 95.88 230 TYR B C 1
ATOM 4880 O O . TYR B 1 230 ? -16.703 11.312 16.578 1 95.88 230 TYR B O 1
ATOM 4888 N N . PHE B 1 231 ? -14.656 10.586 16.453 1 97.25 231 PHE B N 1
ATOM 4889 C CA . PHE B 1 231 ? -14.898 9.328 17.156 1 97.25 231 PHE B CA 1
ATOM 4890 C C . PHE B 1 231 ? -14.867 9.539 18.672 1 97.25 231 PHE B C 1
ATOM 4892 O O . PHE B 1 231 ? -15.773 9.086 19.375 1 97.25 231 PHE B O 1
ATOM 4899 N N . PHE B 1 232 ? -13.867 10.258 19.156 1 97.62 232 PHE B N 1
ATOM 4900 C CA . PHE B 1 232 ? -13.719 10.484 20.578 1 97.62 232 PHE B CA 1
ATOM 4901 C C . PHE B 1 232 ? -14.961 11.164 21.156 1 97.62 232 PHE B C 1
ATOM 4903 O O . PHE B 1 232 ? -15.477 10.742 22.188 1 97.62 232 PHE B O 1
ATOM 4910 N N . ASP B 1 233 ? -15.398 12.188 20.469 1 96.25 233 ASP B N 1
ATOM 4911 C CA . ASP B 1 233 ? -16.531 12.984 20.938 1 96.25 233 ASP B CA 1
ATOM 4912 C C . ASP B 1 233 ? -17.75 12.109 21.188 1 96.25 233 ASP B C 1
ATOM 4914 O O . ASP B 1 233 ? -18.469 12.297 22.172 1 96.25 233 ASP B O 1
ATOM 4918 N N . ARG B 1 234 ? -17.969 11.25 20.344 1 95.5 234 ARG B N 1
ATOM 4919 C CA . ARG B 1 234 ? -19.172 10.43 20.406 1 95.5 234 ARG B CA 1
ATOM 4920 C C . ARG B 1 234 ? -18.969 9.234 21.344 1 95.5 234 ARG B C 1
ATOM 4922 O O . ARG B 1 234 ? -19.828 8.945 22.172 1 95.5 234 ARG B O 1
ATOM 4929 N N . ILE B 1 235 ? -17.859 8.586 21.266 1 97.12 235 ILE B N 1
ATOM 4930 C CA . ILE B 1 235 ? -17.594 7.371 22.031 1 97.12 235 ILE B CA 1
ATOM 4931 C C . ILE B 1 235 ? -17.562 7.699 23.531 1 97.12 235 ILE B C 1
ATOM 4933 O O . ILE B 1 235 ? -18.188 7.008 24.328 1 97.12 235 ILE B O 1
ATOM 4937 N N . ILE B 1 236 ? -16.875 8.789 23.906 1 96.12 236 ILE B N 1
ATOM 4938 C CA . ILE B 1 236 ? -16.688 9.125 25.312 1 96.12 236 ILE B CA 1
ATOM 4939 C C . ILE B 1 236 ? -18.031 9.492 25.938 1 96.12 236 ILE B C 1
ATOM 4941 O O . ILE B 1 236 ? -18.234 9.336 27.141 1 96.12 236 ILE B O 1
ATOM 4945 N N . ARG B 1 237 ? -19 9.906 25.172 1 94.31 237 ARG B N 1
ATOM 4946 C CA . ARG B 1 237 ? -20.312 10.344 25.641 1 94.31 237 ARG B CA 1
ATOM 4947 C C . ARG B 1 237 ? -21.328 9.227 25.5 1 94.31 237 ARG B C 1
ATOM 4949 O O . ARG B 1 237 ? -22.531 9.438 25.734 1 94.31 237 ARG B O 1
ATOM 4956 N N . GLY B 1 238 ? -20.891 8.094 24.969 1 94.12 238 GLY B N 1
ATOM 4957 C CA . GLY B 1 238 ? -21.781 6.949 24.828 1 94.12 238 GLY B CA 1
ATOM 4958 C C . GLY B 1 238 ? -22.75 7.09 23.672 1 94.12 238 GLY B C 1
ATOM 4959 O O . GLY B 1 238 ? -23.828 6.496 23.688 1 94.12 238 GLY B O 1
ATOM 4960 N N . LEU B 1 239 ? -22.406 7.898 22.766 1 93.19 239 LEU B N 1
ATOM 4961 C CA . LEU B 1 239 ? -23.25 8.125 21.609 1 93.19 239 LEU B CA 1
ATOM 4962 C C . LEU B 1 239 ? -22.891 7.168 20.469 1 93.19 239 LEU B C 1
ATOM 4964 O O . LEU B 1 239 ? -21.766 6.691 20.391 1 93.19 239 LEU B O 1
ATOM 4968 N N . LYS B 1 240 ? -23.875 6.922 19.609 1 93.38 240 LYS B N 1
ATOM 4969 C CA . LYS B 1 240 ? -23.609 6.117 18.422 1 93.38 240 LYS B CA 1
ATOM 4970 C C . LYS B 1 240 ? -22.766 6.898 17.406 1 93.38 240 LYS B C 1
ATOM 4972 O O . LYS B 1 240 ? -23.016 8.078 17.172 1 93.38 240 LYS B O 1
ATOM 4977 N N . VAL B 1 241 ? -21.812 6.289 16.859 1 94.38 241 VAL B N 1
ATOM 4978 C CA . VAL B 1 241 ? -20.938 6.91 15.859 1 94.38 241 VAL B CA 1
ATOM 4979 C C . VAL B 1 241 ? -21.5 6.629 14.461 1 94.38 241 VAL B C 1
ATOM 4981 O O . VAL B 1 241 ? -21.547 5.473 14.031 1 94.38 241 VAL B O 1
ATOM 4984 N N . PRO B 1 242 ? -21.953 7.648 13.766 1 92.81 242 PRO B N 1
ATOM 4985 C CA . PRO B 1 242 ? -22.359 7.426 12.375 1 92.81 242 PRO B CA 1
ATOM 4986 C C . PRO B 1 242 ? -21.172 7.148 11.453 1 92.81 242 PRO B C 1
ATOM 4988 O O . PRO B 1 242 ? -20.188 7.891 11.461 1 92.81 242 PRO B O 1
ATOM 4991 N N . ILE B 1 243 ? -21.203 6.059 10.695 1 93.44 243 ILE B N 1
ATOM 4992 C CA . ILE B 1 243 ? -20.172 5.707 9.727 1 93.44 243 ILE B CA 1
ATOM 4993 C C . ILE B 1 243 ? -20.812 5.453 8.359 1 93.44 243 ILE B C 1
ATOM 4995 O O . ILE B 1 243 ? -21.812 4.723 8.258 1 93.44 243 ILE B O 1
ATOM 4999 N N . PRO B 1 244 ? -20.344 6.152 7.32 1 91.25 244 PRO B N 1
ATOM 5000 C CA . PRO B 1 244 ? -20.875 5.812 6 1 91.25 244 PRO B CA 1
ATOM 5001 C C . PRO B 1 244 ? -20.656 4.344 5.637 1 91.25 244 PRO B C 1
ATOM 5003 O O . PRO B 1 244 ? -19.578 3.793 5.883 1 91.25 244 PRO B O 1
ATOM 5006 N N . TYR B 1 245 ? -21.766 3.797 5.102 1 88.69 245 TYR B N 1
ATOM 5007 C CA . TYR B 1 245 ? -21.719 2.4 4.684 1 88.69 245 TYR B CA 1
ATOM 5008 C C . TYR B 1 245 ? -20.688 2.197 3.582 1 88.69 245 TYR B C 1
ATOM 5010 O O . TYR B 1 245 ? -20.547 3.033 2.684 1 88.69 245 TYR B O 1
ATOM 5018 N N . PRO B 1 246 ? -19.812 1.11 3.568 1 88.69 246 PRO B N 1
ATOM 5019 C CA . PRO B 1 246 ? -19.875 -0.07 4.434 1 88.69 246 PRO B CA 1
ATOM 5020 C C . PRO B 1 246 ? -18.875 -0.002 5.594 1 88.69 246 PRO B C 1
ATOM 5022 O O . PRO B 1 246 ? -18.844 -0.903 6.438 1 88.69 246 PRO B O 1
ATOM 5025 N N . GLY B 1 247 ? -18.125 1.021 5.688 1 92.38 247 GLY B N 1
ATOM 5026 C CA . GLY B 1 247 ? -17.172 1.186 6.773 1 92.38 247 GLY B CA 1
ATOM 5027 C C . GLY B 1 247 ? -15.828 0.538 6.492 1 92.38 247 GLY B C 1
ATOM 5028 O O . GLY B 1 247 ? -14.891 0.673 7.281 1 92.38 247 GLY B O 1
ATOM 5029 N N . ASP B 1 248 ? -15.703 -0.102 5.375 1 91.06 248 ASP B N 1
ATOM 5030 C CA . ASP B 1 248 ? -14.477 -0.829 5.055 1 91.06 248 ASP B CA 1
ATOM 5031 C C . ASP B 1 248 ? -13.539 0.018 4.191 1 91.06 248 ASP B C 1
ATOM 5033 O O . ASP B 1 248 ? -12.5 -0.46 3.742 1 91.06 248 ASP B O 1
ATOM 5037 N N . GLN B 1 249 ? -13.961 1.304 3.957 1 93 249 GLN B N 1
ATOM 5038 C CA . GLN B 1 249 ? -13.055 2.191 3.236 1 93 249 GLN B CA 1
ATOM 5039 C C . GLN B 1 249 ? -11.742 2.369 3.992 1 93 249 GLN B C 1
ATOM 5041 O O . GLN B 1 249 ? -11.742 2.543 5.211 1 93 249 GLN B O 1
ATOM 5046 N N . LEU B 1 250 ? -10.688 2.25 3.246 1 95.94 250 LEU B N 1
ATOM 5047 C CA . LEU B 1 250 ? -9.359 2.365 3.836 1 95.94 250 LEU B CA 1
ATOM 5048 C C . LEU B 1 250 ? -8.891 3.816 3.836 1 95.94 250 LEU B C 1
ATOM 5050 O O . LEU B 1 250 ? -9.102 4.543 2.863 1 95.94 250 LEU B O 1
ATOM 5054 N N . VAL B 1 251 ? -8.203 4.211 4.898 1 96.31 251 VAL B N 1
ATOM 5055 C CA . VAL B 1 251 ? -7.625 5.543 5 1 96.31 251 VAL B CA 1
ATOM 5056 C C . VAL B 1 251 ? -6.16 5.438 5.422 1 96.31 251 VAL B C 1
ATOM 5058 O O . VAL B 1 251 ? -5.793 4.551 6.195 1 96.31 251 VAL B O 1
ATOM 5061 N N . SER B 1 252 ? -5.391 6.281 4.895 1 95.25 252 SER B N 1
ATOM 5062 C CA . SER B 1 252 ? -4.047 6.594 5.375 1 95.25 252 SER B CA 1
ATOM 5063 C C . SER B 1 252 ? -4.055 7.812 6.293 1 95.25 252 SER B C 1
ATOM 5065 O O . SER B 1 252 ? -4.684 8.828 5.977 1 95.25 252 SER B O 1
ATOM 5067 N N . LEU B 1 253 ? -3.404 7.676 7.43 1 96.62 253 LEU B N 1
ATOM 5068 C CA . LEU B 1 253 ? -3.209 8.844 8.281 1 96.62 253 LEU B CA 1
ATOM 5069 C C . LEU B 1 253 ? -1.73 9.203 8.383 1 96.62 253 LEU B C 1
ATOM 5071 O O . LEU B 1 253 ? -0.93 8.422 8.898 1 96.62 253 LEU B O 1
ATOM 5075 N N . SER B 1 254 ? -1.438 10.336 7.871 1 97.38 254 SER B N 1
ATOM 5076 C CA . SER B 1 254 ? -0.085 10.852 8.047 1 97.38 254 SER B CA 1
ATOM 5077 C C . SER B 1 254 ? 0.123 11.391 9.461 1 97.38 254 SER B C 1
ATOM 5079 O O . SER B 1 254 ? -0.798 11.945 10.062 1 97.38 254 SER B O 1
ATOM 5081 N N . HIS B 1 255 ? 1.279 11.188 9.945 1 98 255 HIS B N 1
ATOM 5082 C CA . HIS B 1 255 ? 1.659 11.805 11.211 1 98 255 HIS B CA 1
ATOM 5083 C C . HIS B 1 255 ? 2.676 12.922 10.992 1 98 255 HIS B C 1
ATOM 5085 O O . HIS B 1 255 ? 3.582 12.789 10.164 1 98 255 HIS B O 1
ATOM 5091 N N . VAL B 1 256 ? 2.615 13.938 11.773 1 98 256 VAL B N 1
ATOM 5092 C CA . VAL B 1 256 ? 3.443 15.125 11.602 1 98 256 VAL B CA 1
ATOM 5093 C C . VAL B 1 256 ? 4.914 14.758 11.766 1 98 256 VAL B C 1
ATOM 5095 O O . VAL B 1 256 ? 5.777 15.297 11.07 1 98 256 VAL B O 1
ATOM 5098 N N . ASP B 1 257 ? 5.262 13.828 12.617 1 97.56 257 ASP B N 1
ATOM 5099 C CA . ASP B 1 257 ? 6.648 13.422 12.828 1 97.56 257 ASP B CA 1
ATOM 5100 C C . ASP B 1 257 ? 7.242 12.828 11.555 1 97.56 257 ASP B C 1
ATOM 5102 O O . ASP B 1 257 ? 8.398 13.094 11.211 1 97.56 257 ASP B O 1
ATOM 5106 N N . ASP B 1 258 ? 6.445 11.984 10.953 1 97.94 258 ASP B N 1
ATOM 5107 C CA . ASP B 1 258 ? 6.902 11.375 9.711 1 97.94 258 ASP B CA 1
ATOM 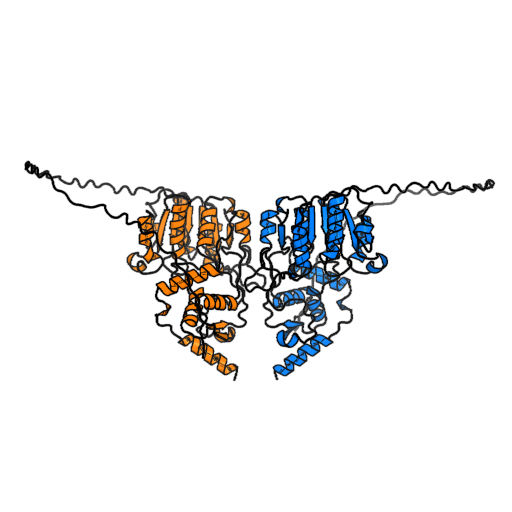5108 C C . ASP B 1 258 ? 7.105 12.43 8.625 1 97.94 258 ASP B C 1
ATOM 5110 O O . ASP B 1 258 ? 8.094 12.391 7.887 1 97.94 258 ASP B O 1
ATOM 5114 N N . LEU B 1 259 ? 6.148 13.359 8.5 1 98.5 259 LEU B N 1
ATOM 5115 C CA . LEU B 1 259 ? 6.266 14.438 7.531 1 98.5 259 LEU B CA 1
ATOM 5116 C C . LEU B 1 259 ? 7.516 15.273 7.797 1 98.5 259 LEU B C 1
ATOM 5118 O O . LEU B 1 259 ? 8.297 15.531 6.879 1 98.5 259 LEU B O 1
ATOM 5122 N N . VAL B 1 260 ? 7.73 15.641 9.023 1 98.19 260 VAL B N 1
ATOM 5123 C CA . VAL B 1 260 ? 8.844 16.5 9.43 1 98.19 260 VAL B CA 1
ATOM 5124 C C . VAL B 1 260 ? 10.164 15.805 9.125 1 98.19 260 VAL B C 1
ATOM 5126 O O . VAL B 1 260 ? 11.07 16.406 8.539 1 98.19 260 VAL B O 1
ATOM 5129 N N . GLN B 1 261 ? 10.25 14.539 9.438 1 97.88 261 GLN B N 1
ATOM 5130 C CA . GLN B 1 261 ? 11.484 13.805 9.18 1 97.88 261 GLN B CA 1
ATOM 5131 C C . GLN B 1 261 ? 11.758 13.695 7.688 1 97.88 261 GLN B C 1
ATOM 5133 O O . GLN B 1 261 ? 12.914 13.789 7.258 1 97.88 261 GLN B O 1
ATOM 5138 N N . MET B 1 262 ? 10.734 13.453 6.949 1 98.5 262 MET B N 1
ATOM 5139 C CA . MET B 1 262 ? 10.906 13.375 5.5 1 98.5 262 MET B CA 1
ATOM 5140 C C . MET B 1 262 ? 11.453 14.688 4.945 1 98.5 262 MET B C 1
ATOM 5142 O O . MET B 1 262 ? 12.359 14.688 4.113 1 98.5 262 MET B O 1
ATOM 5146 N N . ILE B 1 263 ? 10.938 15.812 5.41 1 98.44 263 ILE B N 1
ATOM 5147 C CA . ILE B 1 263 ? 11.359 17.141 4.957 1 98.44 263 ILE B CA 1
ATOM 5148 C C . ILE B 1 263 ? 12.812 17.375 5.34 1 98.44 263 ILE B C 1
ATOM 5150 O O . ILE B 1 263 ? 13.625 17.781 4.5 1 98.44 263 ILE B O 1
ATOM 5154 N N . ILE B 1 264 ? 13.164 17.094 6.523 1 96.75 264 ILE B N 1
ATOM 5155 C CA . ILE B 1 264 ? 14.508 17.359 7.023 1 96.75 264 ILE B CA 1
ATOM 5156 C C . ILE B 1 264 ? 15.523 16.516 6.234 1 96.75 264 ILE B C 1
ATOM 5158 O O . ILE B 1 264 ? 16.562 17.031 5.82 1 96.75 264 ILE B O 1
ATOM 5162 N N . LEU B 1 265 ? 15.164 15.266 5.973 1 96.44 265 LEU B N 1
ATOM 5163 C CA . LEU B 1 265 ? 16.047 14.383 5.227 1 96.44 265 LEU B CA 1
ATOM 5164 C C . LEU B 1 265 ? 16.25 14.891 3.801 1 96.44 265 LEU B C 1
ATOM 5166 O O . LEU B 1 265 ? 17.297 14.641 3.189 1 96.44 265 LEU B O 1
ATOM 5170 N N . SER B 1 266 ? 15.289 15.602 3.322 1 97.88 266 SER B N 1
ATOM 5171 C CA . SER B 1 266 ? 15.305 16.047 1.933 1 97.88 266 SER B CA 1
ATOM 5172 C C . SER B 1 266 ? 16.156 17.297 1.758 1 97.88 266 SER B C 1
ATOM 5174 O O . SER B 1 266 ? 16.625 17.594 0.652 1 97.88 266 SER B O 1
ATOM 5176 N N . ILE B 1 267 ? 16.375 18.094 2.77 1 95.88 267 ILE B N 1
ATOM 5177 C CA . ILE B 1 267 ? 16.969 19.422 2.697 1 95.88 267 ILE B CA 1
ATOM 5178 C C . ILE B 1 267 ? 18.312 19.344 1.977 1 95.88 267 ILE B C 1
ATOM 5180 O O . ILE B 1 267 ? 18.578 20.125 1.061 1 95.88 267 ILE B O 1
ATOM 5184 N N . ASP B 1 268 ? 19.141 18.359 2.297 1 91.56 268 ASP B N 1
ATOM 5185 C CA . ASP B 1 268 ? 20.5 18.312 1.767 1 91.56 268 ASP B CA 1
ATOM 5186 C C . ASP B 1 268 ? 20.672 17.141 0.8 1 91.56 268 ASP B C 1
ATOM 5188 O O . ASP B 1 268 ? 21.797 16.75 0.506 1 91.56 268 ASP B O 1
ATOM 5192 N N . LYS B 1 269 ? 19.594 16.547 0.348 1 95.44 269 LYS B N 1
ATOM 5193 C CA . LYS B 1 269 ? 19.688 15.383 -0.536 1 95.44 269 LYS B CA 1
ATOM 5194 C C . LYS B 1 269 ? 19.312 15.75 -1.968 1 95.44 269 LYS B C 1
ATOM 5196 O O . LYS B 1 269 ? 18.156 16.062 -2.252 1 95.44 269 LYS B O 1
ATOM 5201 N N . SER B 1 270 ? 20.266 15.656 -2.834 1 97.06 270 SER B N 1
ATOM 5202 C CA . SER B 1 270 ? 20.031 16.016 -4.227 1 97.06 270 SER B CA 1
ATOM 5203 C C . SER B 1 270 ? 19 15.094 -4.871 1 97.06 270 SER B C 1
ATOM 5205 O O . SER B 1 270 ? 18.312 15.492 -5.812 1 97.06 270 SER B O 1
ATOM 5207 N N . ASP B 1 271 ? 18.812 13.844 -4.355 1 97.5 271 ASP B N 1
ATOM 5208 C CA . ASP B 1 271 ? 17.828 12.898 -4.871 1 97.5 271 ASP B CA 1
ATOM 5209 C C . ASP B 1 271 ? 16.406 13.414 -4.668 1 97.5 271 ASP B C 1
ATOM 5211 O O . ASP B 1 271 ? 15.461 12.906 -5.277 1 97.5 271 ASP B O 1
ATOM 5215 N N . ALA B 1 272 ? 16.328 14.445 -3.82 1 98.25 272 ALA B N 1
ATOM 5216 C CA . ALA B 1 272 ? 15.008 15.016 -3.543 1 98.25 272 ALA B CA 1
ATOM 5217 C C . ALA B 1 272 ? 14.68 16.141 -4.52 1 98.25 272 ALA B C 1
ATOM 5219 O O . ALA B 1 272 ? 13.539 16.609 -4.586 1 98.25 272 ALA B O 1
ATOM 5220 N N . PHE B 1 273 ? 15.656 16.625 -5.344 1 98.25 273 PHE B N 1
ATOM 5221 C CA . PHE B 1 273 ? 15.461 17.781 -6.211 1 98.25 273 PHE B CA 1
ATOM 5222 C C . PHE B 1 273 ? 14.43 17.484 -7.289 1 98.25 273 PHE B C 1
ATOM 5224 O O . PHE B 1 273 ? 14.516 16.469 -7.98 1 98.25 273 PHE B O 1
ATOM 5231 N N . GLN B 1 274 ? 13.492 18.328 -7.344 1 98.31 274 GLN B N 1
ATOM 5232 C CA . GLN B 1 274 ? 12.422 18.297 -8.336 1 98.31 274 GLN B CA 1
ATOM 5233 C C . GLN B 1 274 ? 11.57 17.031 -8.188 1 98.31 274 GLN B C 1
ATOM 5235 O O . GLN B 1 274 ? 11.125 16.453 -9.18 1 98.31 274 GLN B O 1
ATOM 5240 N N . GLU B 1 275 ? 11.406 16.562 -6.914 1 98.56 275 GLU B N 1
ATOM 5241 C CA . GLU B 1 275 ? 10.633 15.344 -6.637 1 98.56 275 GLU B CA 1
ATOM 5242 C C . GLU B 1 275 ? 9.391 15.664 -5.812 1 98.56 275 GLU B C 1
ATOM 5244 O O . GLU B 1 275 ? 9.32 16.703 -5.16 1 98.56 275 GLU B O 1
ATOM 5249 N N . ILE B 1 276 ? 8.414 14.852 -5.934 1 98.81 276 ILE B N 1
ATOM 5250 C CA . ILE B 1 276 ? 7.219 14.828 -5.102 1 98.81 276 ILE B CA 1
ATOM 5251 C C . ILE B 1 276 ? 7.219 13.562 -4.238 1 98.81 276 ILE B C 1
ATOM 5253 O O . ILE B 1 276 ? 7.516 12.469 -4.727 1 98.81 276 ILE B O 1
ATOM 5257 N N . PHE B 1 277 ? 6.914 13.68 -2.979 1 98.81 277 PHE B N 1
ATOM 5258 C CA . PHE B 1 277 ? 6.859 12.523 -2.094 1 98.81 277 PHE B CA 1
ATOM 5259 C C . PHE B 1 277 ? 5.523 12.469 -1.363 1 98.81 277 PHE B C 1
ATOM 5261 O O . PHE B 1 277 ? 5.066 13.469 -0.812 1 98.81 277 PHE B O 1
ATOM 5268 N N . ASN B 1 278 ? 4.859 11.266 -1.35 1 98.56 278 ASN B N 1
ATOM 5269 C CA . ASN B 1 278 ? 3.781 11.008 -0.402 1 98.56 278 ASN B CA 1
ATOM 5270 C C . ASN B 1 278 ? 4.312 10.844 1.02 1 98.56 278 ASN B C 1
ATOM 5272 O O . ASN B 1 278 ? 5.227 10.047 1.254 1 98.56 278 ASN B O 1
ATOM 5276 N N . ALA B 1 279 ? 3.766 11.625 1.904 1 98.19 279 ALA B N 1
ATOM 5277 C CA . ALA B 1 279 ? 4.199 11.531 3.295 1 98.19 279 ALA B CA 1
ATOM 5278 C C . ALA B 1 279 ? 3.207 10.727 4.125 1 98.19 279 ALA B C 1
ATOM 5280 O O . ALA B 1 279 ? 2.373 11.297 4.836 1 98.19 279 ALA B O 1
ATOM 5281 N N . THR B 1 280 ? 3.334 9.461 4.113 1 96.75 280 THR B N 1
ATOM 5282 C CA . THR B 1 280 ? 2.477 8.539 4.848 1 96.75 280 THR B CA 1
ATOM 5283 C C . THR B 1 280 ? 3.254 7.289 5.254 1 96.75 280 THR B C 1
ATOM 5285 O O . THR B 1 280 ? 4.363 7.055 4.77 1 96.75 280 THR B O 1
ATOM 5288 N N . SER B 1 281 ? 2.742 6.535 6.16 1 93.94 281 SER B N 1
ATOM 5289 C CA . SER B 1 281 ? 3.438 5.359 6.668 1 93.94 281 SER B CA 1
ATOM 5290 C C . SER B 1 281 ? 3.303 4.18 5.707 1 93.94 281 SER B C 1
ATOM 5292 O O . SER B 1 281 ? 4.078 3.225 5.773 1 93.94 281 SER B O 1
ATOM 5294 N N . GLY B 1 282 ? 2.27 4.207 4.879 1 92.5 282 GLY B N 1
ATOM 5295 C CA . GLY B 1 282 ? 1.981 3.066 4.02 1 92.5 282 GLY B CA 1
ATOM 5296 C C . GLY B 1 282 ? 1.148 2 4.707 1 92.5 282 GLY B C 1
ATOM 5297 O O . GLY B 1 282 ? 0.842 0.966 4.109 1 92.5 282 GLY B O 1
ATOM 5298 N N . LYS B 1 283 ? 0.826 2.225 5.91 1 91.94 283 LYS B N 1
ATOM 5299 C CA . LYS B 1 283 ? -0.138 1.396 6.629 1 91.94 283 LYS B CA 1
ATOM 5300 C C . LYS B 1 283 ? -1.526 2.029 6.613 1 91.94 283 LYS B C 1
ATOM 5302 O O . LYS B 1 283 ? -1.662 3.246 6.762 1 91.94 283 LYS B O 1
ATOM 5307 N N . PHE B 1 284 ? -2.504 1.186 6.379 1 95.69 284 PHE B N 1
ATOM 5308 C CA . PHE B 1 284 ? -3.871 1.666 6.211 1 95.69 284 PHE B CA 1
ATOM 5309 C C . PHE B 1 284 ? -4.801 1.016 7.227 1 95.69 284 PHE B C 1
ATOM 5311 O O . PHE B 1 284 ? -4.48 -0.031 7.793 1 95.69 284 PHE B O 1
ATOM 5318 N N . ILE B 1 285 ? -5.879 1.649 7.477 1 95.69 285 ILE B N 1
ATOM 5319 C CA . ILE B 1 285 ? -6.875 1.135 8.406 1 95.69 285 ILE B CA 1
ATOM 5320 C C . ILE B 1 285 ? -8.281 1.425 7.879 1 95.69 285 ILE B C 1
ATOM 5322 O O . ILE B 1 285 ? -8.508 2.465 7.258 1 95.69 285 ILE B O 1
ATOM 5326 N N . THR B 1 286 ? -9.211 0.517 8.039 1 95.25 286 THR B N 1
ATOM 5327 C CA . THR B 1 286 ? -10.594 0.809 7.688 1 95.25 286 THR B CA 1
ATOM 5328 C C . THR B 1 286 ? -11.195 1.815 8.664 1 95.25 286 THR B C 1
ATOM 5330 O O . THR B 1 286 ? -10.758 1.913 9.812 1 95.25 286 THR B O 1
ATOM 5333 N N . VAL B 1 287 ? -12.195 2.535 8.211 1 95.81 287 VAL B N 1
ATOM 5334 C CA . VAL B 1 287 ? -12.875 3.498 9.07 1 95.81 287 VAL B CA 1
ATOM 5335 C C . VAL B 1 287 ? -13.461 2.781 10.289 1 95.81 287 VAL B C 1
ATOM 5337 O O . VAL B 1 287 ? -13.359 3.27 11.414 1 95.81 287 VAL B O 1
ATOM 5340 N N . ARG B 1 288 ? -14.047 1.609 10.062 1 95.44 288 ARG B N 1
ATOM 5341 C CA . ARG B 1 288 ? -14.617 0.825 11.148 1 95.44 288 ARG B CA 1
ATOM 5342 C C . ARG B 1 288 ? -13.547 0.455 12.18 1 95.44 288 ARG B C 1
ATOM 5344 O O . ARG B 1 288 ? -13.766 0.588 13.383 1 95.44 288 ARG B O 1
ATOM 5351 N N . ALA B 1 289 ? -12.422 -0.019 11.719 1 96.19 289 ALA B N 1
ATOM 5352 C CA . ALA B 1 289 ? -11.344 -0.418 12.617 1 96.19 289 ALA B CA 1
ATOM 5353 C C . ALA B 1 289 ? -10.773 0.788 13.352 1 96.19 289 ALA B C 1
ATOM 5355 O O . ALA B 1 289 ? -10.352 0.678 14.508 1 96.19 289 ALA B O 1
ATOM 5356 N N . LEU B 1 290 ? -10.719 1.957 12.664 1 97.56 290 LEU B N 1
ATOM 5357 C CA . LEU B 1 290 ? -10.281 3.184 13.328 1 97.56 290 LEU B CA 1
ATOM 5358 C C . LEU B 1 290 ? -11.219 3.543 14.477 1 97.56 290 LEU B C 1
ATOM 5360 O O . LEU B 1 290 ? -10.758 3.914 15.562 1 97.56 290 LEU B O 1
ATOM 5364 N N . ALA B 1 291 ? -12.523 3.432 14.219 1 97.75 291 ALA B N 1
ATOM 5365 C CA . ALA B 1 291 ? -13.508 3.664 15.273 1 97.75 291 ALA B CA 1
ATOM 5366 C C . ALA B 1 291 ? -13.281 2.709 16.438 1 97.75 291 ALA B C 1
ATOM 5368 O O . ALA B 1 291 ? -13.336 3.119 17.609 1 97.75 291 ALA B O 1
ATOM 5369 N N . GLU B 1 292 ? -13.055 1.453 16.125 1 97.69 292 GLU B N 1
ATOM 5370 C CA . GLU B 1 292 ? -12.797 0.448 17.156 1 97.69 292 GLU B CA 1
ATOM 5371 C C . GLU B 1 292 ? -11.547 0.786 17.953 1 97.69 292 GLU B C 1
ATOM 5373 O O . GLU B 1 292 ? -11.523 0.634 19.188 1 97.69 292 GLU B O 1
ATOM 5378 N N . LEU B 1 293 ? -10.516 1.186 17.219 1 97.25 293 LEU B N 1
ATOM 5379 C CA . LEU B 1 293 ? -9.281 1.592 17.891 1 97.25 293 LEU B CA 1
ATOM 5380 C C . LEU B 1 293 ? -9.539 2.748 18.844 1 97.25 293 LEU B C 1
ATOM 5382 O O . LEU B 1 293 ? -9.031 2.754 19.969 1 97.25 293 LEU B O 1
ATOM 5386 N N . CYS B 1 294 ? -10.281 3.719 18.391 1 98.31 294 CYS B N 1
ATOM 5387 C CA . CYS B 1 294 ? -10.641 4.844 19.25 1 98.31 294 CYS B CA 1
ATOM 5388 C C . CYS B 1 294 ? -11.414 4.375 20.484 1 98.31 294 CYS B C 1
ATOM 5390 O O . CYS B 1 294 ? -11.195 4.875 21.578 1 98.31 294 CYS B O 1
ATOM 5392 N N . SER B 1 295 ? -12.32 3.439 20.266 1 98.44 295 SER B N 1
ATOM 5393 C CA . SER B 1 295 ? -13.094 2.879 21.375 1 98.44 295 SER B CA 1
ATOM 5394 C C . SER B 1 295 ? -12.188 2.205 22.391 1 98.44 295 SER B C 1
ATOM 5396 O O . SER B 1 295 ? -12.359 2.381 23.609 1 98.44 295 SER B O 1
ATOM 5398 N N . GLN B 1 296 ? -11.258 1.453 21.891 1 97.75 296 GLN B N 1
ATOM 5399 C CA . GLN B 1 296 ? -10.305 0.778 22.766 1 97.75 296 GLN B CA 1
ATOM 5400 C C . GLN B 1 296 ? -9.508 1.783 23.594 1 97.75 296 GLN B C 1
ATOM 5402 O O . GLN B 1 296 ? -9.352 1.607 24.812 1 97.75 296 GLN B O 1
ATOM 5407 N N . VAL B 1 297 ? -9.086 2.836 22.969 1 97.5 297 VAL B N 1
ATOM 5408 C CA . VAL B 1 297 ? -8.281 3.857 23.625 1 97.5 297 VAL B CA 1
ATOM 5409 C C . VAL B 1 297 ? -9.133 4.609 24.641 1 97.5 297 VAL B C 1
ATOM 5411 O O . VAL B 1 297 ? -8.633 5.004 25.703 1 97.5 297 VAL B O 1
ATOM 5414 N N . CYS B 1 298 ? -10.375 4.801 24.328 1 97.44 298 CYS B N 1
ATOM 5415 C CA . CYS B 1 298 ? -11.305 5.492 25.219 1 97.44 298 CYS B CA 1
ATOM 5416 C C . CYS B 1 298 ? -11.742 4.586 26.359 1 97.44 298 CYS B C 1
ATOM 5418 O O . CYS B 1 298 ? -12.312 5.059 27.344 1 97.44 298 CYS B O 1
ATOM 5420 N N . CYS B 1 299 ? -11.523 3.26 26.203 1 96.81 299 CYS B N 1
ATOM 5421 C CA . CYS B 1 299 ? -12.008 2.252 27.141 1 96.81 299 CYS B CA 1
ATOM 5422 C C . CYS B 1 299 ? -13.523 2.336 27.297 1 96.81 299 CYS B C 1
ATOM 5424 O O . CYS B 1 299 ? -14.031 2.332 28.422 1 96.81 299 CYS B O 1
ATOM 5426 N N . LYS B 1 300 ? -14.219 2.594 26.266 1 97.31 300 LYS B N 1
ATOM 5427 C CA . LYS B 1 300 ? -15.68 2.629 26.172 1 97.31 300 LYS B CA 1
ATOM 5428 C C . LYS B 1 300 ? -16.188 1.792 25 1 97.31 300 LYS B C 1
ATOM 5430 O O . LYS B 1 300 ? -15.531 1.722 23.969 1 97.31 300 LYS B O 1
ATOM 5435 N N . PRO B 1 301 ? -17.312 1.183 25.172 1 96.81 301 PRO B N 1
ATOM 5436 C CA . PRO B 1 301 ? -17.844 0.375 24.062 1 96.81 301 PRO B CA 1
ATOM 5437 C C . PRO B 1 301 ? -18.188 1.212 22.844 1 96.81 301 PRO B C 1
ATOM 5439 O O . PRO B 1 301 ? -18.672 2.342 22.969 1 96.81 301 PRO B O 1
ATOM 5442 N N . LEU B 1 302 ? -17.953 0.646 21.719 1 97.31 302 LEU B N 1
ATOM 5443 C CA . LEU B 1 302 ? -18.297 1.29 20.453 1 97.31 302 LEU B CA 1
ATOM 5444 C C . LEU B 1 302 ? -19.703 0.911 20.016 1 97.31 302 LEU B C 1
ATOM 5446 O O . LEU B 1 302 ? -20.047 -0.273 19.969 1 97.31 302 LEU B O 1
ATOM 5450 N N . GLN B 1 303 ? -20.531 1.883 19.797 1 95.25 303 GLN B N 1
ATOM 5451 C CA . GLN B 1 303 ? -21.797 1.723 19.094 1 95.25 303 GLN B CA 1
ATOM 5452 C C . GLN B 1 303 ? -21.812 2.492 17.781 1 95.25 303 GLN B C 1
ATOM 5454 O O . GLN B 1 303 ? -21.406 3.658 17.734 1 95.25 303 GLN B O 1
ATOM 5459 N N . THR B 1 304 ? -22.109 1.752 16.734 1 94.25 304 THR B N 1
ATOM 5460 C CA . THR B 1 304 ? -22.094 2.402 15.43 1 94.25 304 THR B CA 1
ATOM 5461 C C . THR B 1 304 ? -23.438 2.26 14.727 1 94.25 304 THR B C 1
ATOM 5463 O O . THR B 1 304 ? -24.234 1.384 15.07 1 94.25 304 THR B O 1
ATOM 5466 N N . PHE B 1 305 ? -23.781 3.201 13.93 1 90.06 305 PHE B N 1
ATOM 5467 C CA . PHE B 1 305 ? -24.797 2.977 12.898 1 90.06 305 PHE B CA 1
ATOM 5468 C C . PHE B 1 305 ? -24.281 3.424 11.531 1 90.06 305 PHE B C 1
ATOM 5470 O O . PHE B 1 305 ? -23.5 4.367 11.438 1 90.06 305 PHE B O 1
ATOM 5477 N N . TYR B 1 306 ? -24.672 2.732 10.539 1 89.38 306 TYR B N 1
ATOM 5478 C CA . TYR B 1 306 ? -24.188 2.98 9.188 1 89.38 306 TYR B CA 1
ATOM 5479 C C . TYR B 1 306 ? -25.234 3.732 8.367 1 89.38 306 TYR B C 1
ATOM 5481 O O . TYR B 1 306 ? -26.438 3.484 8.508 1 89.38 306 TYR B O 1
ATOM 5489 N N . TYR B 1 307 ? -24.766 4.699 7.598 1 87.06 307 TYR B N 1
ATOM 5490 C CA . TYR B 1 307 ? -25.688 5.461 6.762 1 87.06 307 TYR B CA 1
ATOM 5491 C C . TYR B 1 307 ? -25.203 5.516 5.32 1 87.06 307 TYR B C 1
ATOM 5493 O O . TYR B 1 307 ? -24.016 5.312 5.051 1 87.06 307 TYR B O 1
ATOM 5501 N N . ASP B 1 308 ? -26.156 5.727 4.379 1 83.81 308 ASP B N 1
ATOM 5502 C CA . ASP B 1 308 ? -25.828 5.91 2.969 1 83.81 308 ASP B CA 1
ATOM 5503 C C . ASP B 1 308 ? -25.281 7.312 2.709 1 83.81 308 ASP B C 1
ATOM 5505 O O . ASP B 1 308 ? -26 8.297 2.857 1 83.81 308 ASP B O 1
ATOM 5509 N N . ALA B 1 309 ? -24.078 7.305 2.275 1 81.25 309 ALA B N 1
ATOM 5510 C CA . ALA B 1 309 ? -23.422 8.594 2.064 1 81.25 309 ALA B CA 1
ATOM 5511 C C . ALA B 1 309 ? -24.141 9.414 1 1 81.25 309 ALA B C 1
ATOM 5513 O O . ALA B 1 309 ? -24.141 10.641 1.042 1 81.25 309 ALA B O 1
ATOM 5514 N N . GLY B 1 310 ? -24.703 8.68 0.019 1 75.75 310 GLY B N 1
ATOM 5515 C CA . GLY B 1 310 ? -25.453 9.367 -1.017 1 75.75 310 GLY B CA 1
ATOM 5516 C C . GLY B 1 310 ? -26.656 10.117 -0.479 1 75.75 310 GLY B C 1
ATOM 5517 O O . GLY B 1 310 ? -27.047 11.156 -1.02 1 75.75 310 GLY B O 1
ATOM 5518 N N . LEU B 1 311 ? -27.234 9.562 0.461 1 68.69 311 LEU B N 1
ATOM 5519 C CA . LEU B 1 311 ? -28.422 10.172 1.061 1 68.69 311 LEU B CA 1
ATOM 5520 C C . LEU B 1 311 ? -28.031 11.32 1.98 1 68.69 311 LEU B C 1
ATOM 5522 O O . LEU B 1 311 ? -28.828 12.219 2.24 1 68.69 311 LEU B O 1
ATOM 5526 N N . ALA B 1 312 ? -26.719 11.211 2.42 1 59.31 312 ALA B N 1
ATOM 5527 C CA . ALA B 1 312 ? -26.234 12.227 3.35 1 59.31 312 ALA B CA 1
ATOM 5528 C C . ALA B 1 312 ? -25.688 13.438 2.6 1 59.31 312 ALA B C 1
ATOM 5530 O O . ALA B 1 312 ? -25.406 14.477 3.201 1 59.31 312 ALA B O 1
ATOM 5531 N N . SER B 1 313 ? -25.156 13.273 1.35 1 57.31 313 SER B N 1
ATOM 5532 C CA . SER B 1 313 ? -24.531 14.336 0.575 1 57.31 313 SER B CA 1
ATOM 5533 C C . SER B 1 313 ? -25.297 15.648 0.712 1 57.31 313 SER B C 1
ATOM 5535 O O . SER B 1 313 ? -24.703 16.719 0.728 1 57.31 313 SER B O 1
ATOM 5537 N N . ASN B 1 314 ? -26.641 15.477 0.714 1 46.94 314 ASN B N 1
ATOM 5538 C CA . ASN B 1 314 ? -27.406 16.672 1.026 1 46.94 314 ASN B CA 1
ATOM 5539 C C . ASN B 1 314 ? -27.266 17.062 2.496 1 46.94 314 ASN B C 1
ATOM 5541 O O . ASN B 1 314 ? -27.766 18.109 2.914 1 46.94 314 ASN B O 1
ATOM 5545 N N . SER B 1 315 ? -26.672 16.109 3.133 1 52.22 315 SER B N 1
ATOM 5546 C CA . SER B 1 315 ? -26.75 16.266 4.582 1 52.22 315 SER B CA 1
ATOM 5547 C C . SER B 1 315 ? -25.406 16.719 5.16 1 52.22 315 SER B C 1
ATOM 5549 O O . SER B 1 315 ? -24.375 16.594 4.504 1 52.22 315 SER B O 1
ATOM 5551 N N . PHE B 1 316 ? -25.484 17.391 6.406 1 52.56 316 PHE B N 1
ATOM 5552 C CA . PHE B 1 316 ? -24.656 18.016 7.438 1 52.56 316 PHE B CA 1
ATOM 5553 C C . PHE B 1 316 ? -23.641 17.016 8 1 52.56 316 PHE B C 1
ATOM 5555 O O . PHE B 1 316 ? -23.25 17.109 9.164 1 52.56 316 PHE B O 1
ATOM 5562 N N . SER B 1 317 ? -23.047 15.953 7.129 1 60.53 317 SER B N 1
ATOM 5563 C CA . SER B 1 317 ? -22.188 15.031 7.859 1 60.53 317 SER B CA 1
ATOM 5564 C C . SER B 1 317 ? -20.812 15.648 8.141 1 60.53 317 SER B C 1
ATOM 5566 O O . SER B 1 317 ? -20.234 16.281 7.266 1 60.53 317 SER B O 1
ATOM 5568 N N . ARG B 1 318 ? -20.484 15.633 9.43 1 79.31 318 ARG B N 1
ATOM 5569 C CA . ARG B 1 318 ? -19.172 16.062 9.914 1 79.31 318 ARG B CA 1
ATOM 5570 C C . ARG B 1 318 ? -18.141 14.953 9.758 1 79.31 318 ARG B C 1
ATOM 5572 O O . ARG B 1 318 ? -17.094 14.977 10.422 1 79.31 318 ARG B O 1
ATOM 5579 N N . PHE B 1 319 ? -18.562 13.93 8.922 1 90.56 319 PHE B N 1
ATOM 5580 C CA . PHE B 1 319 ? -17.641 12.828 8.727 1 90.56 319 PHE B CA 1
ATOM 5581 C C . PHE B 1 319 ? -16.359 13.305 8.055 1 90.56 319 PHE B C 1
ATOM 5583 O O . PHE B 1 319 ? -16.391 13.938 6.996 1 90.56 319 PHE B O 1
ATOM 5590 N N . PRO B 1 320 ? -15.266 13 8.664 1 93.5 320 PRO B N 1
ATOM 5591 C CA . PRO B 1 320 ? -14.047 13.727 8.289 1 93.5 320 PRO B CA 1
ATOM 5592 C C . PRO B 1 320 ? -13.281 13.055 7.156 1 93.5 320 PRO B C 1
ATOM 5594 O O . PRO B 1 320 ? -12.273 13.586 6.688 1 93.5 320 PRO B O 1
ATOM 5597 N N . PHE B 1 321 ? -13.75 11.898 6.676 1 95.12 321 PHE B N 1
ATOM 5598 C CA . PHE B 1 321 ? -13.023 11.172 5.637 1 95.12 321 PHE B CA 1
ATOM 5599 C C . PHE B 1 321 ? -13.852 11.094 4.355 1 95.12 321 PHE B C 1
ATOM 5601 O O . PHE B 1 321 ? -15.07 11.273 4.383 1 95.12 321 PHE B O 1
ATOM 5608 N N . ARG B 1 322 ? -13.211 10.891 3.256 1 92.06 322 ARG B N 1
ATOM 5609 C CA . ARG B 1 322 ? -13.898 10.578 2.004 1 92.06 322 ARG B CA 1
ATOM 5610 C C . ARG B 1 322 ? -14.586 9.227 2.074 1 92.06 322 ARG B C 1
ATOM 5612 O O . ARG B 1 322 ? -14.078 8.297 2.715 1 92.06 322 ARG B O 1
ATOM 5619 N N . ASN B 1 323 ? -15.711 9.102 1.392 1 89.69 323 ASN B N 1
ATOM 5620 C CA . ASN B 1 323 ? -16.438 7.832 1.382 1 89.69 323 ASN B CA 1
ATOM 5621 C C . ASN B 1 323 ? -15.898 6.891 0.311 1 89.69 323 ASN B C 1
ATOM 5623 O O . ASN B 1 323 ? -16.656 6.398 -0.527 1 89.69 323 ASN B O 1
ATOM 5627 N N . ARG B 1 324 ? -14.68 6.652 0.271 1 92.44 324 ARG B N 1
ATOM 5628 C CA . ARG B 1 324 ? -13.922 5.77 -0.607 1 92.44 324 ARG B CA 1
ATOM 5629 C C . ARG B 1 324 ? -12.531 5.504 -0.048 1 92.44 324 ARG B C 1
ATOM 5631 O O . ARG B 1 324 ? -12.078 6.199 0.866 1 92.44 324 ARG B O 1
ATOM 5638 N N . HIS B 1 325 ? -11.891 4.48 -0.652 1 95.12 325 HIS B N 1
ATOM 5639 C CA . HIS B 1 325 ? -10.492 4.305 -0.281 1 95.12 325 HIS B CA 1
ATOM 5640 C C . HIS B 1 325 ? -9.68 5.559 -0.588 1 95.12 325 HIS B C 1
ATOM 5642 O O . HIS B 1 325 ? -9.773 6.113 -1.685 1 95.12 325 HIS B O 1
ATOM 5648 N N . PHE B 1 326 ? -9.008 6.09 0.346 1 96.75 326 PHE B N 1
ATOM 5649 C CA . PHE B 1 326 ? -8.086 7.203 0.162 1 96.75 326 PHE B CA 1
ATOM 5650 C C . PHE B 1 326 ? -6.777 6.945 0.899 1 96.75 326 PHE B C 1
ATOM 5652 O O . PHE B 1 326 ? -6.641 7.293 2.074 1 96.75 326 PHE B O 1
ATOM 5659 N N . ILE B 1 327 ? -5.855 6.277 0.143 1 97.19 327 ILE B N 1
ATOM 5660 C CA . ILE B 1 327 ? -4.578 5.805 0.668 1 97.19 327 ILE B CA 1
ATOM 5661 C C . ILE B 1 327 ? -3.459 6.145 -0.314 1 97.19 327 ILE B C 1
ATOM 5663 O O . ILE B 1 327 ? -3.703 6.309 -1.512 1 97.19 327 ILE B O 1
ATOM 5667 N N . ALA B 1 328 ? -2.256 6.34 0.188 1 97.31 328 ALA B N 1
ATOM 5668 C CA . ALA B 1 328 ? -1.11 6.707 -0.64 1 97.31 328 ALA B CA 1
ATOM 5669 C C . ALA B 1 328 ? 0.113 5.863 -0.288 1 97.31 328 ALA B C 1
ATOM 5671 O O . ALA B 1 328 ? 0.192 5.301 0.806 1 97.31 328 ALA B O 1
ATOM 5672 N N . ASP B 1 329 ? 0.99 5.773 -1.236 1 95.88 329 ASP B N 1
ATOM 5673 C CA . ASP B 1 329 ? 2.172 4.926 -1.132 1 95.88 329 ASP B CA 1
ATOM 5674 C C . ASP B 1 329 ? 3.424 5.758 -0.863 1 95.88 329 ASP B C 1
ATOM 5676 O O . ASP B 1 329 ? 3.703 6.719 -1.583 1 95.88 329 ASP B O 1
ATOM 5680 N N . PRO B 1 330 ? 4.234 5.418 0.155 1 96.88 330 PRO B N 1
ATOM 5681 C CA . PRO B 1 330 ? 5.406 6.223 0.511 1 96.88 330 PRO B CA 1
ATOM 5682 C C . PRO B 1 330 ? 6.691 5.707 -0.136 1 96.88 330 PRO B C 1
ATOM 5684 O O . PRO B 1 330 ? 7.773 6.238 0.128 1 96.88 330 PRO B O 1
ATOM 5687 N N . ARG B 1 331 ? 6.727 4.707 -0.983 1 94.25 331 ARG B N 1
ATOM 5688 C CA . ARG B 1 331 ? 7.895 3.939 -1.399 1 94.25 331 ARG B CA 1
ATOM 5689 C C . ARG B 1 331 ? 8.914 4.832 -2.096 1 94.25 331 ARG B C 1
ATOM 5691 O O . ARG B 1 331 ? 10.125 4.586 -2.014 1 94.25 331 ARG B O 1
ATOM 5698 N N . LYS B 1 332 ? 8.492 5.859 -2.797 1 95.94 332 LYS B N 1
ATOM 5699 C CA . LYS B 1 332 ? 9.438 6.746 -3.467 1 95.94 332 LYS B CA 1
ATOM 5700 C C . LYS B 1 332 ? 10.391 7.395 -2.467 1 95.94 332 LYS B C 1
ATOM 5702 O O . LYS B 1 332 ? 11.594 7.48 -2.711 1 95.94 332 LYS B O 1
ATOM 5707 N N . ALA B 1 333 ? 9.852 7.898 -1.348 1 97.31 333 ALA B N 1
ATOM 5708 C CA . ALA B 1 333 ? 10.672 8.508 -0.308 1 97.31 333 ALA B CA 1
ATOM 5709 C C . ALA B 1 333 ? 11.633 7.484 0.297 1 97.31 333 ALA B C 1
ATOM 5711 O O . ALA B 1 333 ? 12.781 7.809 0.607 1 97.31 333 ALA B O 1
ATOM 5712 N N . GLU B 1 334 ? 11.164 6.289 0.475 1 94.44 334 GLU B N 1
ATOM 5713 C CA . GLU B 1 334 ? 12.023 5.234 1.017 1 94.44 334 GLU B CA 1
ATOM 5714 C C . GLU B 1 334 ? 13.195 4.945 0.088 1 94.44 334 GLU B C 1
ATOM 5716 O O . GLU B 1 334 ? 14.336 4.816 0.542 1 94.44 334 GLU B O 1
ATOM 5721 N N . GLN B 1 335 ? 12.883 4.918 -1.165 1 92.19 335 GLN B N 1
ATOM 5722 C CA . GLN B 1 335 ? 13.891 4.559 -2.158 1 92.19 335 GLN B CA 1
ATOM 5723 C C . GLN B 1 335 ? 14.891 5.691 -2.357 1 92.19 335 GLN B C 1
ATOM 5725 O O . GLN B 1 335 ? 16.109 5.469 -2.336 1 92.19 335 GLN B O 1
ATOM 5730 N N . LEU B 1 336 ? 14.438 6.977 -2.459 1 95.25 336 LEU B N 1
ATOM 5731 C CA . LEU B 1 336 ? 15.297 8.078 -2.873 1 95.25 336 LEU B CA 1
ATOM 5732 C C . LEU B 1 336 ? 15.938 8.758 -1.664 1 95.25 336 LEU B C 1
ATOM 5734 O O . LEU B 1 336 ? 17.062 9.25 -1.75 1 95.25 336 LEU B O 1
ATOM 5738 N N . LEU B 1 337 ? 15.211 8.703 -0.534 1 96.69 337 LEU B N 1
ATOM 5739 C CA . LEU B 1 337 ? 15.68 9.492 0.599 1 96.69 337 LEU B CA 1
ATOM 5740 C C . LEU B 1 337 ? 16.234 8.594 1.697 1 96.69 337 LEU B C 1
ATOM 5742 O O . LEU B 1 337 ? 16.875 9.078 2.639 1 96.69 337 LEU B O 1
ATOM 5746 N N . GLY B 1 338 ? 16.016 7.297 1.604 1 93.88 338 GLY B N 1
ATOM 5747 C CA . GLY B 1 338 ? 16.297 6.434 2.738 1 93.88 338 GLY B CA 1
ATOM 5748 C C . GLY B 1 338 ? 15.383 6.672 3.922 1 93.88 338 GLY B C 1
ATOM 5749 O O . GLY B 1 338 ? 15.773 6.461 5.07 1 93.88 338 GLY B O 1
ATOM 5750 N N . TRP B 1 339 ? 14.227 7.238 3.684 1 95.75 339 TRP B N 1
ATOM 5751 C CA . TRP B 1 339 ? 13.219 7.566 4.688 1 95.75 339 TRP B CA 1
ATOM 5752 C C . TRP B 1 339 ? 12.375 6.344 5.035 1 95.75 339 TRP B C 1
ATOM 5754 O O . TRP B 1 339 ? 12.109 5.496 4.18 1 95.75 339 TRP B O 1
ATOM 5764 N N . SER B 1 340 ? 12 6.223 6.23 1 93.5 340 SER B N 1
ATOM 5765 C CA . SER B 1 340 ? 11 5.254 6.664 1 93.5 340 SER B CA 1
ATOM 5766 C C . SER B 1 340 ? 10.133 5.816 7.785 1 93.5 340 SER B C 1
ATOM 5768 O O . SER B 1 340 ? 10.594 6.637 8.586 1 93.5 340 SER B O 1
ATOM 5770 N N . SER B 1 341 ? 8.914 5.422 7.75 1 94.88 341 SER B N 1
ATOM 5771 C CA . SER B 1 341 ? 8.047 5.836 8.844 1 94.88 341 SER B CA 1
ATOM 5772 C C . SER B 1 341 ? 8.492 5.223 10.172 1 94.88 341 SER B C 1
ATOM 5774 O O . SER B 1 341 ? 8.922 4.066 10.211 1 94.88 341 SER B O 1
ATOM 5776 N N . HIS B 1 342 ? 8.383 5.988 11.195 1 92.94 342 HIS B N 1
ATOM 5777 C CA . HIS B 1 342 ? 8.711 5.48 12.523 1 92.94 342 HIS B CA 1
ATOM 5778 C C . HIS B 1 342 ? 7.52 5.602 13.469 1 92.94 342 HIS B C 1
ATOM 5780 O O . HIS B 1 342 ? 7.664 5.445 14.68 1 92.94 342 HIS B O 1
ATOM 5786 N N . THR B 1 343 ? 6.43 5.875 12.945 1 91.81 343 THR B N 1
ATOM 5787 C CA . THR B 1 343 ? 5.262 6.094 13.789 1 91.81 343 THR B CA 1
ATOM 5788 C C . THR B 1 343 ? 4.379 4.848 13.828 1 91.81 343 THR B C 1
ATOM 5790 O O . THR B 1 343 ? 4.512 3.961 12.984 1 91.81 343 THR B O 1
ATOM 5793 N N . ASN B 1 344 ? 3.635 4.758 14.898 1 92.25 344 ASN B N 1
ATOM 5794 C CA . ASN B 1 344 ? 2.668 3.699 15.164 1 92.25 344 ASN B CA 1
ATOM 5795 C C . ASN B 1 344 ? 1.264 4.262 15.375 1 92.25 344 ASN B C 1
ATOM 5797 O O . ASN B 1 344 ? 1.038 5.051 16.297 1 92.25 344 ASN B O 1
ATOM 5801 N N . LEU B 1 345 ? 0.35 3.838 14.609 1 94.56 345 LEU B N 1
ATOM 5802 C CA . LEU B 1 345 ? -0.971 4.457 14.594 1 94.56 345 LEU B CA 1
ATOM 5803 C C . LEU B 1 345 ? -1.667 4.273 15.938 1 94.56 345 LEU B C 1
ATOM 5805 O O . LEU B 1 345 ? -2.303 5.203 16.438 1 94.56 345 LEU B O 1
ATOM 5809 N N . GLU B 1 346 ? -1.6 3.07 16.531 1 94.38 346 GLU B N 1
ATOM 5810 C CA . GLU B 1 346 ? -2.238 2.818 17.812 1 94.38 346 GLU B CA 1
ATOM 5811 C C . GLU B 1 346 ? -1.722 3.775 18.875 1 94.38 346 GLU B C 1
ATOM 5813 O O . GLU B 1 346 ? -2.508 4.355 19.641 1 94.38 346 GLU B O 1
ATOM 5818 N N . GLU B 1 347 ? -0.389 3.922 18.844 1 96.62 347 GLU B N 1
ATOM 5819 C CA . GLU B 1 347 ? 0.229 4.848 19.781 1 96.62 347 GLU B CA 1
ATOM 5820 C C . GLU B 1 347 ? -0.182 6.289 19.484 1 96.62 347 GLU B C 1
ATOM 5822 O O . GLU B 1 347 ? -0.431 7.066 20.406 1 96.62 347 GLU B O 1
ATOM 5827 N N . ASN B 1 348 ? -0.228 6.602 18.234 1 97.31 348 ASN B N 1
ATOM 5828 C CA . ASN B 1 348 ? -0.6 7.957 17.828 1 97.31 348 ASN B CA 1
ATOM 5829 C C . ASN B 1 348 ? -2.018 8.305 18.281 1 97.31 348 ASN B C 1
ATOM 5831 O O . ASN B 1 348 ? -2.268 9.398 18.766 1 97.31 348 ASN B O 1
ATOM 5835 N N . ILE B 1 349 ? -2.941 7.371 18.125 1 97.81 349 ILE B N 1
ATOM 5836 C CA . ILE B 1 349 ? -4.332 7.594 18.5 1 97.81 349 ILE B CA 1
ATOM 5837 C C . ILE B 1 349 ? -4.438 7.738 20.016 1 97.81 349 ILE B C 1
ATOM 5839 O O . ILE B 1 349 ? -5.184 8.586 20.516 1 97.81 349 ILE B O 1
ATOM 5843 N N . ALA B 1 350 ? -3.693 6.957 20.734 1 98.31 350 ALA B N 1
ATOM 5844 C CA . ALA B 1 350 ? -3.678 7.062 22.188 1 98.31 350 ALA B CA 1
ATOM 5845 C C . ALA B 1 350 ? -3.184 8.438 22.641 1 98.31 350 ALA B C 1
ATOM 5847 O O . ALA B 1 350 ? -3.75 9.039 23.547 1 98.31 350 ALA B O 1
ATOM 5848 N N . GLN B 1 351 ? -2.162 8.898 22 1 98.19 351 GLN B N 1
ATOM 5849 C CA . GLN B 1 351 ? -1.622 10.219 22.328 1 98.19 351 GLN B CA 1
ATOM 5850 C C . GLN B 1 351 ? -2.635 11.312 22 1 98.19 351 GLN B C 1
ATOM 5852 O O . GLN B 1 351 ? -2.789 12.266 22.781 1 98.19 351 GLN B O 1
ATOM 5857 N N . MET B 1 352 ? -3.244 11.164 20.891 1 98.25 352 MET B N 1
ATOM 5858 C CA . MET B 1 352 ? -4.27 12.133 20.5 1 98.25 352 MET B CA 1
ATOM 5859 C C . MET B 1 352 ? -5.391 12.172 21.531 1 98.25 352 MET B C 1
ATOM 5861 O O . MET B 1 352 ? -5.898 13.25 21.859 1 98.25 352 MET B O 1
ATOM 5865 N N . PHE B 1 353 ? -5.762 11.008 22.031 1 98.62 353 PHE B N 1
ATOM 5866 C CA . PHE B 1 353 ? -6.828 10.953 23.031 1 98.62 353 PHE B CA 1
ATOM 5867 C C . PHE B 1 353 ? -6.387 11.609 24.328 1 98.62 353 PHE B C 1
ATOM 5869 O O . PHE B 1 353 ? -7.164 12.328 24.969 1 98.62 353 PHE B O 1
ATOM 5876 N N . SER B 1 354 ? -5.141 11.312 24.734 1 98.38 354 SER B N 1
ATOM 5877 C CA . SER B 1 354 ? -4.594 11.953 25.922 1 98.38 354 SER B CA 1
ATOM 5878 C C . SER B 1 354 ? -4.668 13.469 25.812 1 98.38 354 SER B C 1
ATOM 5880 O O . SER B 1 354 ? -5.059 14.148 26.766 1 98.38 354 SER B O 1
ATOM 5882 N N . GLU B 1 355 ? -4.301 14.016 24.672 1 97.81 355 GLU B N 1
ATOM 5883 C CA . GLU B 1 355 ? -4.391 15.461 24.469 1 97.81 355 GLU B CA 1
ATOM 5884 C C . GLU B 1 355 ? -5.844 15.93 24.469 1 97.81 355 GLU B C 1
ATOM 5886 O O . GLU B 1 355 ? -6.156 16.984 25.016 1 97.81 355 GLU B O 1
ATOM 5891 N N . TYR B 1 356 ? -6.684 15.156 23.828 1 97.81 356 TYR B N 1
ATOM 5892 C CA . TYR B 1 356 ? -8.117 15.422 23.812 1 97.81 356 TYR B CA 1
ATOM 5893 C C . TYR B 1 356 ? -8.656 15.625 25.219 1 97.81 356 TYR B C 1
ATOM 5895 O O . TYR B 1 356 ? -9.398 16.578 25.469 1 97.81 356 TYR B O 1
ATOM 5903 N N . LEU B 1 357 ? -8.234 14.797 26.141 1 97.75 357 LEU B N 1
ATOM 5904 C CA . LEU B 1 357 ? -8.664 14.883 27.531 1 97.75 357 LEU B CA 1
ATOM 5905 C C . LEU B 1 357 ? -8.023 16.078 28.234 1 97.75 357 LEU B C 1
ATOM 5907 O O . LEU B 1 357 ? -8.672 16.781 29 1 97.75 357 LEU B O 1
ATOM 5911 N N . SER B 1 358 ? -6.754 16.281 27.938 1 96.88 358 SER B N 1
ATOM 5912 C CA . SER B 1 358 ? -6.031 17.375 28.578 1 96.88 358 SER B CA 1
ATOM 5913 C C . SER B 1 358 ? -6.641 18.734 28.203 1 96.88 358 SER B C 1
ATOM 5915 O O . SER B 1 358 ? -6.609 19.672 29 1 96.88 358 SER B O 1
ATOM 5917 N N . LEU B 1 359 ? -7.207 18.828 27.062 1 94.88 359 LEU B N 1
ATOM 5918 C CA . LEU B 1 359 ? -7.832 20.047 26.578 1 94.88 359 LEU B CA 1
ATOM 5919 C C . LEU B 1 359 ? -9.289 20.125 27.031 1 94.88 359 LEU B C 1
ATOM 5921 O O . LEU B 1 359 ? -10.008 21.062 26.672 1 94.88 359 LEU B O 1
ATOM 5925 N N . GLN B 1 360 ? -9.742 19.094 27.766 1 96.06 360 GLN B N 1
ATOM 5926 C CA . GLN B 1 360 ? -11.078 19 28.344 1 96.06 360 GLN B CA 1
ATOM 5927 C C . GLN B 1 360 ? -12.148 19.031 27.266 1 96.06 360 GLN B C 1
ATOM 5929 O O . GLN B 1 360 ? -13.203 19.641 27.453 1 96.06 360 GLN B O 1
ATOM 5934 N N . LYS B 1 361 ? -11.852 18.453 26.141 1 94.88 361 LYS B N 1
ATOM 5935 C CA . LYS B 1 361 ? -12.828 18.406 25.062 1 94.88 361 LYS B CA 1
ATOM 5936 C C . LYS B 1 361 ? -14 17.5 25.406 1 94.88 361 LYS B C 1
ATOM 5938 O O . LYS B 1 361 ? -15.109 17.688 24.891 1 94.88 361 LYS B O 1
ATOM 5943 N N . ASP B 1 362 ? -13.742 16.562 26.234 1 94.75 362 ASP B N 1
ATOM 5944 C CA . ASP B 1 362 ? -14.781 15.633 26.672 1 94.75 362 ASP B CA 1
ATOM 5945 C C . ASP B 1 362 ? -15.852 16.344 27.5 1 94.75 362 ASP B C 1
ATOM 5947 O O . ASP B 1 362 ? -16.969 15.844 27.641 1 94.75 362 ASP B O 1
ATOM 5951 N N . LYS B 1 363 ? -15.5 17.516 28 1 93.75 363 LYS B N 1
ATOM 5952 C CA . LYS B 1 363 ? -16.406 18.25 28.875 1 93.75 363 LYS B CA 1
ATOM 5953 C C . LYS B 1 363 ? -17.125 19.359 28.109 1 93.75 363 LYS B C 1
ATOM 5955 O O . LYS B 1 363 ? -18.031 20 28.656 1 93.75 363 LYS B O 1
ATOM 5960 N N . GLN B 1 364 ? -16.688 19.594 26.953 1 91.69 364 GLN B N 1
ATOM 5961 C CA . GLN B 1 364 ? -17.281 20.656 26.141 1 91.69 364 GLN B CA 1
ATOM 5962 C C . GLN B 1 364 ? -18.625 20.203 25.547 1 91.69 364 GLN B C 1
ATOM 5964 O O . GLN B 1 364 ? -18.875 19.016 25.406 1 91.69 364 GLN B O 1
ATOM 5969 N N . ASN B 1 365 ? -19.422 21.234 25.266 1 86.88 365 ASN B N 1
ATOM 5970 C CA . ASN B 1 365 ? -20.688 20.938 24.609 1 86.88 365 ASN B CA 1
ATOM 5971 C C . ASN B 1 365 ? -20.484 20.375 23.203 1 86.88 365 ASN B C 1
ATOM 5973 O O . ASN B 1 365 ? -19.609 20.859 22.469 1 86.88 365 ASN B O 1
ATOM 5977 N N . PHE B 1 366 ? -21.125 19.266 22.969 1 82.81 366 PHE B N 1
ATOM 5978 C CA . PHE B 1 366 ? -21.047 18.625 21.656 1 82.81 366 PHE B CA 1
ATOM 5979 C C . PHE B 1 366 ? -22.422 18.578 21 1 82.81 366 PHE B C 1
ATOM 5981 O O . PHE B 1 366 ? -23.328 17.906 21.484 1 82.81 366 PHE B O 1
ATOM 5988 N N . PRO B 1 367 ? -22.547 19.391 19.891 1 80.12 367 PRO B N 1
ATOM 5989 C CA . PRO B 1 367 ? -23.859 19.422 19.25 1 80.12 367 PRO B CA 1
ATOM 5990 C C . PRO B 1 367 ? -24.188 18.109 18.547 1 80.12 367 PRO B C 1
ATOM 5992 O O . PRO B 1 367 ? -23.359 17.562 17.812 1 80.12 367 PRO B O 1
ATOM 5995 N N . LEU B 1 368 ? -25.438 17.609 18.781 1 76.94 368 LEU B N 1
ATOM 5996 C CA . LEU B 1 368 ? -25.859 16.312 18.266 1 76.94 368 LEU B CA 1
ATOM 5997 C C . LEU B 1 368 ? -26.812 16.484 17.094 1 76.94 368 LEU B C 1
ATOM 5999 O O . LEU B 1 368 ? -27.297 15.492 16.531 1 76.94 368 LEU B O 1
ATOM 6003 N N . ASP B 1 369 ? -27 17.625 16.688 1 74.69 369 ASP B N 1
ATOM 6004 C CA . ASP B 1 369 ? -28.047 17.891 15.711 1 74.69 369 ASP B CA 1
ATOM 6005 C C . ASP B 1 369 ? -27.812 17.109 14.422 1 74.69 369 ASP B C 1
ATOM 6007 O O . ASP B 1 369 ? -28.734 16.469 13.906 1 74.69 369 ASP B O 1
ATOM 6011 N N . GLU B 1 370 ? -26.656 17.094 14.008 1 78.12 370 GLU B N 1
ATOM 6012 C CA . GLU B 1 370 ? -26.359 16.438 12.742 1 78.12 370 GLU B CA 1
ATOM 6013 C C . GLU B 1 370 ? -26.5 14.922 12.867 1 78.12 370 GLU B C 1
ATOM 6015 O O . GLU B 1 370 ? -27.031 14.266 11.969 1 78.12 370 GLU B O 1
ATOM 6020 N N . ASP B 1 371 ? -26.156 14.32 13.922 1 81.44 371 ASP B N 1
ATOM 6021 C CA . ASP B 1 371 ? -26.25 12.883 14.148 1 81.44 371 ASP B CA 1
ATOM 6022 C C . ASP B 1 371 ? -27.703 12.43 14.266 1 81.44 371 ASP B C 1
ATOM 6024 O O . ASP B 1 371 ? -28.062 11.367 13.742 1 81.44 371 ASP B O 1
ATOM 6028 N N . HIS B 1 372 ? -28.438 13.273 14.938 1 79.19 372 HIS B N 1
ATOM 6029 C CA . HIS B 1 372 ? -29.859 12.969 15.086 1 79.19 372 HIS B CA 1
ATOM 6030 C C . HIS B 1 372 ? -30.562 12.969 13.734 1 79.19 372 HIS B C 1
ATOM 6032 O O . HIS B 1 372 ? -31.406 12.117 13.469 1 79.19 372 HIS B O 1
ATOM 6038 N N . LYS B 1 373 ? -30.219 13.922 12.984 1 77.75 373 LYS B N 1
ATOM 6039 C CA . LYS B 1 373 ? -30.812 14 11.656 1 77.75 373 LYS B CA 1
ATOM 6040 C C . LYS B 1 373 ? -30.453 12.766 10.82 1 77.75 373 LYS B C 1
ATOM 6042 O O . LYS B 1 373 ? -31.312 12.219 10.125 1 77.75 373 LYS B O 1
ATOM 6047 N N . LEU B 1 374 ? -29.25 12.375 10.883 1 81.06 374 LEU B N 1
ATOM 6048 C CA . LEU B 1 374 ? -28.797 11.195 10.156 1 81.06 374 LEU B CA 1
ATOM 6049 C C . LEU B 1 374 ? -29.531 9.953 10.633 1 81.06 374 LEU B C 1
ATOM 6051 O O . LEU B 1 374 ? -29.969 9.125 9.828 1 81.06 374 LEU B O 1
ATOM 6055 N N . TRP B 1 375 ? -29.734 9.844 11.867 1 78.62 375 TRP B N 1
ATOM 6056 C CA . TRP B 1 375 ? -30.422 8.695 12.461 1 78.62 375 TRP B CA 1
ATOM 6057 C C . TRP B 1 375 ? -31.875 8.656 12.039 1 78.62 375 TRP B C 1
ATOM 6059 O O . TRP B 1 375 ? -32.406 7.59 11.734 1 78.62 375 TRP B O 1
ATOM 6069 N N . GLU B 1 376 ? -32.406 9.75 12.039 1 77.31 376 GLU B N 1
ATOM 6070 C CA . GLU B 1 376 ? -33.812 9.844 11.656 1 77.31 376 GLU B CA 1
ATOM 6071 C C . GLU B 1 376 ? -34.031 9.422 10.203 1 77.31 376 GLU B C 1
ATOM 6073 O O . GLU B 1 376 ? -35 8.711 9.891 1 77.31 376 GLU B O 1
ATOM 6078 N N . VAL B 1 377 ? -33.188 9.859 9.414 1 76.31 377 VAL B N 1
ATOM 6079 C CA . VAL B 1 377 ? -33.25 9.523 7.996 1 76.31 377 VAL B CA 1
ATOM 6080 C C . VAL B 1 377 ? -33.125 8.016 7.812 1 76.31 377 VAL B C 1
ATOM 6082 O O . VAL B 1 377 ? -33.844 7.406 7.023 1 76.31 377 VAL B O 1
ATOM 6085 N N . MET B 1 378 ? -32.281 7.395 8.508 1 77.88 378 MET B N 1
ATOM 6086 C CA . MET B 1 378 ? -32.031 5.969 8.352 1 77.88 378 MET B CA 1
ATOM 6087 C C . MET B 1 378 ? -33.156 5.137 8.953 1 77.88 378 MET B C 1
ATOM 6089 O O . MET B 1 378 ? -33.5 4.07 8.43 1 77.88 378 MET B O 1
ATOM 6093 N N . SER B 1 379 ? -33.625 5.645 9.992 1 73.81 379 SER B N 1
ATOM 6094 C CA . SER B 1 379 ? -34.719 4.938 10.641 1 73.81 379 SER B CA 1
ATOM 6095 C C . SER B 1 379 ? -35.969 4.984 9.789 1 73.81 379 SER B C 1
ATOM 6097 O O . SER B 1 379 ? -36.812 4.066 9.836 1 73.81 379 SER B O 1
ATOM 6099 N N . SER B 1 380 ? -36.062 5.969 9.062 1 69.31 380 SER B N 1
ATOM 6100 C CA . SER B 1 380 ? -37.219 6.105 8.203 1 69.31 380 SER B CA 1
ATOM 6101 C C . SER B 1 380 ? -37.156 5.16 7.008 1 69.31 380 SER B C 1
ATOM 6103 O O . SER B 1 380 ? -38.156 4.703 6.5 1 69.31 380 SER B O 1
ATOM 6105 N N . ILE B 1 381 ? -35.938 4.91 6.562 1 63.78 381 ILE B N 1
ATOM 6106 C CA . ILE B 1 381 ? -35.75 4.023 5.422 1 63.78 381 ILE B CA 1
ATOM 6107 C C . ILE B 1 381 ? -35.938 2.57 5.859 1 63.78 381 ILE B C 1
ATOM 6109 O O . ILE B 1 381 ? -36.469 1.751 5.109 1 63.78 381 ILE B O 1
ATOM 6113 N N . SER B 1 382 ? -35.406 2.166 6.984 1 54.66 382 SER B N 1
ATOM 6114 C CA . SER B 1 382 ? -35.531 0.8 7.477 1 54.66 382 SER B CA 1
ATOM 6115 C C . SER B 1 382 ? -36.969 0.469 7.812 1 54.66 382 SER B C 1
ATOM 6117 O O . SER B 1 382 ? -37.375 -0.703 7.848 1 54.66 382 SER B O 1
ATOM 6119 N N . SER B 1 383 ? -37.875 1.45 8.008 1 46.5 383 SER B N 1
ATOM 6120 C CA . SER B 1 383 ? -39.281 1.217 8.234 1 46.5 383 SER B CA 1
ATOM 6121 C C . SER B 1 383 ? -40.062 1.132 6.914 1 46.5 383 SER B C 1
ATOM 6123 O O . SER B 1 383 ? -41 0.353 6.785 1 46.5 383 SER B O 1
#

Organism: Galdieria sulphuraria (NCBI:txid130081)

InterPro domains:
  IPR001509 NAD-dependent epimerase/dehydratase [PF01370] (68-278)
  IPR036291 NAD(P)-binding domain superfamily [SSF51735] (68-361)

Secondary structure (DSSP, 8-state):
-------------------------------------------------------EEEEEEEEE-SSGGGHHHHHHHHHHHHHHH---EEEEEES-HHHHTTSTTGGGHHHHHHTT-EEEEES-HHHHHTTTEEEEEEEEEE---SHHHHHHHHHHHHHTT-SEEEEE--GGGBPP-SEESBPTTS-B-TTSHHHHHHHHHHT--SSEEEEEEESS-B-TT-S--HHHHHHHHHHHTT--EEEETT---EEE--BHHHHHHHHHHHHT-GGGTTEEEEES-S-EEEHHHHHHHHHHHHTS---EEEE-HHHHTTS-----S-SS-B-B--HHHHHHH-------HHHHHHHHHHHHHHTTGGGS----HHHHHHHHHHHHHH-/-------------------------------------------------------EEEEEEEEE-SSGGGHHHHHHHHHHHHHHH---EEEEEES-HHHHTTSTTGGGHHHHHHTT-EEEEES-HHHHHTTTEEEEEEEEEE---SHHHHHHHHHHHHHTT-SEEEEE--GGGBPP-SEESBPTTS-B-TTSHHHHHHHHHHT--SSEEEEEEESS-B-TT-S--HHHHHHHHHHHTT--EEEETT---EEE--BHHHHHHHHHHHHT-GGGTTEEEEES-S-EEEHHHHHHHHHHHHTS---EEEE-HHHHTTTT----S-SS-B-B--HHHHHHH-------HHHHHHHHHHHHHHTTGGGS----HHHHHHHHHHHHHH-

Sequence (766 aa):
MNTSLCFNVAKLPSHSSIIIRKTHYFIPNPVCRHQSKKNFSYAVKRDSRKAHFFLLSCSGIILNTKSGGHAFVGYYLAHALLQQKQVQVTLWNEGSEAQLRSSQPFSHYSELKTLGINTIFGQSATESLEGKVRKCDWIIDNFSKDVETTKPLVELASQIGVRHYLFVSSAGIYKASEMTPHFENDPVNSDAAISQTERFLLSQTSFAVTCFRPIYLIGLKSAKTSYTDYFFDRIIRGLKVPIPYPGDQLVSLSHVDDLVQMIILSIDKSDAFQEIFNATSGKFITVRALAELCSQVCCKPLQTFYYDAGLASNSFSRFPFRNRHFIADPRKAEQLLGWSSHTNLEENIAQMFSEYLSLQKDKQNFPLDEDHKLWEVMSSISSMNTSLCFNVAKLPSHSSIIIRKTHYFIPNPVCRHQSKKNFSYAVKRDSRKAHFFLLSCSGIILNTKSGGHAFVGYYLAHALLQQKQVQVTLWNEGSEAQLRSSQPFSHYSELKTLGINTIFGQSATESLEGKVRKCDWIIDNFSKDVETTKPLVELASQIGVRHYLFVSSAGIYKASEMTPHFENDPVNSDAAISQTERFLLSQTSFAVTCFRPIYLIGLKSAKTSYTDYFFDRIIRGLKVPIPYPGDQLVSLSHVDDLVQMIILSIDKSDAFQEIFNATSGKFITVRALAELCSQVCCKPLQTFYYDAGLASNSFSRFPFRNRHFIADPRKAEQLLGWSSHTNLEENIAQMFSEYLSLQKDKQNFPLDEDHKLWEVMSSISS

Nearest PDB structures (foldseek):
  6pnl-assembly1_A  TM=7.174E-01  e=2.308E-16  Methanothermobacter thermautotrophicus
  6kvc-assembly1_A-2  TM=7.191E-01  e=2.308E-16  Streptomyces viridosporus ATCC 14672
  6kv9-assembly1_A-2  TM=7.131E-01  e=1.805E-16  Streptomyces viridosporus ATCC 14672
  8vr2-assembly1_D  TM=7.012E-01  e=8.624E-17  Psychrobacter cryohalolentis K5
  8vr2-assembly1_A  TM=7.080E-01  e=4.830E-16  Psychrobacter cryohalolentis K5

Solvent-accessible surface area (backbone atoms only — not comparable to full-atom values): 43615 Å² total; per-residue (Å²): 142,87,89,81,90,91,80,86,82,85,86,82,93,82,90,86,88,87,89,80,82,90,78,90,76,91,81,88,86,80,84,71,78,74,74,74,76,71,78,70,73,68,73,71,71,74,67,73,64,67,74,71,66,63,50,40,74,32,56,27,39,36,37,22,32,69,57,56,66,51,28,28,52,47,57,52,38,56,53,48,40,40,71,73,65,69,46,61,41,39,39,38,31,42,41,53,60,84,79,39,40,83,36,56,38,45,58,52,43,67,59,42,48,73,73,65,45,45,71,44,65,31,88,41,70,57,73,67,38,59,77,39,48,55,34,29,45,28,39,38,38,48,47,66,61,29,52,78,66,34,49,61,49,54,53,50,36,58,72,23,55,26,49,33,41,35,34,58,57,51,46,82,36,50,48,91,61,66,59,33,48,42,49,78,83,52,65,54,40,72,82,39,47,56,44,42,25,54,53,56,52,60,66,48,81,79,37,36,23,28,36,34,21,38,32,70,56,41,62,80,53,42,61,42,52,54,82,55,42,60,48,50,62,25,34,78,69,70,36,66,39,78,37,52,60,90,28,69,38,33,37,32,61,9,44,49,67,49,42,40,50,50,51,61,59,35,68,84,33,74,71,35,51,67,35,67,32,41,31,41,68,51,55,29,34,19,52,48,51,48,46,47,51,50,19,59,66,66,71,39,75,76,45,72,46,70,40,60,53,79,75,34,67,88,42,75,71,79,68,73,66,72,98,44,69,52,44,49,42,24,61,65,36,34,70,59,64,71,44,74,64,82,78,51,67,72,58,51,52,44,50,49,49,54,49,42,53,74,69,44,54,84,74,46,91,73,90,54,63,52,59,51,52,54,49,52,54,52,54,58,68,78,101,140,89,88,81,82,83,81,86,88,80,76,86,75,74,92,66,86,78,79,67,76,72,80,91,82,85,76,87,85,76,83,68,81,74,76,78,79,73,76,71,74,68,72,72,69,75,65,75,61,66,74,70,65,62,48,40,73,32,56,27,38,36,36,21,31,69,56,56,66,48,27,28,51,48,57,52,38,55,53,48,41,41,72,73,64,68,45,63,43,39,40,38,32,42,41,53,58,84,78,39,39,82,37,56,39,45,57,53,43,65,61,42,49,74,71,65,45,46,72,44,63,30,88,39,69,57,74,66,39,59,77,38,47,53,33,30,46,28,38,38,38,49,47,65,61,29,50,78,66,35,48,61,50,53,53,48,37,56,72,24,55,26,49,33,40,34,36,58,57,51,44,80,36,52,47,91,62,67,59,33,46,43,49,78,84,52,64,54,39,73,81,39,46,54,43,43,26,54,53,54,52,58,68,48,81,81,37,36,25,30,37,33,22,40,33,67,55,41,61,80,53,42,62,42,53,54,81,56,43,60,46,50,63,24,35,77,68,70,35,66,40,82,38,51,60,90,28,69,38,33,36,33,59,10,43,50,67,49,41,42,50,50,50,60,60,36,68,84,34,75,71,35,49,67,34,68,30,39,30,41,66,51,57,30,34,19,52,49,51,49,47,49,50,49,18,60,68,67,72,37,75,78,46,71,46,70,41,59,54,78,74,34,70,87,42,76,71,78,66,74,67,73,100,44,70,50,42,48,42,24,61,65,37,34,71,59,65,69,46,74,64,82,80,50,69,72,59,50,52,43,51,50,49,53,49,41,53,75,69,42,54,85,73,47,90,73,87,54,65,52,60,52,53,53,49,51,56,50,54,58,67,78,100

pLDDT: mean 81.92, std 26.09, range [14.98, 98.88]